Protein AF-A0A936HBE8-F1 (afdb_monomer)

Foldseek 3Di:
DDPVVVVVVLLVLLLVLLLLLVLLLVLCVQVLCVLLVHHPDPVVLVLVQVLAFPPSSDPVSVVSNDPDDDQDWLSSLLLLCLLCVLLVNDPDDLDPPPDPVVVLVLLLAWAAAVVLVPPQPDPPDCSVVSGQWGQAQAFDDPVRPGTDGCVVHRVSDSVVSSNSSNVLVVQLSVQSNVQDPVCSVPSLSSSVSNLVSCCRRFQGRAPSNDSNHTVSLSSLSSSLSSSLQVCQCVVVVHDTVRSCCLSVDPVNVPPPFKDKDKFADPPLVCQLPVDDDDDDPCNVVSSVVSQVVLLVLLVVLVVQLCSLQSHGPSQWSDRDDSMTIGMHTPDPSSVVSVVVSVVVSVVVVLVVLLVQVVVLLVVCLQPVQNLSCLVSLVVLPHDNLLSVLSVVLSVCLVVVNNPSSLVSVVSNVVVLVVAGGRNCNVCSVVSCVSSVLSVDPDPLSSLLVQLVSCLVNLVLLSNLSSLLVSLLVVLLVVPDDDDDPDPVSSVVSVVVLQVPCPDPVCVVLNVLSVLSVQLNVCVVVVDDRPDVVSVVQVVDSVSVSVSSVVSSCSRRPPPD

Solvent-accessible surface area (backbone atoms only — not comparable to full-atom values): 30514 Å² total; per-residue (Å²): 131,61,71,66,57,55,52,52,53,48,55,48,50,26,45,51,33,32,49,47,26,48,54,40,42,44,35,51,46,41,58,51,37,46,51,29,72,39,73,88,41,76,65,57,50,56,62,50,51,77,62,49,40,86,88,62,76,45,76,68,43,54,58,59,36,47,82,87,68,80,66,81,49,42,65,44,40,37,45,50,52,17,41,28,59,44,54,72,29,81,90,58,70,82,78,82,71,88,42,71,70,58,52,51,51,64,55,30,57,52,15,40,51,66,76,72,54,78,75,60,69,88,64,90,81,56,66,75,82,71,57,55,47,20,32,51,77,52,55,67,40,92,90,55,67,66,63,41,52,36,82,80,66,46,79,76,42,54,72,60,35,24,52,40,37,31,52,36,49,53,52,41,55,55,52,48,67,65,51,61,74,81,36,40,82,38,55,66,64,36,47,51,54,48,51,54,48,45,40,32,48,26,48,31,38,39,28,93,74,43,45,65,40,31,33,30,60,38,37,40,45,13,14,16,40,22,30,15,50,46,45,36,43,55,79,68,69,58,51,59,67,57,45,40,50,47,71,70,37,68,86,52,65,80,52,76,45,65,35,83,48,68,50,72,62,77,63,55,66,57,64,50,65,55,84,76,66,92,86,55,101,52,52,75,58,51,41,52,50,43,52,48,48,45,44,49,51,39,49,54,50,51,52,49,50,29,64,64,64,40,47,41,77,56,23,50,77,46,77,55,97,32,32,35,37,31,48,37,33,45,41,73,67,47,56,52,41,51,55,53,46,49,56,53,54,54,49,51,53,52,53,51,51,50,52,50,51,55,51,34,52,53,48,23,72,62,72,69,49,60,37,63,48,27,66,55,40,43,76,31,67,44,54,69,70,53,32,46,24,40,40,49,15,41,49,28,45,75,71,72,34,60,67,63,14,31,55,26,44,54,61,30,45,58,51,61,72,75,55,52,46,71,67,50,43,82,43,45,68,63,49,49,67,72,56,47,51,58,73,46,96,44,72,42,56,26,24,48,45,50,13,52,54,29,43,79,57,68,40,54,52,60,12,32,48,29,42,52,49,22,44,53,47,49,49,40,61,75,75,37,84,90,60,75,96,42,74,67,50,55,51,47,44,53,50,53,61,70,65,61,80,80,54,83,85,52,53,62,53,54,53,48,50,51,50,46,52,51,48,31,51,31,65,70,66,70,52,86,56,94,45,73,71,54,49,68,26,71,74,35,70,68,50,36,50,51,50,52,52,50,46,46,44,70,66,67,50,87,79,127

Radius of gyration: 37.4 Å; Cα contacts (8 Å, |Δi|>4): 664; chains: 1; bounding box: 87×55×104 Å

Structure (mmCIF, N/CA/C/O backbone):
data_AF-A0A936HBE8-F1
#
_entry.id   AF-A0A936HBE8-F1
#
loop_
_atom_site.group_PDB
_atom_site.id
_atom_site.type_symbol
_atom_site.label_atom_id
_atom_site.label_alt_id
_atom_site.label_comp_id
_atom_site.label_asym_id
_atom_site.label_entity_id
_atom_site.label_seq_id
_atom_site.pdbx_PDB_ins_code
_atom_site.Cartn_x
_atom_site.Cartn_y
_atom_site.Cartn_z
_atom_site.occupancy
_atom_site.B_iso_or_equiv
_atom_site.auth_seq_id
_atom_site.auth_comp_id
_atom_site.auth_asym_id
_atom_site.auth_atom_id
_atom_site.pdbx_PDB_model_num
ATOM 1 N N . MET A 1 1 ? -11.607 29.051 -13.979 1.00 43.59 1 MET A N 1
ATOM 2 C CA . MET A 1 1 ? -10.983 28.094 -14.916 1.00 43.59 1 MET A CA 1
ATOM 3 C C . MET A 1 1 ? -11.932 26.926 -15.104 1.00 43.59 1 MET A C 1
ATOM 5 O O . MET A 1 1 ? -12.421 26.393 -14.114 1.00 43.59 1 MET A O 1
ATOM 9 N N . ASP A 1 2 ? -12.282 26.627 -16.352 1.00 36.72 2 ASP A N 1
ATOM 10 C CA . ASP A 1 2 ? -13.247 25.587 -16.712 1.00 36.72 2 ASP A CA 1
ATOM 11 C C . ASP A 1 2 ? -12.695 24.192 -16.358 1.00 36.72 2 ASP A C 1
ATOM 13 O O . ASP A 1 2 ? -11.620 23.805 -16.818 1.00 36.72 2 ASP A O 1
ATOM 17 N N . ARG A 1 3 ? -13.433 23.429 -15.538 1.00 32.81 3 ARG A N 1
ATOM 18 C CA . ARG A 1 3 ? -13.060 22.065 -15.116 1.00 32.81 3 ARG A CA 1
ATOM 19 C C . ARG A 1 3 ? -12.897 21.112 -16.307 1.00 32.81 3 ARG A C 1
ATOM 21 O O . ARG A 1 3 ? -12.230 20.090 -16.159 1.00 32.81 3 ARG A O 1
ATOM 28 N N . SER A 1 4 ? -13.506 21.418 -17.455 1.00 33.91 4 SER A N 1
ATOM 29 C CA . SER A 1 4 ? -13.372 20.627 -18.682 1.00 33.91 4 SER A CA 1
ATOM 30 C C . SER A 1 4 ? -11.995 20.811 -19.344 1.00 33.91 4 SER A C 1
ATOM 32 O O . SER A 1 4 ? -11.354 19.824 -19.708 1.00 33.91 4 SER A O 1
ATOM 34 N N . GLN A 1 5 ? -11.499 22.053 -19.391 1.00 32.47 5 GLN A N 1
ATOM 35 C CA . GLN A 1 5 ? -10.197 22.422 -19.951 1.00 32.47 5 GLN A CA 1
ATOM 36 C C . GLN A 1 5 ? -9.060 21.833 -19.107 1.00 32.47 5 GLN A C 1
ATOM 38 O O . GLN A 1 5 ? -8.207 21.126 -19.629 1.00 32.47 5 GLN A O 1
ATOM 43 N N . THR A 1 6 ? -9.126 21.998 -17.779 1.00 46.25 6 THR A N 1
ATOM 44 C CA . THR A 1 6 ? -8.125 21.443 -16.853 1.00 46.25 6 THR A CA 1
ATOM 45 C C . THR A 1 6 ? -8.042 19.918 -16.946 1.00 46.25 6 THR A C 1
ATOM 47 O O . THR A 1 6 ? -6.951 19.368 -16.973 1.00 46.25 6 THR A O 1
ATOM 50 N N . LYS A 1 7 ? -9.174 19.206 -17.068 1.00 42.25 7 LYS A N 1
ATOM 51 C CA . LYS A 1 7 ? -9.166 17.744 -17.264 1.00 42.25 7 LYS A CA 1
ATOM 52 C C . LYS A 1 7 ? -8.560 17.320 -18.604 1.00 42.25 7 LYS A C 1
ATOM 54 O O . LYS A 1 7 ? -7.966 16.248 -18.679 1.00 42.25 7 LYS A O 1
ATOM 59 N N . ARG A 1 8 ? -8.732 18.122 -19.657 1.00 49.38 8 ARG A N 1
ATOM 60 C CA . ARG A 1 8 ? -8.157 17.856 -20.981 1.00 49.38 8 ARG A CA 1
ATOM 61 C C . ARG A 1 8 ? -6.643 18.070 -20.982 1.00 49.38 8 ARG A C 1
ATOM 63 O O . ARG A 1 8 ? -5.933 17.228 -21.523 1.00 49.38 8 ARG A O 1
ATOM 70 N N . ASP A 1 9 ? -6.172 19.125 -20.323 1.00 56.69 9 ASP A N 1
ATOM 71 C CA . ASP A 1 9 ? -4.745 19.429 -20.183 1.00 56.69 9 ASP A CA 1
ATOM 72 C C . ASP A 1 9 ? -4.032 18.393 -19.292 1.00 56.69 9 ASP A C 1
ATOM 74 O O . ASP A 1 9 ? -2.971 17.897 -19.664 1.00 56.69 9 ASP A O 1
ATOM 78 N N . LEU A 1 10 ? -4.659 17.964 -18.186 1.00 54.44 10 LEU A N 1
ATOM 79 C CA . LEU A 1 10 ? -4.160 16.876 -17.325 1.00 54.44 10 LEU A CA 1
ATOM 80 C C . LEU A 1 10 ? -4.087 15.536 -18.074 1.00 54.44 10 LEU A C 1
ATOM 82 O O . LEU A 1 10 ? -3.066 14.851 -18.046 1.00 54.44 10 LEU A O 1
ATOM 86 N N . ARG A 1 11 ? -5.144 15.181 -18.823 1.00 60.69 11 ARG A N 1
ATOM 87 C CA . ARG A 1 11 ? -5.156 13.959 -19.645 1.00 60.69 11 ARG A CA 1
ATOM 88 C C . ARG A 1 11 ? -4.070 13.989 -20.721 1.00 60.69 11 ARG A C 1
ATOM 90 O O . ARG A 1 11 ? -3.519 12.941 -21.032 1.00 60.69 11 ARG A O 1
ATOM 97 N N . ASN A 1 12 ? -3.750 15.164 -21.259 1.00 79.56 12 ASN A N 1
ATOM 98 C CA . ASN A 1 12 ? -2.658 15.334 -22.213 1.00 79.56 12 ASN A CA 1
ATOM 99 C C . ASN A 1 12 ? -1.287 15.150 -21.539 1.00 79.56 12 ASN A C 1
ATOM 101 O O . ASN A 1 12 ? -0.441 14.424 -22.048 1.00 79.56 12 ASN A O 1
ATOM 105 N N . ARG A 1 13 ? -1.082 15.738 -20.356 1.00 87.38 13 ARG A N 1
ATOM 106 C CA . ARG A 1 13 ? 0.187 15.654 -19.619 1.00 87.38 13 ARG A CA 1
ATOM 107 C C . ARG A 1 13 ? 0.518 14.227 -19.177 1.00 87.38 13 ARG A C 1
ATOM 109 O O . ARG A 1 13 ? 1.639 13.776 -19.402 1.00 87.38 13 ARG A O 1
ATOM 116 N N . LEU A 1 14 ? -0.454 13.503 -18.615 1.00 91.69 14 LEU A N 1
ATOM 117 C CA . LEU A 1 14 ? -0.283 12.093 -18.256 1.00 91.69 14 LEU A CA 1
ATOM 118 C C . LEU A 1 14 ? -0.022 11.221 -19.495 1.00 91.69 14 LEU A C 1
ATOM 120 O O . LEU A 1 14 ? 0.850 10.359 -19.442 1.00 91.69 14 LEU A O 1
ATOM 124 N N . ASP A 1 15 ? -0.721 11.454 -20.614 1.00 88.81 15 ASP A N 1
ATOM 125 C CA . ASP A 1 15 ? -0.492 10.707 -21.863 1.00 88.81 15 ASP A CA 1
ATOM 126 C C . ASP A 1 15 ? 0.952 10.877 -22.351 1.00 88.81 15 ASP A C 1
ATOM 128 O O . ASP A 1 15 ? 1.615 9.890 -22.663 1.00 88.81 15 ASP A O 1
ATOM 132 N N . VAL A 1 16 ? 1.487 12.103 -22.332 1.00 89.19 16 VAL A N 1
ATOM 133 C CA . VAL A 1 16 ? 2.889 12.350 -22.696 1.00 89.19 16 VAL A CA 1
ATOM 134 C C . VAL A 1 16 ? 3.844 11.676 -21.708 1.00 89.19 16 VAL A C 1
ATOM 136 O O . VAL A 1 16 ? 4.763 10.991 -22.154 1.00 89.19 16 VAL A O 1
ATOM 139 N N . SER A 1 17 ? 3.610 11.763 -20.392 1.00 93.44 17 SER A N 1
ATOM 140 C CA . SER A 1 17 ? 4.415 11.022 -19.407 1.00 93.44 17 SER A CA 1
ATOM 141 C C . SER A 1 17 ? 4.408 9.508 -19.689 1.00 93.44 17 SER A C 1
ATOM 143 O O . SER A 1 17 ? 5.456 8.864 -19.659 1.00 93.44 17 SER A O 1
ATOM 145 N N . CYS A 1 18 ? 3.249 8.929 -20.023 1.00 93.12 18 CYS A N 1
ATOM 146 C CA . CYS A 1 18 ? 3.135 7.522 -20.406 1.00 93.12 18 CYS A CA 1
ATOM 147 C C . CYS A 1 18 ? 3.886 7.205 -21.707 1.00 93.12 18 CYS A C 1
ATOM 149 O O . CYS A 1 18 ? 4.489 6.137 -21.801 1.00 93.12 18 CYS A O 1
ATOM 151 N N . ARG A 1 19 ? 3.900 8.113 -22.694 1.00 89.44 19 ARG A N 1
ATOM 152 C CA . ARG A 1 19 ? 4.706 7.953 -23.918 1.00 89.44 19 ARG A CA 1
ATOM 153 C C . ARG A 1 19 ? 6.192 7.914 -23.598 1.00 89.44 19 ARG A C 1
ATOM 155 O O . ARG A 1 19 ? 6.871 7.028 -24.093 1.00 89.44 19 ARG A O 1
ATOM 162 N N . ILE A 1 20 ? 6.685 8.807 -22.739 1.00 91.38 20 ILE A N 1
ATOM 163 C CA . ILE A 1 20 ? 8.096 8.819 -22.320 1.00 91.38 20 ILE A CA 1
ATOM 164 C C . ILE A 1 20 ? 8.472 7.503 -21.625 1.00 91.38 20 ILE A C 1
ATOM 166 O O . ILE A 1 20 ? 9.483 6.891 -21.976 1.00 91.38 20 ILE A O 1
ATOM 170 N N . ALA A 1 21 ? 7.642 7.037 -20.685 1.00 93.75 21 ALA A N 1
ATOM 171 C CA . ALA A 1 21 ? 7.846 5.753 -20.014 1.00 93.75 21 ALA A CA 1
ATOM 172 C C . ALA A 1 21 ? 7.894 4.590 -21.014 1.00 93.75 21 ALA A C 1
ATOM 174 O O . ALA A 1 21 ? 8.806 3.764 -20.974 1.00 93.75 21 ALA A O 1
ATOM 175 N N . LEU A 1 22 ? 6.932 4.551 -21.937 1.00 91.06 22 LEU A N 1
ATOM 176 C CA . LEU A 1 22 ? 6.830 3.503 -22.939 1.00 91.06 22 LEU A CA 1
ATOM 177 C C . LEU A 1 22 ? 8.011 3.528 -23.917 1.00 91.06 22 LEU A C 1
ATOM 179 O O . LEU A 1 22 ? 8.593 2.482 -24.176 1.00 91.06 22 LEU A O 1
ATOM 183 N N . THR A 1 23 ? 8.437 4.698 -24.397 1.00 87.19 23 THR A N 1
ATOM 184 C CA . THR A 1 23 ? 9.633 4.832 -25.246 1.00 87.19 23 THR A CA 1
ATOM 185 C C . THR A 1 23 ? 10.885 4.319 -24.532 1.00 87.19 23 THR A C 1
ATOM 187 O O . THR A 1 23 ? 11.697 3.627 -25.145 1.00 87.19 23 THR A O 1
ATOM 190 N N . SER A 1 24 ? 11.019 4.583 -23.226 1.00 89.38 24 SER A N 1
ATOM 191 C CA . SER A 1 24 ? 12.116 4.042 -22.413 1.00 89.38 24 SER A CA 1
ATOM 192 C C . SER A 1 24 ? 12.095 2.509 -22.357 1.00 89.38 24 SER A C 1
ATOM 194 O O . SER A 1 24 ? 13.105 1.873 -22.656 1.00 89.38 24 SER A O 1
ATOM 196 N N . LEU A 1 25 ? 10.935 1.898 -22.081 1.00 89.81 25 LEU A N 1
ATOM 197 C CA . LEU A 1 25 ? 10.783 0.435 -22.077 1.00 89.81 25 LEU A CA 1
ATOM 198 C C . LEU A 1 25 ? 11.047 -0.181 -23.458 1.00 89.81 25 LEU A C 1
ATOM 200 O O . LEU A 1 25 ? 11.656 -1.243 -23.576 1.00 89.81 25 LEU A O 1
ATOM 204 N N . LEU A 1 26 ? 10.610 0.483 -24.526 1.00 83.88 26 LEU A N 1
ATOM 205 C CA . LEU A 1 26 ? 10.742 -0.050 -25.877 1.00 83.88 26 LEU A CA 1
ATOM 206 C C . LEU A 1 26 ? 12.151 0.072 -26.453 1.00 83.88 26 LEU A C 1
ATOM 208 O O . LEU A 1 26 ? 12.536 -0.751 -27.282 1.00 83.88 26 LEU A O 1
ATOM 212 N N . ARG A 1 27 ? 12.966 1.009 -25.968 1.00 80.31 27 ARG A N 1
ATOM 213 C CA . ARG A 1 27 ? 14.409 0.998 -26.240 1.00 80.31 27 ARG A CA 1
ATOM 214 C C . ARG A 1 27 ? 15.050 -0.330 -25.820 1.00 80.31 27 ARG A C 1
ATOM 216 O O . ARG A 1 27 ? 15.942 -0.837 -26.498 1.00 80.31 27 ARG A O 1
ATOM 223 N N . ASP A 1 28 ? 14.574 -0.920 -24.729 1.00 83.81 28 ASP A N 1
ATOM 224 C CA . ASP A 1 28 ? 15.032 -2.220 -24.244 1.00 83.81 28 ASP A CA 1
ATOM 225 C C . ASP A 1 28 ? 14.366 -3.410 -24.966 1.00 83.81 28 ASP A C 1
ATOM 227 O O . ASP A 1 28 ? 14.954 -4.494 -25.029 1.00 83.81 28 ASP A O 1
ATOM 231 N N . LEU A 1 29 ? 13.215 -3.213 -25.623 1.00 85.62 29 LEU A N 1
ATOM 232 C CA . LEU A 1 29 ? 12.588 -4.228 -26.484 1.00 85.62 29 LEU A CA 1
ATOM 233 C C . LEU A 1 29 ? 13.524 -4.688 -27.609 1.00 85.62 29 LEU A C 1
ATOM 235 O O . LEU A 1 29 ? 13.582 -5.883 -27.896 1.00 85.62 29 LEU A O 1
ATOM 239 N N . GLY A 1 30 ? 14.308 -3.777 -28.193 1.00 81.31 30 GLY A N 1
ATOM 240 C CA . GLY A 1 30 ? 15.267 -4.134 -29.242 1.00 81.31 30 GLY A CA 1
ATOM 241 C C . GLY A 1 30 ? 16.348 -5.106 -28.765 1.00 81.31 30 GLY A C 1
ATOM 242 O O . GLY A 1 30 ? 16.646 -6.084 -29.447 1.00 81.31 30 GLY A O 1
ATOM 243 N N . LYS A 1 31 ? 16.860 -4.916 -27.543 1.00 83.31 31 LYS A N 1
ATOM 244 C CA . LYS A 1 31 ? 17.828 -5.841 -26.928 1.00 83.31 31 LYS A CA 1
ATOM 245 C C . LYS A 1 31 ? 17.196 -7.193 -26.599 1.00 83.31 31 LYS A C 1
ATOM 247 O O . LYS A 1 31 ? 17.879 -8.215 -26.625 1.00 83.31 31 LYS A O 1
ATOM 252 N N . PHE A 1 32 ? 15.911 -7.215 -26.243 1.00 90.12 32 PHE A N 1
ATOM 253 C CA . PHE A 1 32 ? 15.190 -8.466 -26.016 1.00 90.12 32 PHE A CA 1
ATOM 254 C C . PHE A 1 32 ? 15.016 -9.250 -27.326 1.00 90.12 32 PHE A C 1
ATOM 256 O O . PHE A 1 32 ? 15.324 -10.442 -27.357 1.00 90.12 32 PHE A O 1
ATOM 263 N N . ALA A 1 33 ? 14.624 -8.577 -28.412 1.00 88.94 33 ALA A N 1
ATOM 264 C CA . ALA A 1 33 ? 14.532 -9.173 -29.745 1.00 88.94 33 ALA A CA 1
ATOM 265 C C . ALA A 1 33 ? 15.885 -9.736 -30.214 1.00 88.94 33 ALA A C 1
ATOM 267 O O . ALA A 1 33 ? 15.966 -10.892 -30.627 1.00 88.94 33 ALA A O 1
ATOM 268 N N . GLU A 1 34 ? 16.963 -8.963 -30.053 1.00 85.94 34 GLU A N 1
ATOM 269 C CA . GLU A 1 34 ? 18.328 -9.384 -30.389 1.00 85.94 34 GLU A CA 1
ATOM 270 C C . GLU A 1 34 ? 18.729 -10.665 -29.636 1.00 85.94 34 GLU A C 1
ATOM 272 O O . GLU A 1 34 ? 19.209 -11.628 -30.237 1.00 85.94 34 GLU A O 1
ATOM 277 N N . ARG A 1 35 ? 18.453 -10.732 -28.324 1.00 89.50 35 ARG A N 1
ATOM 278 C CA . ARG A 1 35 ? 18.701 -11.932 -27.500 1.00 89.50 35 ARG A CA 1
ATOM 279 C C . ARG A 1 35 ? 17.879 -13.143 -27.946 1.00 89.50 35 ARG A C 1
ATOM 281 O O . ARG A 1 35 ? 18.352 -14.274 -27.829 1.00 89.50 35 ARG A O 1
ATOM 288 N N . ALA A 1 36 ? 16.684 -12.910 -28.484 1.00 91.44 36 ALA A N 1
ATOM 289 C CA . ALA A 1 36 ? 15.827 -13.924 -29.093 1.00 91.44 36 ALA A CA 1
ATOM 290 C C . ALA A 1 36 ? 16.258 -14.326 -30.519 1.00 91.44 36 ALA A C 1
ATOM 292 O O . ALA A 1 36 ? 15.605 -15.165 -31.136 1.00 91.44 36 ALA A O 1
ATOM 293 N N . GLY A 1 37 ? 17.359 -13.772 -31.043 1.00 89.25 37 GLY A N 1
ATOM 294 C CA . GLY A 1 37 ? 17.853 -14.062 -32.391 1.00 89.25 37 GLY A CA 1
ATOM 295 C C . GLY A 1 37 ? 17.054 -13.371 -33.497 1.00 89.25 37 GLY A C 1
ATOM 296 O O . GLY A 1 37 ? 17.086 -13.821 -34.641 1.00 89.25 37 GLY A O 1
ATOM 297 N N . LEU A 1 38 ? 16.328 -12.303 -33.162 1.00 87.62 38 LEU A N 1
ATOM 298 C CA . LEU A 1 38 ? 15.516 -11.520 -34.087 1.00 87.62 38 LEU A CA 1
ATOM 299 C C . LEU A 1 38 ? 16.192 -10.182 -34.388 1.00 87.62 38 LEU A C 1
ATOM 301 O O . LEU A 1 38 ? 16.728 -9.525 -33.497 1.00 87.62 38 LEU A O 1
ATOM 305 N N . ALA A 1 39 ? 16.130 -9.756 -35.648 1.00 81.88 39 ALA A N 1
ATOM 306 C CA . ALA A 1 39 ? 16.498 -8.401 -36.031 1.00 81.88 39 ALA A CA 1
ATOM 307 C C . ALA A 1 39 ? 15.274 -7.489 -35.881 1.00 81.88 39 ALA A C 1
ATOM 309 O O . ALA A 1 39 ? 14.198 -7.818 -36.379 1.00 81.88 39 ALA A O 1
ATOM 310 N N . MET A 1 40 ? 15.438 -6.334 -35.231 1.00 76.31 40 MET A N 1
ATOM 311 C CA . MET A 1 40 ? 14.422 -5.273 -35.223 1.00 76.31 40 MET A CA 1
ATOM 312 C C . MET A 1 40 ? 14.382 -4.568 -36.584 1.00 76.31 40 MET A C 1
ATOM 314 O O . MET A 1 40 ? 14.819 -3.428 -36.730 1.00 76.31 40 MET A O 1
ATOM 318 N N . ASP A 1 41 ? 13.908 -5.280 -37.601 1.00 74.50 41 ASP A N 1
ATOM 319 C CA . ASP A 1 41 ? 13.760 -4.780 -38.960 1.00 74.50 41 ASP A CA 1
ATOM 320 C C . ASP A 1 41 ? 12.373 -4.152 -39.194 1.00 74.50 41 ASP A C 1
ATOM 322 O O . ASP A 1 41 ? 11.483 -4.177 -38.338 1.00 74.50 41 ASP A O 1
ATOM 326 N N . ALA A 1 42 ? 12.178 -3.563 -40.378 1.00 73.31 42 ALA A N 1
ATOM 327 C CA . ALA A 1 42 ? 10.907 -2.940 -40.747 1.00 73.31 42 ALA A CA 1
ATOM 328 C C . ALA A 1 42 ? 9.725 -3.928 -40.691 1.00 73.31 42 ALA A C 1
ATOM 330 O O . ALA A 1 42 ? 8.596 -3.516 -40.417 1.00 73.31 42 ALA A O 1
ATOM 331 N N . THR A 1 43 ? 9.984 -5.218 -40.917 1.00 79.75 43 THR A N 1
ATOM 332 C CA . THR A 1 43 ? 8.979 -6.282 -40.897 1.00 79.75 43 THR A CA 1
ATOM 333 C C . THR A 1 43 ? 8.477 -6.508 -39.477 1.00 79.75 43 THR A C 1
ATOM 335 O O . THR A 1 43 ? 7.289 -6.316 -39.217 1.00 79.75 43 THR A O 1
ATOM 338 N N . LEU A 1 44 ? 9.373 -6.807 -38.534 1.00 80.00 44 LEU A N 1
ATOM 339 C CA . LEU A 1 44 ? 9.026 -7.056 -37.135 1.00 80.00 44 LEU A CA 1
ATOM 340 C C . LEU A 1 44 ? 8.402 -5.819 -36.478 1.00 80.00 44 LEU A C 1
ATOM 342 O O . LEU A 1 44 ? 7.427 -5.922 -35.733 1.00 80.00 44 LEU A O 1
ATOM 346 N N . LEU A 1 45 ? 8.910 -4.629 -36.807 1.00 77.06 45 LEU A N 1
ATOM 347 C CA . LEU A 1 45 ? 8.316 -3.365 -36.374 1.00 77.06 45 LEU A CA 1
ATOM 348 C C . LEU A 1 45 ? 6.881 -3.200 -36.886 1.00 77.06 45 LEU A C 1
ATOM 350 O O . LEU A 1 45 ? 6.014 -2.760 -36.134 1.00 77.06 45 LEU A O 1
ATOM 354 N N . SER A 1 46 ? 6.611 -3.559 -38.145 1.00 77.94 46 SER A N 1
ATOM 355 C CA . SER A 1 46 ? 5.263 -3.482 -38.718 1.00 77.94 46 SER A CA 1
ATOM 356 C C . SER A 1 46 ? 4.291 -4.474 -38.078 1.00 77.94 46 SER A C 1
ATOM 358 O O . SER A 1 46 ? 3.128 -4.131 -37.859 1.00 77.94 46 SER A O 1
ATOM 360 N N . GLU A 1 47 ? 4.770 -5.668 -37.718 1.00 81.62 47 GLU A N 1
ATOM 361 C CA . GLU A 1 47 ? 3.979 -6.671 -37.007 1.00 81.62 47 GLU A CA 1
ATOM 362 C C . GLU A 1 47 ? 3.593 -6.172 -35.617 1.00 81.62 47 GLU A C 1
ATOM 364 O O . GLU A 1 47 ? 2.413 -6.183 -35.264 1.00 81.62 47 GLU A O 1
ATOM 369 N N . LEU A 1 48 ? 4.571 -5.661 -34.863 1.00 81.69 48 LEU A N 1
ATOM 370 C CA . LEU A 1 48 ? 4.346 -5.114 -33.529 1.00 81.69 48 LEU A CA 1
ATOM 371 C C . LEU A 1 48 ? 3.451 -3.875 -33.573 1.00 81.69 48 LEU A C 1
ATOM 373 O O . LEU A 1 48 ? 2.577 -3.736 -32.726 1.00 81.69 48 LEU A O 1
ATOM 377 N N . LYS A 1 49 ? 3.599 -2.995 -34.571 1.00 82.19 49 LYS A N 1
ATOM 378 C CA . LYS A 1 49 ? 2.850 -1.730 -34.676 1.00 82.19 49 LYS A CA 1
ATOM 379 C C . LYS A 1 49 ? 1.338 -1.888 -34.530 1.00 82.19 49 LYS A C 1
ATOM 381 O O . LYS A 1 49 ? 0.696 -1.020 -33.944 1.00 82.19 49 LYS A O 1
ATOM 386 N N . ASN A 1 50 ? 0.778 -2.988 -35.026 1.00 81.94 50 ASN A N 1
ATOM 387 C CA . ASN A 1 50 ? -0.657 -3.255 -34.948 1.00 81.94 50 ASN A CA 1
ATOM 388 C C . ASN A 1 50 ? -1.139 -3.618 -33.541 1.00 81.94 50 ASN A C 1
ATOM 390 O O . ASN A 1 50 ? -2.343 -3.562 -33.288 1.00 81.94 50 ASN A O 1
ATOM 394 N N . ASP A 1 51 ? -0.231 -3.982 -32.638 1.00 86.69 51 ASP A N 1
ATOM 395 C CA . ASP A 1 51 ? -0.542 -4.406 -31.276 1.00 86.69 51 ASP A CA 1
ATOM 396 C C . ASP A 1 51 ? -0.358 -3.294 -30.226 1.00 86.69 51 ASP A C 1
ATOM 398 O O . ASP A 1 51 ? -0.874 -3.403 -29.109 1.00 86.69 51 ASP A O 1
ATOM 402 N N . PHE A 1 52 ? 0.286 -2.187 -30.606 1.00 87.19 52 PHE A N 1
ATOM 403 C CA . PHE A 1 52 ? 0.489 -1.000 -29.772 1.00 87.19 52 PHE A CA 1
ATOM 404 C C . PHE A 1 52 ? -0.613 0.060 -29.958 1.00 87.19 52 PHE A C 1
ATOM 406 O O . PHE A 1 52 ? -1.356 0.038 -30.945 1.00 87.19 52 PHE A O 1
ATOM 413 N N . PRO A 1 53 ? -0.729 1.029 -29.028 1.00 85.75 53 PRO A N 1
ATOM 414 C CA . PRO A 1 53 ? -1.575 2.200 -29.211 1.00 85.75 53 PRO A CA 1
ATOM 415 C C . PRO A 1 53 ? -1.172 3.029 -30.444 1.00 85.75 53 PRO A C 1
ATOM 417 O O . PRO A 1 53 ? 0.013 3.097 -30.794 1.00 85.75 53 PRO A O 1
ATOM 420 N N . PRO A 1 54 ? -2.134 3.692 -31.114 1.00 75.31 54 PRO A N 1
ATOM 421 C CA . PRO A 1 54 ? -1.845 4.501 -32.292 1.00 75.31 54 PRO A CA 1
ATOM 422 C C . PRO A 1 54 ? -0.874 5.644 -31.960 1.00 75.31 54 PRO A C 1
ATOM 424 O O . PRO A 1 54 ? -0.927 6.244 -30.886 1.00 75.31 54 PRO A O 1
ATOM 427 N N . ASN A 1 55 ? 0.006 5.968 -32.912 1.00 67.94 55 ASN A N 1
ATOM 428 C CA . ASN A 1 55 ? 1.017 7.030 -32.801 1.00 67.94 55 ASN A CA 1
ATOM 429 C C . ASN A 1 55 ? 2.050 6.831 -31.673 1.00 67.94 55 ASN A C 1
ATOM 431 O O . ASN A 1 55 ? 2.662 7.801 -31.242 1.00 67.94 55 ASN A O 1
ATOM 435 N N . VAL A 1 56 ? 2.220 5.610 -31.154 1.00 71.12 56 VAL A N 1
ATOM 436 C CA . VAL A 1 56 ? 3.329 5.270 -30.240 1.00 71.12 56 VAL A CA 1
ATOM 437 C C . VAL A 1 56 ? 4.572 4.840 -31.019 1.00 71.12 56 VAL A C 1
ATOM 439 O O . VAL A 1 56 ? 5.685 5.199 -30.658 1.00 71.12 56 VAL A O 1
ATOM 442 N N . ILE A 1 57 ? 4.375 4.087 -32.104 1.00 67.81 57 ILE A N 1
ATOM 443 C CA . ILE A 1 57 ? 5.437 3.613 -32.998 1.00 67.81 57 ILE A CA 1
ATOM 444 C C . ILE A 1 57 ? 5.476 4.540 -34.223 1.00 67.81 57 ILE A C 1
ATOM 446 O O . ILE A 1 57 ? 4.757 4.327 -35.210 1.00 67.81 57 ILE A O 1
ATOM 450 N N . ASP A 1 58 ? 6.279 5.600 -34.127 1.00 63.25 58 ASP A N 1
ATOM 451 C CA . ASP A 1 58 ? 6.556 6.587 -35.178 1.00 63.25 58 ASP A CA 1
ATOM 452 C C . ASP A 1 58 ? 8.046 6.602 -35.598 1.00 63.25 58 ASP A C 1
ATOM 454 O O . ASP A 1 58 ? 8.808 5.686 -35.292 1.00 63.25 58 ASP A O 1
ATOM 458 N N . SER A 1 59 ? 8.481 7.607 -36.360 1.00 54.25 59 SER A N 1
ATOM 459 C CA . SER A 1 59 ? 9.884 7.727 -36.783 1.00 54.25 59 SER A CA 1
ATOM 460 C C . SER A 1 59 ? 10.851 8.002 -35.623 1.00 54.25 59 SER A C 1
ATOM 462 O O . SER A 1 59 ? 11.984 7.527 -35.671 1.00 54.25 59 SER A O 1
ATOM 464 N N . GLY A 1 60 ? 10.416 8.727 -34.584 1.00 57.12 60 GLY A N 1
ATOM 465 C CA . GLY A 1 60 ? 11.219 8.985 -33.383 1.00 57.12 60 GLY A CA 1
ATOM 466 C C . GLY A 1 60 ? 11.369 7.731 -32.521 1.00 57.12 60 GLY A C 1
ATOM 467 O O . GLY A 1 60 ? 12.443 7.457 -31.994 1.00 57.12 60 GLY A O 1
ATOM 468 N N . PHE A 1 61 ? 10.325 6.904 -32.469 1.00 60.00 61 PHE A N 1
ATOM 469 C CA . PHE A 1 61 ? 10.365 5.572 -31.876 1.00 60.00 61 PHE A CA 1
ATOM 470 C C . PHE A 1 61 ? 11.420 4.666 -32.528 1.00 60.00 61 PHE A C 1
ATOM 472 O O . PHE A 1 61 ? 12.238 4.066 -31.832 1.00 60.00 61 PHE A O 1
ATOM 479 N N . ILE A 1 62 ? 11.427 4.580 -33.863 1.00 59.56 62 ILE A N 1
ATOM 480 C CA . ILE A 1 62 ? 12.375 3.725 -34.594 1.00 59.56 62 ILE A CA 1
ATOM 481 C C . ILE A 1 62 ? 13.816 4.168 -34.307 1.00 59.56 62 ILE A C 1
ATOM 483 O O . ILE A 1 62 ? 14.663 3.321 -34.020 1.00 59.56 62 ILE A O 1
ATOM 487 N N . ALA A 1 63 ? 14.074 5.480 -34.298 1.00 58.53 63 ALA A N 1
ATOM 488 C CA . ALA A 1 63 ? 15.373 6.037 -33.922 1.00 58.53 63 ALA A CA 1
ATOM 489 C C . ALA A 1 63 ? 15.769 5.665 -32.478 1.00 58.53 63 ALA A C 1
ATOM 491 O O . ALA A 1 63 ? 16.880 5.194 -32.251 1.00 58.53 63 ALA A O 1
ATOM 492 N N . ALA A 1 64 ? 14.843 5.761 -31.517 1.00 56.53 64 ALA A N 1
ATOM 493 C CA . ALA A 1 64 ? 15.098 5.419 -30.115 1.00 56.53 64 ALA A CA 1
ATOM 494 C C . ALA A 1 64 ? 15.361 3.916 -29.875 1.00 56.53 64 ALA A C 1
ATOM 496 O O . ALA A 1 64 ? 16.059 3.557 -28.923 1.00 56.53 64 ALA A O 1
ATOM 497 N N . THR A 1 65 ? 14.822 3.032 -30.724 1.00 59.12 65 THR A N 1
ATOM 498 C CA . THR A 1 65 ? 15.091 1.579 -30.682 1.00 59.12 65 THR A CA 1
ATOM 499 C C . THR A 1 65 ? 16.388 1.165 -31.379 1.00 59.12 65 THR A C 1
ATOM 501 O O . THR A 1 65 ? 16.836 0.029 -31.203 1.00 59.12 65 THR A O 1
ATOM 504 N N . ALA A 1 66 ? 17.008 2.062 -32.153 1.00 58.56 66 ALA A N 1
ATOM 505 C CA . ALA A 1 66 ? 18.258 1.775 -32.838 1.00 58.56 66 ALA A CA 1
ATOM 506 C C . ALA A 1 66 ? 19.408 1.630 -31.818 1.00 58.56 66 ALA A C 1
ATOM 508 O O . ALA A 1 66 ? 19.590 2.489 -30.946 1.00 58.56 66 ALA A O 1
ATOM 509 N N . PRO A 1 67 ? 20.223 0.563 -31.896 1.00 50.00 67 PRO A N 1
ATOM 510 C CA . PRO A 1 67 ? 21.367 0.414 -31.012 1.00 50.00 67 PRO A CA 1
ATOM 511 C C . PRO A 1 67 ? 22.375 1.559 -31.196 1.00 50.00 67 PRO A C 1
ATOM 513 O O . PRO A 1 67 ? 22.800 1.860 -32.308 1.00 50.00 67 PRO A O 1
ATOM 516 N N . HIS A 1 68 ? 22.836 2.123 -30.078 1.00 56.34 68 HIS A N 1
ATOM 517 C CA . HIS A 1 68 ? 24.127 2.818 -29.982 1.00 56.34 68 HIS A CA 1
ATOM 518 C C . HIS A 1 68 ? 24.355 4.047 -30.884 1.00 56.34 68 HIS A C 1
ATOM 520 O O . HIS A 1 68 ? 25.486 4.287 -31.311 1.00 56.34 68 HIS A O 1
ATOM 526 N N . GLN A 1 69 ? 23.345 4.889 -31.102 1.00 56.41 69 GLN A N 1
ATOM 527 C CA . GLN A 1 69 ? 23.591 6.242 -31.614 1.00 56.41 69 GLN A CA 1
ATOM 528 C C . GLN A 1 69 ? 23.995 7.196 -30.478 1.00 56.41 69 GLN A C 1
ATOM 530 O O . GLN A 1 69 ? 23.615 7.004 -29.317 1.00 56.41 69 GLN A O 1
ATOM 535 N N . GLN A 1 70 ? 24.835 8.190 -30.787 1.00 67.75 70 GLN A N 1
ATOM 536 C CA . GLN A 1 70 ? 25.060 9.294 -29.852 1.00 67.75 70 GLN A CA 1
ATOM 537 C C . GLN A 1 70 ? 23.727 10.031 -29.653 1.00 67.75 70 GLN A C 1
ATOM 539 O O . GLN A 1 70 ? 22.988 10.167 -30.620 1.00 67.75 70 GLN A O 1
ATOM 544 N N . PRO A 1 71 ? 23.390 10.466 -28.429 1.00 77.06 71 PRO A N 1
ATOM 545 C CA . PRO A 1 71 ? 22.142 11.184 -28.198 1.00 77.06 71 PRO A CA 1
ATOM 546 C C . PRO A 1 71 ? 22.150 12.524 -28.952 1.00 77.06 71 PRO A C 1
ATOM 548 O O . PRO A 1 71 ? 23.009 13.373 -28.704 1.00 77.06 71 PRO A O 1
ATOM 551 N N . GLU A 1 72 ? 21.202 12.704 -29.874 1.00 80.62 72 GLU A N 1
ATOM 552 C CA . GLU A 1 72 ? 21.102 13.903 -30.718 1.00 80.62 72 GLU A CA 1
ATOM 553 C C . GLU A 1 72 ? 20.006 14.852 -30.223 1.00 80.62 72 GLU A C 1
ATOM 555 O O . GLU A 1 72 ? 20.236 16.061 -30.118 1.00 80.62 72 GLU A O 1
ATOM 560 N N . THR A 1 73 ? 18.843 14.306 -29.854 1.00 84.88 73 THR A N 1
ATOM 561 C CA . THR A 1 73 ? 17.688 15.080 -29.375 1.00 84.88 73 THR A CA 1
ATOM 562 C C . THR A 1 73 ? 17.664 15.200 -27.850 1.00 84.88 73 THR A C 1
ATOM 564 O O . THR A 1 73 ? 18.265 14.393 -27.133 1.00 84.88 73 THR A O 1
ATOM 567 N N . ALA A 1 74 ? 16.924 16.179 -27.317 1.00 86.50 74 ALA A N 1
ATOM 568 C CA . ALA A 1 74 ? 16.705 16.281 -25.866 1.00 86.50 74 ALA A CA 1
ATOM 569 C C . ALA A 1 74 ? 16.097 14.996 -25.266 1.00 86.50 74 ALA A C 1
ATOM 571 O O . ALA A 1 74 ? 16.480 14.578 -24.172 1.00 86.50 74 ALA A O 1
ATOM 572 N N . LEU A 1 75 ? 15.186 14.340 -25.993 1.00 85.62 75 LEU A N 1
ATOM 573 C CA . LEU A 1 75 ? 14.579 13.083 -25.557 1.00 85.62 75 LEU A CA 1
ATOM 574 C C . LEU A 1 75 ? 15.610 11.948 -25.483 1.00 85.62 75 LEU A C 1
ATOM 576 O O . LEU A 1 75 ? 15.631 11.209 -24.498 1.00 85.62 75 LEU A O 1
ATOM 580 N N . ASP A 1 76 ? 16.506 11.834 -26.467 1.00 85.25 76 ASP A N 1
ATOM 581 C CA . ASP A 1 76 ? 17.560 10.810 -26.456 1.00 85.25 76 ASP A CA 1
ATOM 582 C C . ASP A 1 76 ? 18.503 10.978 -25.267 1.00 85.25 76 ASP A C 1
ATOM 584 O O . ASP A 1 76 ? 18.920 9.987 -24.652 1.00 85.25 76 ASP A O 1
ATOM 588 N N . TRP A 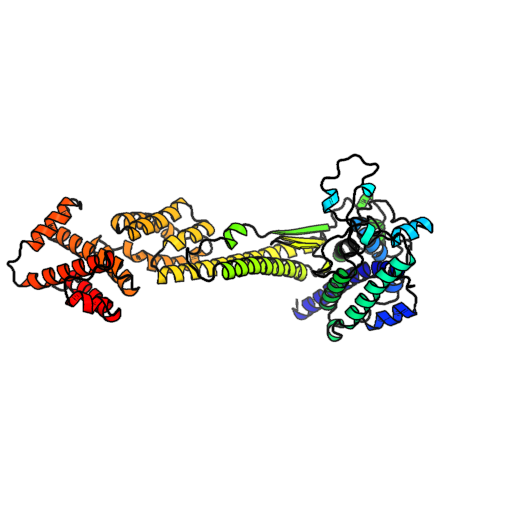1 77 ? 18.819 12.229 -24.917 1.00 88.69 77 TRP A N 1
ATOM 589 C CA . TRP A 1 77 ? 19.591 12.551 -23.721 1.00 88.69 77 TRP A CA 1
ATOM 590 C C . TRP A 1 77 ? 18.858 12.116 -22.454 1.00 88.69 77 TRP A C 1
ATOM 592 O O . TRP A 1 77 ? 19.439 11.379 -21.658 1.00 88.69 77 TRP A O 1
ATOM 602 N N . VAL A 1 78 ? 17.577 12.469 -22.298 1.00 91.38 78 VAL A N 1
ATOM 603 C CA . VAL A 1 78 ? 16.762 12.043 -21.146 1.00 91.38 78 VAL A CA 1
ATOM 604 C C . VAL A 1 78 ? 16.778 10.521 -20.993 1.00 91.38 78 VAL A C 1
ATOM 606 O O . VAL A 1 78 ? 17.102 10.007 -19.922 1.00 91.38 78 VAL A O 1
ATOM 609 N N . LEU A 1 79 ? 16.468 9.789 -22.067 1.00 89.06 79 LEU A N 1
ATOM 610 C CA . LEU A 1 79 ? 16.406 8.326 -22.051 1.00 89.06 79 LEU A CA 1
ATOM 611 C C . LEU A 1 79 ? 17.774 7.699 -21.755 1.00 89.06 79 LEU A C 1
ATOM 613 O O . LEU A 1 79 ? 17.865 6.662 -21.099 1.00 89.06 79 LEU A O 1
ATOM 617 N N . THR A 1 80 ? 18.854 8.300 -22.257 1.00 87.62 80 THR A N 1
ATOM 618 C CA . THR A 1 80 ? 20.219 7.791 -22.069 1.00 87.62 80 THR A CA 1
ATOM 619 C C . THR A 1 80 ? 20.713 8.000 -20.647 1.00 87.62 80 THR A C 1
ATOM 621 O O . THR A 1 80 ? 21.199 7.039 -20.049 1.00 87.62 80 THR A O 1
ATOM 624 N N . ILE A 1 81 ? 20.532 9.197 -20.086 1.00 89.25 81 ILE A N 1
ATOM 625 C CA . ILE A 1 81 ? 20.901 9.492 -18.697 1.00 89.25 81 ILE A CA 1
ATOM 626 C C . ILE A 1 81 ? 20.069 8.647 -17.728 1.00 89.25 81 ILE A C 1
ATOM 628 O O . ILE A 1 81 ? 20.623 8.038 -16.815 1.00 89.25 81 ILE A O 1
ATOM 632 N N . ALA A 1 82 ? 18.760 8.519 -17.960 1.00 91.50 82 ALA A N 1
ATOM 633 C CA . ALA A 1 82 ? 17.893 7.698 -17.120 1.00 91.50 82 ALA A CA 1
ATOM 634 C C . ALA A 1 82 ? 18.309 6.217 -17.102 1.00 91.50 82 ALA A C 1
ATOM 636 O O . ALA A 1 82 ? 18.376 5.606 -16.036 1.00 91.50 82 ALA A O 1
ATOM 637 N N . ASN A 1 83 ? 18.643 5.642 -18.262 1.00 88.81 83 ASN A N 1
ATOM 638 C CA . ASN A 1 83 ? 19.114 4.259 -18.338 1.00 88.81 83 ASN A CA 1
ATOM 639 C C . ASN A 1 83 ? 20.514 4.072 -17.717 1.00 88.81 83 ASN A C 1
ATOM 641 O O . ASN A 1 83 ? 20.771 3.035 -17.111 1.00 88.81 83 ASN A O 1
ATOM 645 N N . GLN A 1 84 ? 21.415 5.054 -17.832 1.00 86.56 84 GLN A N 1
ATOM 646 C CA . GLN A 1 84 ? 22.722 5.031 -17.154 1.00 86.56 84 GLN A CA 1
ATOM 647 C C . GLN A 1 84 ? 22.567 5.058 -15.629 1.00 86.56 84 GLN A C 1
ATOM 649 O O . GLN A 1 84 ? 23.130 4.207 -14.936 1.00 86.56 84 GLN A O 1
ATOM 654 N N . ALA A 1 85 ? 21.730 5.966 -15.121 1.00 88.94 85 ALA A N 1
ATOM 655 C CA . ALA A 1 85 ? 21.413 6.068 -13.702 1.00 88.94 85 ALA A CA 1
ATOM 656 C C . ALA A 1 85 ? 20.773 4.777 -13.162 1.00 88.94 85 ALA A C 1
ATOM 658 O O . ALA A 1 85 ? 21.215 4.263 -12.136 1.00 88.94 85 ALA A O 1
ATOM 659 N N . ALA A 1 86 ? 19.802 4.198 -13.880 1.00 90.25 86 ALA A N 1
ATOM 660 C CA . ALA A 1 86 ? 19.179 2.922 -13.512 1.00 90.25 86 ALA A CA 1
ATOM 661 C C . ALA A 1 86 ? 20.172 1.748 -13.494 1.00 90.25 86 ALA A C 1
ATOM 663 O O . ALA A 1 86 ? 20.058 0.846 -12.670 1.00 90.25 86 ALA A O 1
ATOM 664 N N . ALA A 1 87 ? 21.159 1.764 -14.390 1.00 85.12 87 ALA A N 1
ATOM 665 C CA . ALA A 1 87 ? 22.203 0.751 -14.476 1.00 85.12 87 ALA A CA 1
ATOM 666 C C . ALA A 1 87 ? 23.304 0.895 -13.403 1.00 85.12 87 ALA A C 1
ATOM 668 O O . ALA A 1 87 ? 24.213 0.066 -13.353 1.00 85.12 87 ALA A O 1
ATOM 669 N N . GLY A 1 88 ? 23.289 1.961 -12.590 1.00 81.00 88 GLY A N 1
ATOM 670 C CA . GLY A 1 88 ? 24.385 2.282 -11.665 1.00 81.00 88 GLY A CA 1
ATOM 671 C C . GLY A 1 88 ? 25.702 2.620 -12.378 1.00 81.00 88 GLY A C 1
ATOM 672 O O . GLY A 1 88 ? 26.778 2.621 -11.775 1.00 81.00 88 GLY A O 1
ATOM 673 N N . LEU A 1 89 ? 25.631 2.893 -13.680 1.00 66.62 89 LEU A N 1
ATOM 674 C CA . LEU A 1 89 ? 26.754 3.282 -14.510 1.00 66.62 89 LEU A CA 1
ATOM 675 C C . LEU A 1 89 ? 26.783 4.806 -14.496 1.00 66.62 89 LEU A C 1
ATOM 677 O O . LEU A 1 89 ? 25.978 5.422 -15.176 1.00 66.62 89 LEU A O 1
ATOM 681 N N . GLY A 1 90 ? 27.666 5.418 -13.703 1.00 62.38 90 GLY A N 1
ATOM 682 C CA . GLY A 1 90 ? 27.857 6.873 -13.745 1.00 62.38 90 GLY A CA 1
ATOM 683 C C . GLY A 1 90 ? 28.351 7.313 -15.129 1.00 62.38 90 GLY A C 1
ATOM 684 O O . GLY A 1 90 ? 27.594 7.482 -16.074 1.00 62.38 90 GLY A O 1
ATOM 685 N N . ASP A 1 91 ? 29.667 7.415 -15.288 1.00 52.81 91 ASP A N 1
ATOM 686 C CA . ASP A 1 91 ? 30.279 7.903 -16.534 1.00 52.81 91 ASP A CA 1
ATOM 687 C C . ASP A 1 91 ? 30.551 6.823 -17.587 1.00 52.81 91 ASP A C 1
ATOM 689 O O . ASP A 1 91 ? 31.015 7.106 -18.696 1.00 52.81 91 ASP A O 1
ATOM 693 N N . LYS A 1 92 ? 30.358 5.556 -17.222 1.00 54.09 92 LYS A N 1
ATOM 694 C CA . LYS A 1 92 ? 30.718 4.426 -18.074 1.00 54.09 92 LYS A CA 1
ATOM 695 C C . LYS A 1 92 ? 29.588 4.183 -19.064 1.00 54.09 92 LYS A C 1
ATOM 697 O O . LYS A 1 92 ? 28.488 3.805 -18.673 1.00 54.09 92 LYS A O 1
ATOM 702 N N . LYS A 1 93 ? 29.866 4.346 -20.361 1.00 53.31 93 LYS A N 1
ATOM 703 C CA . LYS A 1 93 ? 28.971 3.815 -21.397 1.00 53.31 93 LYS A CA 1
ATOM 704 C C . LYS A 1 93 ? 28.779 2.319 -21.137 1.00 53.31 93 LYS A C 1
ATOM 706 O O . LYS A 1 93 ? 29.750 1.627 -20.830 1.00 53.31 93 LYS A O 1
ATOM 711 N N . ILE A 1 94 ? 27.548 1.827 -21.294 1.00 50.94 94 ILE A N 1
ATOM 712 C CA . ILE A 1 94 ? 27.327 0.392 -21.506 1.00 50.94 94 ILE A CA 1
ATOM 713 C C . ILE A 1 94 ? 28.202 0.043 -22.708 1.00 50.94 94 ILE A C 1
ATOM 715 O O . ILE A 1 94 ? 28.004 0.626 -23.778 1.00 50.94 94 ILE A O 1
ATOM 719 N N . ALA A 1 95 ? 29.225 -0.786 -22.498 1.00 44.34 95 ALA A N 1
ATOM 720 C CA . ALA A 1 95 ? 30.178 -1.121 -23.543 1.00 44.34 95 ALA A CA 1
ATOM 721 C C . ALA A 1 95 ? 29.402 -1.6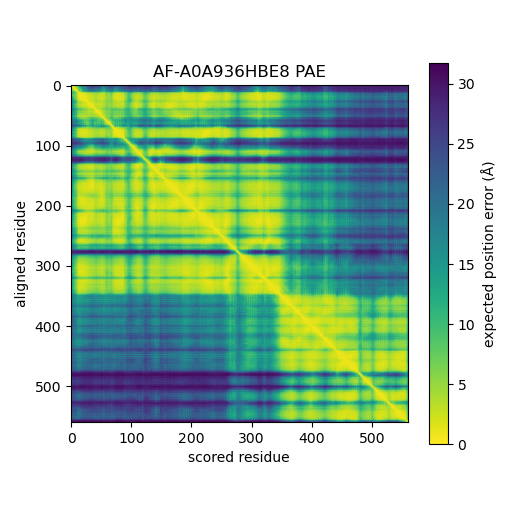16 -24.773 1.00 44.34 95 ALA A C 1
ATOM 723 O O . ALA A 1 95 ? 28.566 -2.516 -24.675 1.00 44.34 95 ALA A O 1
ATOM 724 N N . ALA A 1 96 ? 29.616 -0.956 -25.912 1.00 43.41 96 ALA A N 1
ATOM 725 C CA . ALA A 1 96 ? 29.217 -1.498 -27.198 1.00 43.41 96 ALA A CA 1
ATOM 726 C C . ALA A 1 96 ? 30.266 -2.556 -27.526 1.00 43.41 96 ALA A C 1
ATOM 728 O O . ALA A 1 96 ? 31.343 -2.237 -28.032 1.00 43.41 96 ALA A O 1
ATOM 729 N N . ASP A 1 97 ? 29.997 -3.791 -27.122 1.00 43.25 97 ASP A N 1
ATOM 730 C CA . ASP A 1 97 ? 30.909 -4.895 -27.368 1.00 43.25 97 ASP A CA 1
ATOM 731 C C . ASP A 1 97 ? 30.873 -5.215 -28.865 1.00 43.25 97 ASP A C 1
ATOM 733 O O . ASP A 1 97 ? 29.979 -5.892 -29.357 1.00 43.25 97 ASP A O 1
ATOM 737 N N . GLN A 1 98 ? 31.863 -4.713 -29.603 1.00 39.62 98 GLN A N 1
ATOM 738 C CA . GLN A 1 98 ? 32.162 -5.151 -30.971 1.00 39.62 98 GLN A CA 1
ATOM 739 C C . GLN A 1 98 ? 32.871 -6.524 -30.990 1.00 39.62 98 GLN A C 1
ATOM 741 O O . GLN A 1 98 ? 33.380 -6.941 -32.027 1.00 39.62 98 GLN A O 1
ATOM 746 N N . ASP A 1 99 ? 32.931 -7.219 -29.847 1.00 47.88 99 ASP A N 1
ATOM 747 C CA . ASP A 1 99 ? 33.629 -8.490 -29.666 1.00 47.88 99 ASP A CA 1
ATOM 748 C C . ASP A 1 99 ? 32.639 -9.661 -29.527 1.00 47.88 99 ASP A C 1
ATOM 750 O O . ASP A 1 99 ? 31.911 -9.794 -28.538 1.00 47.88 99 ASP A O 1
ATOM 754 N N . THR A 1 100 ? 32.657 -10.555 -30.518 1.00 52.09 100 THR A N 1
ATOM 755 C CA . THR A 1 100 ? 31.857 -11.790 -30.596 1.00 52.09 100 THR A CA 1
ATOM 756 C C . THR A 1 100 ? 31.949 -12.667 -29.340 1.00 52.09 100 THR A C 1
ATOM 758 O O . THR A 1 100 ? 30.984 -13.353 -28.996 1.00 52.09 100 THR A O 1
ATOM 761 N N . ALA A 1 101 ? 33.088 -12.662 -28.635 1.00 55.88 101 ALA A N 1
ATOM 762 C CA . ALA A 1 101 ? 33.271 -13.460 -27.420 1.00 55.88 101 ALA A CA 1
ATOM 763 C C . ALA A 1 101 ? 32.486 -12.894 -26.219 1.00 55.88 101 ALA A C 1
ATOM 765 O O . ALA A 1 101 ? 31.937 -13.654 -25.414 1.00 55.88 101 ALA A O 1
ATOM 766 N N . ALA A 1 102 ? 32.391 -11.566 -26.114 1.00 61.84 102 ALA A N 1
ATOM 767 C CA . ALA A 1 102 ? 31.614 -10.887 -25.080 1.00 61.84 102 ALA A CA 1
ATOM 768 C C . ALA A 1 102 ? 30.103 -11.018 -25.338 1.00 61.84 102 ALA A C 1
ATOM 770 O O . ALA A 1 102 ? 29.337 -11.309 -24.415 1.00 61.84 102 ALA A O 1
ATOM 771 N N . GLU A 1 103 ? 29.685 -10.926 -26.604 1.00 62.69 103 GLU A N 1
ATOM 772 C CA . GLU A 1 103 ? 28.303 -11.175 -27.033 1.00 62.69 103 GLU A CA 1
ATOM 773 C C . GLU A 1 103 ? 27.862 -12.610 -26.702 1.00 62.69 103 GLU A C 1
ATOM 775 O O . GLU A 1 103 ? 26.808 -12.830 -26.096 1.00 62.69 103 GLU A O 1
ATOM 780 N N . GLN A 1 104 ? 28.705 -13.600 -27.017 1.00 63.09 104 GLN A N 1
ATOM 781 C CA . GLN A 1 104 ? 28.422 -15.002 -26.719 1.00 63.09 104 GLN A CA 1
ATOM 782 C C . GLN A 1 104 ? 28.275 -15.251 -25.215 1.00 63.09 104 GLN A C 1
ATOM 784 O O . GLN A 1 104 ? 27.340 -15.936 -24.799 1.00 63.09 104 GLN A O 1
ATOM 789 N N . LYS A 1 105 ? 29.148 -14.655 -24.395 1.00 71.44 105 LYS A N 1
ATOM 790 C CA . LYS A 1 105 ? 29.058 -14.730 -22.932 1.00 71.44 105 LYS A CA 1
ATOM 791 C C . LYS A 1 105 ? 27.765 -14.095 -22.410 1.00 71.44 105 LYS A C 1
ATOM 793 O O . LYS A 1 105 ? 27.134 -14.632 -21.508 1.00 71.44 105 LYS A O 1
ATOM 798 N N . ARG A 1 106 ? 27.322 -12.978 -22.989 1.00 74.56 106 ARG A N 1
ATOM 799 C CA . ARG A 1 106 ? 26.112 -12.268 -22.547 1.00 74.56 106 ARG A CA 1
ATOM 800 C C . ARG A 1 106 ? 24.812 -13.027 -22.835 1.00 74.56 106 ARG A C 1
ATOM 802 O O . ARG A 1 106 ? 23.848 -12.860 -22.092 1.00 74.56 106 ARG A O 1
ATOM 809 N N . LEU A 1 107 ? 24.770 -13.847 -23.887 1.00 81.94 107 LEU A N 1
ATOM 810 C CA . LEU A 1 107 ? 23.599 -14.673 -24.216 1.00 81.94 107 LEU A CA 1
ATOM 811 C C . LEU A 1 107 ? 23.475 -15.909 -23.313 1.00 81.94 107 LEU A C 1
ATOM 813 O O . LEU A 1 107 ? 22.365 -16.367 -23.035 1.00 81.94 107 LEU A O 1
ATOM 817 N N . THR A 1 108 ? 24.593 -16.461 -22.850 1.00 85.69 108 THR A N 1
ATOM 818 C CA . THR A 1 108 ? 24.601 -17.693 -22.046 1.00 85.69 108 THR A CA 1
ATOM 819 C C . THR A 1 108 ? 24.481 -17.445 -20.544 1.00 85.69 108 THR A C 1
ATOM 821 O O . THR A 1 108 ? 24.049 -18.345 -19.832 1.00 85.69 108 THR A O 1
ATOM 824 N N . VAL A 1 109 ? 24.786 -16.233 -20.071 1.00 87.50 109 VAL A N 1
ATOM 825 C CA . VAL A 1 109 ? 24.609 -15.827 -18.667 1.00 87.50 109 VAL A CA 1
ATOM 826 C C . VAL A 1 109 ? 23.128 -15.799 -18.271 1.00 87.50 109 VAL A C 1
ATOM 828 O O . VAL A 1 109 ? 22.249 -15.453 -19.070 1.00 87.50 109 VAL A O 1
ATOM 831 N N . ARG A 1 110 ? 22.847 -16.170 -17.020 1.00 91.88 110 ARG A N 1
ATOM 832 C CA . ARG A 1 110 ? 21.534 -16.098 -16.370 1.00 91.88 110 ARG A CA 1
ATOM 833 C C . ARG A 1 110 ? 21.551 -15.086 -15.227 1.00 91.88 110 ARG A C 1
ATOM 835 O O . ARG A 1 110 ? 22.605 -14.659 -14.762 1.00 91.88 110 ARG A O 1
ATOM 842 N N . LEU A 1 111 ? 20.358 -14.686 -14.792 1.00 92.75 111 LEU A N 1
ATOM 843 C CA . LEU A 1 111 ? 20.196 -13.762 -13.673 1.00 92.75 111 LEU A CA 1
ATOM 844 C C . LEU A 1 111 ? 20.670 -14.427 -12.370 1.00 92.75 111 LEU A C 1
ATOM 846 O O . LEU A 1 111 ? 20.198 -15.509 -12.006 1.00 92.75 111 LEU A O 1
ATOM 850 N N . LEU A 1 112 ? 21.598 -13.774 -11.674 1.00 91.75 112 LEU A N 1
ATOM 851 C CA . LEU A 1 112 ? 22.116 -14.206 -10.379 1.00 91.75 112 LEU A CA 1
ATOM 852 C C . LEU A 1 112 ? 21.065 -13.998 -9.288 1.00 91.75 112 LEU A C 1
ATOM 854 O O . LEU A 1 112 ? 20.308 -13.029 -9.300 1.00 91.75 112 LEU A O 1
ATOM 858 N N . THR A 1 113 ? 21.057 -14.879 -8.289 1.00 90.62 113 THR A N 1
ATOM 859 C CA . THR A 1 113 ? 20.296 -14.622 -7.065 1.00 90.62 113 THR A CA 1
ATOM 860 C C . THR A 1 113 ? 21.043 -13.643 -6.163 1.00 90.62 113 THR A C 1
ATOM 862 O O . THR A 1 113 ? 22.240 -13.788 -5.908 1.00 90.62 113 THR A O 1
ATOM 865 N N . LEU A 1 114 ? 20.332 -12.640 -5.645 1.00 88.69 114 LEU A N 1
ATOM 866 C CA . LEU A 1 114 ? 20.888 -11.713 -4.657 1.00 88.69 114 LEU A CA 1
ATOM 867 C C . LEU A 1 114 ? 21.168 -12.415 -3.318 1.00 88.69 114 LEU A C 1
ATOM 869 O O . LEU A 1 114 ? 22.074 -12.015 -2.594 1.00 88.69 114 LEU A O 1
ATOM 873 N N . PHE A 1 115 ? 20.441 -13.490 -2.991 1.00 87.38 115 PHE A N 1
ATOM 874 C CA . PHE A 1 115 ? 20.536 -14.151 -1.685 1.00 87.38 115 PHE A CA 1
ATOM 875 C C . PHE A 1 115 ? 21.885 -14.833 -1.435 1.00 87.38 115 PHE A C 1
ATOM 877 O O . PHE A 1 115 ? 22.374 -14.804 -0.307 1.00 87.38 115 PHE A O 1
ATOM 884 N N . GLU A 1 116 ? 22.519 -15.394 -2.469 1.00 86.06 116 GLU A N 1
ATOM 885 C CA . GLU A 1 116 ? 23.864 -15.979 -2.341 1.00 86.06 116 GLU A CA 1
ATOM 886 C C . GLU A 1 116 ? 24.948 -14.918 -2.105 1.00 86.06 116 GLU A C 1
ATOM 888 O O . GLU A 1 116 ? 26.019 -15.219 -1.581 1.00 86.06 116 GLU A O 1
ATOM 893 N N . GLN A 1 117 ? 24.662 -13.660 -2.444 1.00 80.69 117 GLN A N 1
ATOM 894 C CA . GLN A 1 117 ? 25.627 -12.567 -2.387 1.00 80.69 117 GLN A CA 1
ATOM 895 C C . GLN A 1 117 ? 25.647 -11.858 -1.024 1.00 80.69 117 GLN A C 1
ATOM 897 O O . GLN A 1 117 ? 26.659 -11.256 -0.672 1.00 80.69 117 GLN A O 1
ATOM 902 N N . ILE A 1 118 ? 24.585 -11.981 -0.211 1.00 78.94 118 ILE A N 1
ATOM 903 C CA . ILE A 1 118 ? 24.428 -11.278 1.083 1.00 78.94 118 ILE A CA 1
ATOM 904 C C . ILE A 1 118 ? 25.561 -11.605 2.078 1.00 78.94 118 ILE A C 1
ATOM 906 O O . ILE A 1 118 ? 25.920 -10.763 2.897 1.00 78.94 118 ILE A O 1
ATOM 910 N N . ASN A 1 119 ? 26.160 -12.799 1.988 1.00 67.88 119 ASN A N 1
ATOM 911 C CA . ASN A 1 119 ? 27.242 -13.258 2.872 1.00 67.88 119 ASN A CA 1
ATOM 912 C C . ASN A 1 119 ? 28.565 -13.556 2.144 1.00 67.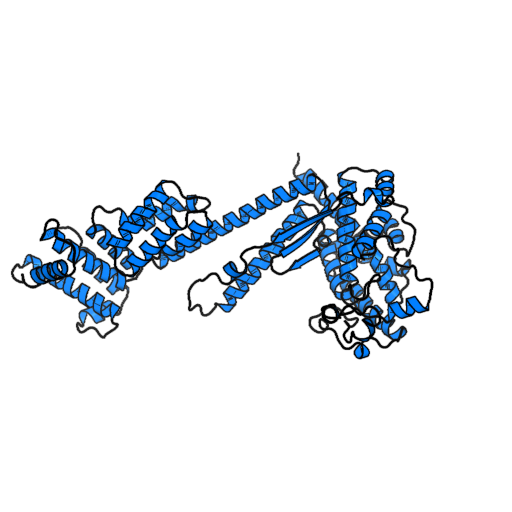88 119 ASN A C 1
ATOM 914 O O . ASN A 1 119 ? 29.498 -14.075 2.767 1.00 67.88 119 ASN A O 1
ATOM 918 N N . ALA A 1 120 ? 28.672 -13.242 0.849 1.00 62.25 120 ALA A N 1
ATOM 919 C CA . ALA A 1 120 ? 29.905 -13.429 0.095 1.00 62.25 120 ALA A CA 1
ATOM 920 C C . ALA A 1 120 ? 30.957 -12.425 0.602 1.00 62.25 120 ALA A C 1
ATOM 922 O O . ALA A 1 120 ? 30.982 -11.256 0.219 1.00 62.25 120 ALA A O 1
ATOM 923 N N . ARG A 1 121 ? 31.792 -12.870 1.551 1.00 53.41 121 ARG A N 1
ATOM 924 C CA . ARG A 1 121 ? 32.865 -12.068 2.150 1.00 53.41 121 ARG A CA 1
ATOM 925 C C . ARG A 1 121 ? 33.763 -11.469 1.064 1.00 53.41 121 ARG A C 1
ATOM 927 O O . ARG A 1 121 ? 34.025 -12.081 0.036 1.00 53.41 121 ARG A O 1
ATOM 934 N N . SER A 1 122 ? 34.247 -10.272 1.364 1.00 50.34 122 SER A N 1
ATOM 935 C CA . SER A 1 122 ? 34.992 -9.291 0.568 1.00 50.34 122 SER A CA 1
ATOM 936 C C . SER A 1 122 ? 36.299 -9.732 -0.124 1.00 50.34 122 SER A C 1
ATOM 938 O O . SER A 1 122 ? 37.136 -8.872 -0.400 1.00 50.34 122 SER A O 1
ATOM 940 N N . ASP A 1 123 ? 36.504 -11.007 -0.453 1.00 51.47 123 ASP A N 1
ATOM 941 C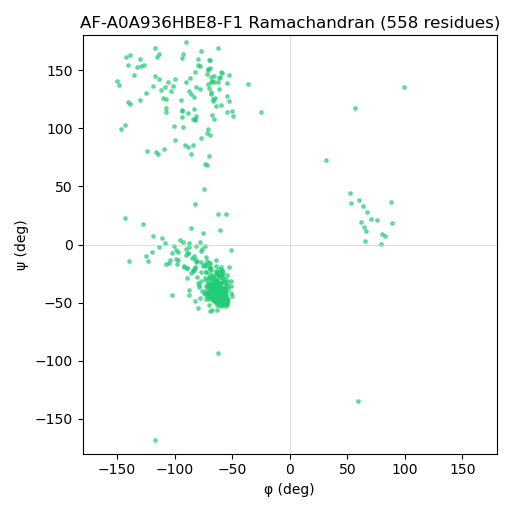 CA . ASP A 1 123 ? 37.653 -11.454 -1.248 1.00 51.47 123 ASP A CA 1
ATOM 942 C C . ASP A 1 123 ? 37.314 -11.388 -2.745 1.00 51.47 123 ASP A C 1
ATOM 944 O O . ASP A 1 123 ? 36.880 -12.331 -3.406 1.00 51.47 123 ASP A O 1
ATOM 948 N N . LYS A 1 124 ? 37.500 -10.172 -3.266 1.00 53.91 124 LYS A N 1
ATOM 949 C CA . LYS A 1 124 ? 37.082 -9.627 -4.570 1.00 53.91 124 LYS A CA 1
ATOM 950 C C . LYS A 1 124 ? 37.665 -10.287 -5.840 1.00 53.91 124 LYS A C 1
ATOM 952 O O . LYS A 1 124 ? 37.761 -9.605 -6.857 1.00 53.91 124 LYS A O 1
ATOM 957 N N . LYS A 1 125 ? 38.076 -11.561 -5.845 1.00 47.16 125 LYS A N 1
ATOM 958 C CA . LYS A 1 125 ? 38.674 -12.169 -7.059 1.00 47.16 125 LYS A CA 1
ATOM 959 C C . LYS A 1 125 ? 38.040 -13.456 -7.604 1.00 47.16 125 LYS A C 1
ATOM 961 O O . LYS A 1 125 ? 38.338 -13.763 -8.748 1.00 47.16 125 LYS A O 1
ATOM 966 N N . SER A 1 126 ? 37.119 -14.119 -6.893 1.00 48.22 126 SER A N 1
ATOM 967 C CA . SER A 1 126 ? 36.415 -15.320 -7.416 1.00 48.22 126 SER A CA 1
ATOM 968 C C . SER A 1 126 ? 34.939 -15.422 -7.013 1.00 48.22 126 SER A C 1
ATOM 970 O O . SER A 1 126 ? 34.382 -16.512 -6.997 1.00 48.22 126 SER A O 1
ATOM 972 N N . ALA A 1 127 ? 34.268 -14.314 -6.673 1.00 53.19 127 ALA A N 1
ATOM 973 C CA . ALA A 1 127 ? 32.887 -14.371 -6.176 1.00 53.19 127 ALA A CA 1
ATOM 974 C C . ALA A 1 127 ? 31.916 -15.089 -7.139 1.00 53.19 127 ALA A C 1
ATOM 976 O O . ALA A 1 127 ? 31.031 -15.787 -6.666 1.00 53.19 127 ALA A O 1
ATOM 977 N N . SER A 1 128 ? 32.115 -14.998 -8.461 1.00 55.31 128 SER A N 1
ATOM 978 C CA . SER A 1 128 ? 31.277 -15.692 -9.454 1.00 55.31 128 SER A CA 1
ATOM 979 C C . SER A 1 128 ? 31.378 -17.218 -9.410 1.00 55.31 128 SER A C 1
ATOM 981 O O . SER A 1 128 ? 30.393 -17.881 -9.720 1.00 55.31 128 SER A O 1
ATOM 983 N N . ASP A 1 129 ? 32.528 -17.772 -9.010 1.00 57.97 129 ASP A N 1
ATOM 984 C CA . ASP A 1 129 ? 32.771 -19.225 -9.002 1.00 57.97 129 ASP A CA 1
ATOM 985 C C . ASP A 1 129 ? 32.092 -19.921 -7.812 1.00 57.97 129 ASP A C 1
ATOM 987 O O . ASP A 1 129 ? 31.946 -21.141 -7.799 1.00 57.97 129 ASP A O 1
ATOM 991 N N . PHE A 1 130 ? 31.660 -19.148 -6.809 1.00 67.88 130 PHE A N 1
ATOM 992 C CA . PHE A 1 130 ? 30.964 -19.652 -5.624 1.00 67.88 130 PHE A CA 1
ATOM 993 C C . PHE A 1 130 ? 29.438 -19.548 -5.714 1.00 67.88 130 PHE A C 1
ATOM 995 O O . PHE A 1 130 ? 28.757 -20.155 -4.890 1.00 67.88 130 PHE A O 1
ATOM 1002 N N . LEU A 1 131 ? 28.895 -18.797 -6.679 1.00 84.69 131 LEU A N 1
ATOM 1003 C CA . LEU A 1 131 ? 27.448 -18.638 -6.838 1.00 84.69 131 LEU A CA 1
ATOM 1004 C C . LEU A 1 131 ? 26.885 -19.845 -7.583 1.00 84.69 131 LEU A C 1
ATOM 1006 O O . LEU A 1 131 ? 27.103 -19.980 -8.790 1.00 84.69 131 LEU A O 1
ATOM 1010 N N . GLN A 1 132 ? 26.121 -20.681 -6.891 1.00 90.19 132 GLN A N 1
ATOM 1011 C CA . GLN A 1 132 ? 25.591 -21.940 -7.410 1.00 90.19 132 GLN A CA 1
ATOM 1012 C C . GLN A 1 132 ? 24.205 -21.795 -8.028 1.00 90.19 132 GLN A C 1
ATOM 1014 O O . GLN A 1 132 ? 23.809 -22.661 -8.801 1.00 90.19 132 GLN A O 1
ATOM 1019 N N . TYR A 1 133 ? 23.468 -20.730 -7.712 1.00 92.00 133 TYR A N 1
ATOM 1020 C CA . TYR A 1 133 ? 22.065 -20.590 -8.078 1.00 92.00 133 TYR A CA 1
ATOM 1021 C C . TYR A 1 133 ? 21.821 -19.455 -9.077 1.00 92.00 133 TYR A C 1
ATOM 1023 O O . TYR A 1 133 ? 22.431 -18.383 -9.033 1.00 92.00 133 TYR A O 1
ATOM 1031 N N . ARG A 1 134 ? 20.890 -19.690 -10.002 1.00 93.12 134 ARG A N 1
ATOM 1032 C CA . ARG A 1 134 ? 20.482 -18.762 -11.065 1.00 93.12 134 ARG A CA 1
ATOM 1033 C C . ARG A 1 134 ? 18.977 -18.825 -11.275 1.00 93.12 134 ARG A C 1
ATOM 1035 O O . ARG A 1 134 ? 18.355 -19.859 -11.038 1.00 93.12 134 ARG A O 1
ATOM 1042 N N . TYR A 1 135 ? 18.388 -17.751 -11.782 1.00 94.12 135 TYR A N 1
ATOM 1043 C CA . TYR A 1 135 ? 17.019 -17.812 -12.286 1.00 94.12 135 TYR A CA 1
ATOM 1044 C C . TYR A 1 135 ? 17.009 -18.346 -13.727 1.00 94.12 135 TYR A C 1
ATOM 1046 O O . TYR A 1 135 ? 17.721 -17.810 -14.582 1.00 94.12 135 TYR A O 1
ATOM 1054 N N . PRO A 1 136 ? 16.217 -19.392 -14.027 1.00 94.75 136 PRO A N 1
ATOM 1055 C CA . PRO A 1 136 ? 16.109 -19.909 -15.385 1.00 94.75 136 PRO A CA 1
ATOM 1056 C C . PRO A 1 136 ? 15.348 -18.920 -16.279 1.00 94.75 136 PRO A C 1
ATOM 1058 O O . PRO A 1 136 ? 14.451 -18.221 -15.810 1.00 94.75 136 PRO A O 1
ATOM 1061 N N . LEU A 1 137 ? 15.640 -18.908 -17.586 1.00 94.94 137 LEU A N 1
ATOM 1062 C CA . LEU A 1 137 ? 14.907 -18.108 -18.581 1.00 94.94 137 LEU A CA 1
ATOM 1063 C C . LEU A 1 137 ? 13.494 -18.668 -18.803 1.00 94.94 137 LEU A C 1
ATOM 1065 O O . LEU A 1 137 ? 13.215 -19.360 -19.781 1.00 94.94 137 LEU A O 1
ATOM 1069 N N . LYS A 1 138 ? 12.597 -18.401 -17.855 1.00 95.50 138 LYS A N 1
ATOM 1070 C CA . LYS A 1 138 ? 11.194 -18.816 -17.870 1.00 95.50 138 LYS A CA 1
ATOM 1071 C C . LYS A 1 138 ? 10.295 -17.629 -17.517 1.00 95.50 138 LYS A C 1
ATOM 1073 O O . LYS A 1 138 ? 10.736 -16.744 -16.786 1.00 95.50 138 LYS A O 1
ATOM 1078 N N . PRO A 1 139 ? 9.036 -17.612 -17.991 1.00 95.94 139 PRO A N 1
ATOM 1079 C CA . PRO A 1 139 ? 8.076 -16.600 -17.571 1.00 95.94 139 PRO A CA 1
ATOM 1080 C C . PRO A 1 139 ? 7.884 -16.635 -16.054 1.00 95.94 139 PRO A C 1
ATOM 1082 O O . PRO A 1 139 ? 7.932 -17.714 -15.458 1.00 95.94 139 PRO A O 1
ATOM 1085 N N . MET A 1 140 ? 7.629 -15.487 -15.432 1.00 93.38 140 MET A N 1
ATOM 1086 C CA . MET A 1 140 ? 7.386 -15.379 -13.997 1.00 93.38 140 MET A CA 1
ATOM 1087 C C . MET A 1 140 ? 6.062 -16.055 -13.630 1.00 93.38 140 MET A C 1
ATOM 1089 O O . MET A 1 140 ? 4.976 -15.592 -13.977 1.00 93.38 140 MET A O 1
ATOM 1093 N N . THR A 1 141 ? 6.158 -17.168 -12.910 1.00 92.56 141 THR A N 1
ATOM 1094 C CA . THR A 1 141 ? 5.028 -17.933 -12.380 1.00 92.56 141 THR A CA 1
ATOM 1095 C C . THR A 1 141 ? 5.399 -18.461 -10.994 1.00 92.56 141 THR A C 1
ATOM 1097 O O . THR A 1 141 ? 6.587 -18.589 -10.694 1.00 92.56 141 THR A O 1
ATOM 1100 N N . PRO A 1 142 ? 4.429 -18.867 -10.157 1.00 91.75 142 PRO A N 1
ATOM 1101 C CA . PRO A 1 142 ? 4.743 -19.504 -8.877 1.00 91.75 142 PRO A CA 1
ATOM 1102 C C . PRO A 1 142 ? 5.659 -20.736 -8.995 1.00 91.75 142 PRO A C 1
ATOM 1104 O O . PRO A 1 142 ? 6.393 -21.041 -8.062 1.00 91.75 142 PRO A O 1
ATOM 1107 N N . ALA A 1 143 ? 5.649 -21.430 -10.140 1.00 88.69 143 ALA A N 1
ATOM 1108 C CA . ALA A 1 143 ? 6.482 -22.608 -10.388 1.00 88.69 143 ALA A CA 1
ATOM 1109 C C . ALA A 1 143 ? 7.921 -22.276 -10.832 1.00 88.69 143 ALA A C 1
ATOM 1111 O O . ALA A 1 143 ? 8.798 -23.129 -10.735 1.00 88.69 143 ALA A O 1
ATOM 1112 N N . SER A 1 144 ? 8.167 -21.064 -11.334 1.00 89.88 144 SER A N 1
ATOM 1113 C CA . SER A 1 144 ? 9.468 -20.598 -11.846 1.00 89.88 144 SER A CA 1
ATOM 1114 C C . SER A 1 144 ? 10.113 -19.523 -10.966 1.00 89.88 144 SER A C 1
ATOM 1116 O O . SER A 1 144 ? 11.150 -18.984 -11.335 1.00 89.88 144 SER A O 1
ATOM 1118 N N . LEU A 1 145 ? 9.513 -19.221 -9.809 1.00 88.94 145 LEU A N 1
ATOM 1119 C CA . LEU A 1 145 ? 9.956 -18.157 -8.909 1.00 88.94 145 LEU A CA 1
ATOM 1120 C C . LEU A 1 145 ? 11.278 -18.473 -8.198 1.00 88.94 145 LEU A C 1
ATOM 1122 O O . LEU A 1 145 ? 11.999 -17.555 -7.833 1.00 88.94 145 LEU A O 1
ATOM 1126 N N . PHE A 1 146 ? 11.586 -19.748 -7.953 1.00 92.62 146 PHE A N 1
ATOM 1127 C CA . PHE A 1 146 ? 12.776 -20.136 -7.196 1.00 92.62 146 PHE A CA 1
ATOM 1128 C C . PHE A 1 146 ? 13.986 -20.329 -8.116 1.00 92.62 146 PHE A C 1
ATOM 1130 O O . PHE A 1 146 ? 13.839 -20.911 -9.196 1.00 92.62 146 PHE A O 1
ATOM 1137 N N . PRO A 1 147 ? 15.184 -19.881 -7.699 1.00 93.81 147 PRO A N 1
ATOM 1138 C CA . PRO A 1 147 ? 16.391 -20.114 -8.470 1.00 93.81 147 PRO A CA 1
ATOM 1139 C C . PRO A 1 147 ? 16.770 -21.605 -8.449 1.00 93.81 147 PRO A C 1
ATOM 1141 O O . PRO A 1 147 ? 16.467 -22.331 -7.500 1.00 93.81 147 PRO A O 1
ATOM 1144 N N . VAL A 1 148 ? 17.438 -22.054 -9.508 1.00 94.69 148 VAL A N 1
ATOM 1145 C CA . VAL A 1 148 ? 17.904 -23.435 -9.717 1.00 94.69 148 VAL A CA 1
ATOM 1146 C C . VAL A 1 148 ? 19.427 -23.468 -9.786 1.00 94.69 148 VAL A C 1
ATOM 1148 O O . VAL A 1 148 ? 20.055 -22.412 -9.865 1.00 94.69 148 VAL A O 1
ATOM 1151 N N . LEU A 1 149 ? 20.027 -24.658 -9.757 1.00 94.06 149 LEU A N 1
ATOM 1152 C CA . LEU A 1 149 ? 21.474 -24.791 -9.908 1.00 94.06 149 LEU A CA 1
ATOM 1153 C C . LEU A 1 149 ? 21.928 -24.258 -11.275 1.00 94.06 149 LEU A C 1
ATOM 1155 O O . LEU A 1 149 ? 21.238 -24.428 -12.283 1.00 94.06 149 LEU A O 1
ATOM 1159 N N . ALA A 1 150 ? 23.095 -23.616 -11.314 1.00 90.81 150 ALA A N 1
ATOM 1160 C CA . ALA A 1 150 ? 23.668 -23.062 -12.537 1.00 90.81 150 ALA A CA 1
ATOM 1161 C C . ALA A 1 150 ? 23.793 -24.144 -13.621 1.00 90.81 150 ALA A C 1
ATOM 1163 O O . ALA A 1 150 ? 23.336 -23.933 -14.739 1.00 90.81 150 ALA A O 1
ATOM 1164 N N . ASP A 1 151 ? 24.260 -25.343 -13.267 1.00 89.38 151 ASP A N 1
ATOM 1165 C CA . ASP A 1 151 ? 24.394 -26.482 -14.189 1.00 89.38 151 ASP A CA 1
ATOM 1166 C C . ASP A 1 151 ? 23.065 -26.906 -14.853 1.00 89.38 151 ASP A C 1
ATOM 1168 O O . ASP A 1 151 ? 23.060 -27.426 -15.973 1.00 89.38 151 ASP A O 1
ATOM 1172 N N . ASP A 1 152 ? 21.924 -26.639 -14.205 1.00 89.94 152 ASP A N 1
ATOM 1173 C CA . ASP A 1 152 ? 20.591 -26.984 -14.715 1.00 89.94 152 ASP A CA 1
ATOM 1174 C C . ASP A 1 152 ? 20.055 -25.973 -15.746 1.00 89.94 152 ASP A C 1
ATOM 1176 O O . ASP A 1 152 ? 19.071 -26.266 -16.433 1.00 89.94 152 ASP A O 1
ATOM 1180 N N . CYS A 1 153 ? 20.652 -24.778 -15.854 1.00 88.94 153 CYS A N 1
ATOM 1181 C CA . CYS A 1 153 ? 20.125 -23.692 -16.694 1.00 88.94 153 CYS A CA 1
ATOM 1182 C C . CYS A 1 153 ? 21.167 -22.869 -17.482 1.00 88.94 153 CYS A C 1
ATOM 1184 O O . CYS A 1 153 ? 20.789 -22.154 -18.414 1.00 88.94 153 CYS A O 1
ATOM 1186 N N . GLU A 1 154 ? 22.458 -22.980 -17.161 1.00 87.19 154 GLU A N 1
ATOM 1187 C CA . GLU A 1 154 ? 23.603 -22.368 -17.848 1.00 87.19 154 GLU A CA 1
ATOM 1188 C C . GLU A 1 154 ? 24.412 -23.448 -18.576 1.00 87.19 154 GLU A C 1
ATOM 1190 O O . GLU A 1 154 ? 25.433 -23.933 -18.105 1.00 87.19 154 GLU A O 1
ATOM 1195 N N . HIS A 1 155 ? 23.975 -23.834 -19.774 1.00 82.88 155 HIS A N 1
ATOM 1196 C CA . HIS A 1 155 ? 24.627 -24.922 -20.523 1.00 82.88 155 HIS A CA 1
ATOM 1197 C C . HIS A 1 155 ? 25.795 -24.472 -21.413 1.00 82.88 155 HIS A C 1
ATOM 1199 O O . HIS A 1 155 ? 26.330 -25.276 -22.171 1.00 82.88 155 HIS A O 1
ATOM 1205 N N . GLY A 1 156 ? 26.140 -23.180 -21.413 1.00 81.94 156 GLY A N 1
ATOM 1206 C CA . GLY A 1 156 ? 27.175 -22.615 -22.291 1.00 81.94 156 GLY A CA 1
ATOM 1207 C C . GLY A 1 156 ? 26.853 -22.650 -23.797 1.00 81.94 156 GLY A C 1
ATOM 1208 O O . GLY A 1 156 ? 27.670 -22.216 -24.606 1.00 81.94 156 GLY A O 1
ATOM 1209 N N . ASP A 1 157 ? 25.667 -23.126 -24.188 1.00 86.81 157 ASP A N 1
ATOM 1210 C CA . ASP A 1 157 ? 25.222 -23.225 -25.580 1.00 86.81 157 ASP A CA 1
ATOM 1211 C C . ASP A 1 157 ? 24.419 -21.979 -25.997 1.00 86.81 157 ASP A C 1
ATOM 1213 O O . ASP A 1 157 ? 23.321 -21.704 -25.489 1.00 86.81 157 ASP A O 1
ATOM 1217 N N . ARG A 1 158 ? 24.969 -21.232 -26.967 1.00 87.31 158 ARG A N 1
ATOM 1218 C CA . ARG A 1 158 ? 24.329 -20.056 -27.577 1.00 87.31 158 ARG A CA 1
ATOM 1219 C C . ARG A 1 158 ? 23.000 -20.421 -28.232 1.00 87.31 158 ARG A C 1
ATOM 1221 O O . ARG A 1 158 ? 22.013 -19.733 -27.997 1.00 87.31 158 ARG A O 1
ATOM 1228 N N . ASN A 1 159 ? 22.951 -21.487 -29.029 1.00 89.00 159 ASN A N 1
ATOM 1229 C CA . ASN A 1 159 ? 21.754 -21.855 -29.788 1.00 89.00 159 ASN A CA 1
ATOM 1230 C C . ASN A 1 159 ? 20.610 -22.246 -28.855 1.00 89.00 159 ASN A C 1
ATOM 1232 O O . ASN A 1 159 ? 19.455 -21.897 -29.103 1.00 89.00 159 ASN A O 1
ATOM 1236 N N . ARG A 1 160 ? 20.929 -22.943 -27.761 1.00 91.19 160 ARG A N 1
ATOM 1237 C CA . ARG A 1 160 ? 19.949 -23.254 -26.720 1.00 91.19 160 ARG A CA 1
ATOM 1238 C C . ARG A 1 160 ? 19.447 -21.992 -26.020 1.00 91.19 160 ARG A C 1
ATOM 1240 O O . ARG A 1 160 ? 18.239 -21.824 -25.903 1.00 91.19 160 ARG A O 1
ATOM 1247 N N . SER A 1 161 ? 20.347 -21.092 -25.626 1.00 91.62 161 SER A N 1
ATOM 1248 C CA . SER A 1 161 ? 19.972 -19.843 -24.947 1.00 91.62 161 SER A CA 1
ATOM 1249 C C . SER A 1 161 ? 19.100 -18.943 -25.827 1.00 91.62 161 SER A C 1
ATOM 1251 O O . SER A 1 161 ? 18.091 -18.425 -25.364 1.00 91.62 161 SER A O 1
ATOM 1253 N N . VAL A 1 162 ? 19.432 -18.813 -27.116 1.00 93.56 162 VAL A N 1
ATOM 1254 C CA . VAL A 1 162 ? 18.624 -18.057 -28.088 1.00 93.56 162 VAL A CA 1
ATOM 1255 C C . VAL A 1 162 ? 17.220 -18.654 -28.221 1.00 93.56 162 VAL A C 1
ATOM 1257 O O . VAL A 1 162 ? 16.248 -17.908 -28.231 1.00 93.56 162 VAL A O 1
ATOM 1260 N N . LYS A 1 163 ? 17.076 -19.987 -28.242 1.00 94.69 163 LYS A N 1
ATOM 1261 C CA . LYS A 1 163 ? 15.753 -20.645 -28.247 1.00 94.69 163 LYS A CA 1
ATOM 1262 C C . LYS A 1 163 ? 14.949 -20.376 -26.971 1.00 94.69 163 LYS A C 1
ATOM 1264 O O . LYS A 1 163 ? 13.733 -20.206 -27.042 1.00 94.69 163 LYS A O 1
ATOM 1269 N N . GLU A 1 164 ? 15.603 -20.337 -25.812 1.00 95.25 164 GLU A N 1
ATOM 1270 C CA . GLU A 1 164 ? 14.963 -19.996 -24.533 1.00 95.25 164 GLU A CA 1
ATOM 1271 C C . GLU A 1 164 ? 14.476 -18.536 -24.535 1.00 95.25 164 GLU A C 1
ATOM 1273 O O . GLU A 1 164 ? 13.311 -18.281 -24.226 1.00 95.25 164 GLU A O 1
ATOM 1278 N N . TYR A 1 165 ? 15.305 -17.589 -24.992 1.00 95.81 165 TYR A N 1
ATOM 1279 C CA . TYR A 1 165 ? 14.883 -16.198 -25.201 1.00 95.81 165 TYR A CA 1
ATOM 1280 C C . TYR A 1 165 ? 13.749 -16.072 -26.220 1.00 95.81 165 TYR A C 1
ATOM 1282 O O . TYR A 1 165 ? 12.793 -15.340 -25.978 1.00 95.81 165 TYR A O 1
ATOM 1290 N N . PHE A 1 166 ? 13.813 -16.808 -27.330 1.00 96.25 166 PHE A N 1
ATOM 1291 C CA . PHE A 1 166 ? 12.757 -16.819 -28.339 1.00 96.25 166 PHE A CA 1
ATOM 1292 C C . PHE A 1 166 ? 11.434 -17.351 -27.776 1.00 96.25 166 PHE A C 1
ATOM 1294 O O . PHE A 1 166 ? 10.379 -16.795 -28.058 1.00 96.25 166 PHE A O 1
ATOM 1301 N N . THR A 1 167 ? 11.477 -18.353 -26.895 1.00 97.12 167 THR A N 1
ATOM 1302 C CA . THR A 1 167 ? 10.279 -18.853 -26.201 1.00 97.12 167 THR A CA 1
ATOM 1303 C C . THR A 1 167 ? 9.646 -17.767 -25.321 1.00 97.12 167 THR A C 1
ATOM 1305 O O . THR A 1 167 ? 8.421 -17.610 -25.312 1.00 97.12 167 THR A O 1
ATOM 1308 N N . LEU A 1 168 ? 10.465 -16.987 -24.600 1.00 97.12 168 LEU A N 1
ATOM 1309 C CA . LEU A 1 168 ? 9.989 -15.819 -23.850 1.00 97.12 168 LEU A CA 1
ATOM 1310 C C . LEU A 1 168 ? 9.390 -14.763 -24.788 1.00 97.12 168 LEU A C 1
ATOM 1312 O O . LEU A 1 168 ? 8.322 -14.233 -24.495 1.00 97.12 168 LEU A O 1
ATOM 1316 N N . TRP A 1 169 ? 10.041 -14.489 -25.922 1.00 96.12 169 TRP A N 1
ATOM 1317 C CA . TRP A 1 169 ? 9.572 -13.532 -26.926 1.00 96.12 169 TRP A CA 1
ATOM 1318 C C . TRP A 1 169 ? 8.225 -13.936 -27.535 1.00 96.12 169 TRP A C 1
ATOM 1320 O O . TRP A 1 169 ? 7.314 -13.117 -27.621 1.00 96.12 169 TRP A O 1
ATOM 1330 N N . GLU A 1 170 ? 8.049 -15.205 -27.911 1.00 96.31 170 GLU A N 1
ATOM 1331 C CA . GLU A 1 170 ? 6.775 -15.712 -28.428 1.00 96.31 170 GLU A CA 1
ATOM 1332 C C . GLU A 1 170 ? 5.651 -15.584 -27.397 1.00 96.31 170 GLU A C 1
ATOM 1334 O O . GLU A 1 170 ? 4.527 -15.203 -27.737 1.00 96.31 170 GLU A O 1
ATOM 1339 N N . GLY A 1 171 ? 5.939 -15.904 -26.132 1.00 96.88 171 GLY A N 1
ATOM 1340 C CA . GLY A 1 171 ? 4.989 -15.732 -25.037 1.00 96.88 171 GLY A CA 1
ATOM 1341 C C . GLY A 1 171 ? 4.617 -14.264 -24.826 1.00 96.88 171 GLY A C 1
ATOM 1342 O O . GLY A 1 171 ? 3.430 -13.940 -24.730 1.00 96.88 171 GLY A O 1
ATOM 1343 N N . PHE A 1 172 ? 5.613 -13.376 -24.839 1.00 96.62 172 PHE A N 1
ATOM 1344 C CA . PHE A 1 172 ? 5.424 -11.929 -24.786 1.00 96.62 172 PHE A CA 1
ATOM 1345 C C . PHE A 1 172 ? 4.548 -11.435 -25.946 1.00 96.62 172 PHE A C 1
ATOM 1347 O O . PHE A 1 172 ? 3.534 -10.785 -25.708 1.00 96.62 172 PHE A O 1
ATOM 1354 N N . GLY A 1 173 ? 4.852 -11.819 -27.189 1.00 94.75 173 GLY A N 1
ATOM 1355 C CA . GLY A 1 173 ? 4.075 -11.433 -28.371 1.00 94.75 173 GLY A CA 1
ATOM 1356 C C . GLY A 1 173 ? 2.624 -11.932 -28.335 1.00 94.75 173 GLY A C 1
ATOM 1357 O O . GLY A 1 173 ? 1.703 -11.201 -28.700 1.00 94.75 173 GLY A O 1
ATOM 1358 N N . LYS A 1 174 ? 2.379 -13.152 -27.836 1.00 95.44 174 LYS A N 1
ATOM 1359 C CA . LYS A 1 174 ? 1.012 -13.666 -27.603 1.00 95.44 174 LYS A CA 1
ATOM 1360 C C . LYS A 1 174 ? 0.279 -12.867 -26.522 1.00 95.44 174 LYS A C 1
ATOM 1362 O O . LYS A 1 174 ? -0.905 -12.565 -26.679 1.00 95.44 174 LYS A O 1
ATOM 1367 N N . GLY A 1 175 ? 0.971 -12.516 -25.439 1.00 95.62 175 GLY A N 1
ATOM 1368 C CA . GLY A 1 175 ? 0.419 -11.686 -24.371 1.00 95.62 175 GLY A CA 1
ATOM 1369 C C . GLY A 1 175 ? 0.077 -10.274 -24.846 1.00 95.62 175 GLY A C 1
ATOM 1370 O O . GLY A 1 175 ? -1.000 -9.778 -24.532 1.00 95.62 175 GLY A O 1
ATOM 1371 N N . LEU A 1 176 ? 0.926 -9.675 -25.686 1.00 93.88 176 LEU A N 1
ATOM 1372 C CA . LEU A 1 176 ? 0.719 -8.341 -26.251 1.00 93.88 176 LEU A CA 1
ATOM 1373 C C . LEU A 1 176 ? -0.565 -8.286 -27.094 1.00 93.88 176 LEU A C 1
ATOM 1375 O O . LEU A 1 176 ? -1.392 -7.394 -26.915 1.00 93.88 176 LEU A O 1
ATOM 1379 N N . LYS A 1 177 ? -0.791 -9.308 -27.929 1.00 93.25 177 LYS A N 1
ATOM 1380 C CA . LYS A 1 177 ? -2.031 -9.490 -28.710 1.00 93.25 177 LYS A CA 1
ATOM 1381 C C . LYS A 1 177 ? -3.276 -9.704 -27.848 1.00 93.25 177 LYS A C 1
ATOM 1383 O O . LYS A 1 177 ? -4.388 -9.463 -28.307 1.00 93.25 177 LYS A O 1
ATOM 1388 N N . SER A 1 178 ? -3.094 -10.176 -26.615 1.00 94.50 178 SER A N 1
ATOM 1389 C CA . SER A 1 178 ? -4.183 -10.437 -25.669 1.00 94.50 178 SER A CA 1
ATOM 1390 C C . SER A 1 178 ? -4.599 -9.190 -24.883 1.00 94.50 178 SER A C 1
ATOM 1392 O O . SER A 1 178 ? -5.646 -9.212 -24.234 1.00 94.50 178 SER A O 1
ATOM 1394 N N . ILE A 1 179 ? -3.819 -8.100 -24.935 1.00 94.12 179 ILE A N 1
ATOM 1395 C CA . ILE A 1 179 ? -4.220 -6.822 -24.337 1.00 94.12 179 ILE A CA 1
ATOM 1396 C C . ILE A 1 179 ? -5.460 -6.306 -25.089 1.00 94.12 179 ILE A C 1
ATOM 1398 O O . ILE A 1 179 ? -5.411 -6.185 -26.318 1.00 94.12 179 ILE A O 1
ATOM 1402 N N . PRO A 1 180 ? -6.571 -5.982 -24.397 1.00 92.69 180 PRO A N 1
ATOM 1403 C CA . PRO A 1 180 ? -7.803 -5.558 -25.053 1.00 92.69 180 PRO A CA 1
ATOM 1404 C C . PRO A 1 180 ? -7.586 -4.377 -26.003 1.00 92.69 180 PRO A C 1
ATOM 1406 O O . PRO A 1 180 ? -7.063 -3.333 -25.609 1.00 92.69 180 PRO A O 1
ATOM 1409 N N . ALA A 1 181 ? -8.040 -4.511 -27.253 1.00 89.00 181 ALA A N 1
ATOM 1410 C CA . ALA A 1 181 ? -7.885 -3.462 -28.263 1.00 89.00 181 ALA A CA 1
ATOM 1411 C C . ALA A 1 181 ? -8.548 -2.137 -27.843 1.00 89.00 181 ALA A C 1
ATOM 1413 O O . ALA A 1 181 ? -8.014 -1.071 -28.135 1.00 89.00 181 ALA A O 1
ATOM 1414 N N . SER A 1 182 ? -9.653 -2.196 -27.090 1.00 89.56 182 SER A N 1
ATOM 1415 C CA . SER A 1 182 ? -10.332 -1.020 -26.528 1.00 89.56 182 SER A CA 1
ATOM 1416 C C . SER A 1 182 ? -9.460 -0.213 -25.562 1.00 89.56 182 SER A C 1
ATOM 1418 O O . SER A 1 182 ? -9.684 0.981 -25.393 1.00 89.56 182 SER A O 1
ATOM 1420 N N . HIS A 1 183 ? -8.452 -0.825 -24.932 1.00 90.31 183 HIS A N 1
ATOM 1421 C CA . HIS A 1 183 ? -7.573 -0.124 -23.994 1.00 90.31 183 HIS A CA 1
ATOM 1422 C C . HIS A 1 183 ? -6.487 0.681 -24.715 1.00 90.31 183 HIS A C 1
ATOM 1424 O O . HIS A 1 183 ? -5.901 1.573 -24.115 1.00 90.31 183 HIS A O 1
ATOM 1430 N N . ARG A 1 184 ? -6.263 0.453 -26.018 1.00 86.06 184 ARG A N 1
ATOM 1431 C CA . ARG A 1 184 ? -5.297 1.217 -26.829 1.00 86.06 184 ARG A CA 1
ATOM 1432 C C . ARG A 1 184 ? -5.659 2.701 -26.961 1.00 86.06 184 ARG A C 1
ATOM 1434 O O . ARG A 1 184 ? -4.794 3.509 -27.268 1.00 86.06 184 ARG A O 1
ATOM 1441 N N . GLU A 1 185 ? -6.911 3.076 -26.706 1.00 84.94 185 GLU A N 1
ATOM 1442 C CA . GLU A 1 185 ? -7.354 4.479 -26.662 1.00 84.94 185 GLU A CA 1
ATOM 1443 C C . GLU A 1 185 ? -7.075 5.161 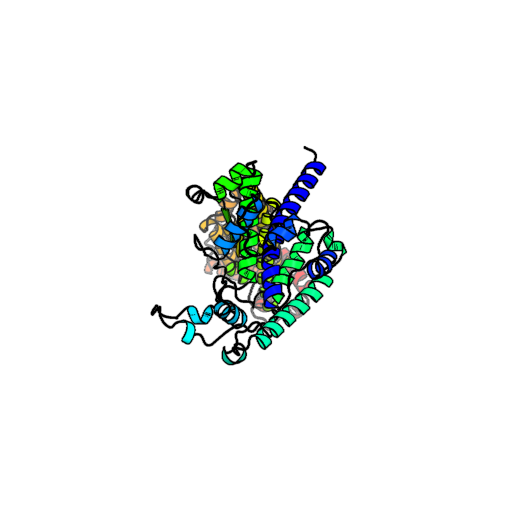-25.306 1.00 84.94 185 GLU A C 1
ATOM 1445 O O . GLU A 1 185 ? -7.228 6.376 -25.164 1.00 84.94 185 GLU A O 1
ATOM 1450 N N . ALA A 1 186 ? -6.669 4.388 -24.295 1.00 88.50 186 ALA A N 1
ATOM 1451 C CA . ALA A 1 186 ? -6.339 4.846 -22.952 1.00 88.50 186 ALA A CA 1
ATOM 1452 C C . ALA A 1 186 ? -4.909 4.416 -22.600 1.00 88.50 186 ALA A C 1
ATOM 1454 O O . ALA A 1 186 ? -4.700 3.428 -21.896 1.00 88.50 186 ALA A O 1
ATOM 1455 N N . LEU A 1 187 ? -3.923 5.179 -23.083 1.00 88.38 187 LEU A N 1
ATOM 1456 C CA . LEU A 1 187 ? -2.504 4.844 -22.944 1.00 88.38 187 LEU A CA 1
ATOM 1457 C C . LEU A 1 187 ? -2.066 4.502 -21.506 1.00 88.38 187 LEU A C 1
ATOM 1459 O O . LEU A 1 187 ? -1.352 3.513 -21.372 1.00 88.38 187 LEU A O 1
ATOM 1463 N N . PRO A 1 188 ? -2.499 5.208 -20.437 1.00 90.81 188 PRO A N 1
ATOM 1464 C CA . PRO A 1 188 ? -2.116 4.835 -19.073 1.00 90.81 188 PRO A CA 1
ATOM 1465 C C . PRO A 1 188 ? -2.556 3.413 -18.693 1.00 90.81 188 PRO A C 1
ATOM 1467 O O . PRO A 1 188 ? -1.757 2.638 -18.181 1.00 90.81 188 PRO A O 1
ATOM 1470 N N . LEU A 1 189 ? -3.796 3.042 -19.027 1.00 91.62 189 LEU A N 1
ATOM 1471 C CA . LEU A 1 189 ? -4.344 1.709 -18.755 1.00 91.62 189 LEU A CA 1
ATOM 1472 C C . LEU A 1 189 ? -3.680 0.633 -19.622 1.00 91.62 189 LEU A C 1
ATOM 1474 O O . LEU A 1 189 ? -3.446 -0.487 -19.177 1.00 91.62 189 LEU A O 1
ATOM 1478 N N . TRP A 1 190 ? -3.381 0.951 -20.882 1.00 93.50 190 TRP A N 1
ATOM 1479 C CA . TRP A 1 190 ? -2.648 0.033 -21.748 1.00 93.50 190 TRP A CA 1
ATOM 1480 C C . TRP A 1 190 ? -1.216 -0.194 -21.247 1.00 93.50 190 TRP A C 1
ATOM 1482 O O . TRP A 1 190 ? -0.735 -1.326 -21.270 1.00 93.50 190 TRP A O 1
ATOM 1492 N N . LEU A 1 191 ? -0.556 0.860 -20.755 1.00 93.31 191 LEU A N 1
ATOM 1493 C CA . LEU A 1 191 ? 0.791 0.790 -20.195 1.00 93.31 191 LEU A CA 1
ATOM 1494 C C . LEU A 1 191 ? 0.844 -0.099 -18.946 1.00 93.31 191 LEU A C 1
ATOM 1496 O O . LEU A 1 191 ? 1.806 -0.845 -18.814 1.00 93.31 191 LEU A O 1
ATOM 1500 N N . ASP A 1 192 ? -0.188 -0.098 -18.095 1.00 93.38 192 ASP A N 1
ATOM 1501 C CA . ASP A 1 192 ? -0.303 -1.045 -16.969 1.00 93.38 192 ASP A CA 1
ATOM 1502 C C . ASP A 1 192 ? -0.266 -2.506 -17.436 1.00 93.38 192 ASP A C 1
ATOM 1504 O O . ASP A 1 192 ? 0.484 -3.334 -16.910 1.00 93.38 192 ASP A O 1
ATOM 1508 N N . HIS A 1 193 ? -1.046 -2.834 -18.471 1.00 95.12 193 HIS A N 1
ATOM 1509 C CA . HIS A 1 193 ? -1.036 -4.177 -19.052 1.00 95.12 193 HIS A CA 1
ATOM 1510 C C . HIS A 1 193 ? 0.324 -4.527 -19.655 1.00 95.12 193 HIS A C 1
ATOM 1512 O O . HIS A 1 193 ? 0.809 -5.647 -19.476 1.00 95.12 193 HIS A O 1
ATOM 1518 N N . PHE A 1 194 ? 0.928 -3.579 -20.372 1.00 95.12 194 PHE A N 1
ATOM 1519 C CA . PHE A 1 194 ? 2.233 -3.761 -20.987 1.00 95.12 194 PHE A CA 1
ATOM 1520 C C . PHE A 1 194 ? 3.328 -3.970 -19.941 1.00 95.12 194 PHE A C 1
ATOM 1522 O O . PHE A 1 194 ? 4.134 -4.877 -20.101 1.00 95.12 194 PHE A O 1
ATOM 1529 N N . GLU A 1 195 ? 3.350 -3.181 -18.867 1.00 95.00 195 GLU A N 1
ATOM 1530 C CA . GLU A 1 195 ? 4.340 -3.295 -17.794 1.00 95.00 195 GLU A CA 1
ATOM 1531 C C . GLU A 1 195 ? 4.221 -4.634 -17.061 1.00 95.00 195 GLU A C 1
ATOM 1533 O O . GLU A 1 195 ? 5.232 -5.314 -16.884 1.00 95.00 195 GLU A O 1
ATOM 1538 N N . THR A 1 196 ? 2.996 -5.088 -16.771 1.00 95.06 196 THR A N 1
ATOM 1539 C CA . THR A 1 196 ? 2.765 -6.412 -16.171 1.00 95.06 196 THR A CA 1
ATOM 1540 C C . THR A 1 196 ? 3.262 -7.526 -17.094 1.00 95.06 196 THR A C 1
ATOM 1542 O O . THR A 1 196 ? 3.932 -8.465 -16.662 1.00 95.06 196 THR A O 1
ATOM 1545 N N . LEU A 1 197 ? 2.961 -7.424 -18.391 1.00 96.44 197 LEU A N 1
ATOM 1546 C CA . LEU A 1 197 ? 3.429 -8.375 -19.394 1.00 96.44 197 LEU A CA 1
ATOM 1547 C C . LEU A 1 197 ? 4.961 -8.357 -19.514 1.00 96.44 197 LEU A C 1
ATOM 1549 O O . LEU A 1 197 ? 5.591 -9.414 -19.594 1.00 96.44 197 LEU A O 1
ATOM 1553 N N . TRP A 1 198 ? 5.558 -7.166 -19.499 1.00 96.00 198 TRP A N 1
ATOM 1554 C CA . TRP A 1 198 ? 7.000 -6.958 -19.515 1.00 96.00 198 TRP A CA 1
ATOM 1555 C C . TRP A 1 198 ? 7.647 -7.625 -18.298 1.00 96.00 198 TRP A C 1
ATOM 1557 O O . TRP A 1 198 ? 8.568 -8.422 -18.477 1.00 96.00 198 TRP A O 1
ATOM 1567 N N . ALA A 1 199 ? 7.109 -7.420 -17.091 1.00 95.19 199 ALA A N 1
ATOM 1568 C CA . ALA A 1 199 ? 7.535 -8.100 -15.866 1.00 95.19 199 ALA A CA 1
ATOM 1569 C C . ALA A 1 199 ? 7.500 -9.623 -16.021 1.00 95.19 199 ALA A C 1
ATOM 1571 O O . ALA A 1 199 ? 8.493 -10.306 -15.771 1.00 95.19 199 ALA A O 1
ATOM 1572 N N . CYS A 1 200 ? 6.380 -10.166 -16.505 1.00 96.06 200 CYS A N 1
ATOM 1573 C CA . CYS A 1 200 ? 6.205 -11.605 -16.666 1.00 96.06 200 CYS A CA 1
ATOM 1574 C C . CYS A 1 200 ? 7.263 -12.258 -17.564 1.00 96.06 200 CYS A C 1
ATOM 1576 O O . CYS A 1 200 ? 7.667 -13.382 -17.277 1.00 96.06 200 CYS A O 1
ATOM 1578 N N . TYR A 1 201 ? 7.707 -11.596 -18.634 1.00 97.06 201 TYR A N 1
ATOM 1579 C CA . TYR A 1 201 ? 8.615 -12.203 -19.616 1.00 97.06 201 TYR A CA 1
ATOM 1580 C C . TYR A 1 201 ? 10.067 -11.739 -19.513 1.00 97.06 201 TYR A C 1
ATOM 1582 O O . TYR A 1 201 ? 10.941 -12.384 -20.091 1.00 97.06 201 TYR A O 1
ATOM 1590 N N . THR A 1 202 ? 10.345 -10.669 -18.764 1.00 95.75 202 THR A N 1
ATOM 1591 C CA . THR A 1 202 ? 11.694 -10.093 -18.671 1.00 95.75 202 THR A CA 1
ATOM 1592 C C . THR A 1 202 ? 12.296 -10.085 -17.268 1.00 95.75 202 THR A C 1
ATOM 1594 O O . THR A 1 202 ? 13.491 -9.827 -17.135 1.00 95.75 202 THR A O 1
ATOM 1597 N N . ALA A 1 203 ? 11.539 -10.454 -16.226 1.00 94.56 203 ALA A N 1
ATOM 1598 C CA . ALA A 1 203 ? 12.041 -10.463 -14.848 1.00 94.56 203 ALA A CA 1
ATOM 1599 C C . ALA A 1 203 ? 13.197 -11.445 -14.592 1.00 94.56 203 ALA A C 1
ATOM 1601 O O . ALA A 1 203 ? 14.044 -11.182 -13.747 1.00 94.56 203 ALA A O 1
ATOM 1602 N N . CYS A 1 204 ? 13.258 -12.566 -15.317 1.00 94.31 204 CYS A N 1
ATOM 1603 C CA . CYS A 1 204 ? 14.341 -13.551 -15.183 1.00 94.31 204 CYS A CA 1
ATOM 1604 C C . CYS A 1 204 ? 15.469 -13.357 -16.210 1.00 94.31 204 CYS A C 1
ATOM 1606 O O . CYS A 1 204 ? 16.394 -14.165 -16.277 1.00 94.31 204 CYS A O 1
ATOM 1608 N N . ILE A 1 205 ? 15.398 -12.303 -17.027 1.00 93.88 205 ILE A N 1
ATOM 1609 C CA . ILE A 1 205 ? 16.448 -11.961 -17.982 1.00 93.88 205 ILE A CA 1
ATOM 1610 C C . ILE A 1 205 ? 17.495 -11.112 -17.243 1.00 93.88 205 ILE A C 1
ATOM 1612 O O . ILE A 1 205 ? 17.118 -10.127 -16.613 1.00 93.88 205 ILE A O 1
ATOM 1616 N N . PRO A 1 206 ? 18.802 -11.423 -17.319 1.00 92.12 206 PRO A N 1
ATOM 1617 C CA . PRO A 1 206 ? 19.822 -10.569 -16.718 1.00 92.12 206 PRO A CA 1
ATOM 1618 C C . PRO A 1 206 ? 19.918 -9.226 -17.450 1.00 92.12 206 PRO A C 1
ATOM 1620 O O . PRO A 1 206 ? 19.864 -9.157 -18.690 1.00 92.12 206 PRO A O 1
ATOM 1623 N N . SER A 1 207 ? 20.105 -8.148 -16.692 1.00 87.94 207 SER A N 1
ATOM 1624 C CA . SER A 1 207 ? 20.355 -6.825 -17.251 1.00 87.94 207 SER A CA 1
ATOM 1625 C C . SER A 1 207 ? 21.652 -6.790 -18.068 1.00 87.94 207 SER A C 1
ATOM 1627 O O . SER A 1 207 ? 22.451 -7.729 -18.091 1.00 87.94 207 SER A O 1
ATOM 1629 N N . THR A 1 208 ? 21.857 -5.704 -18.805 1.00 75.62 208 THR A N 1
ATOM 1630 C CA . THR A 1 208 ? 23.079 -5.520 -19.600 1.00 75.62 208 THR A CA 1
ATOM 1631 C C . THR A 1 208 ? 24.232 -4.959 -18.782 1.00 75.62 208 THR A C 1
ATOM 1633 O O . THR A 1 208 ? 25.376 -5.083 -19.202 1.00 75.62 208 THR A O 1
ATOM 1636 N N . ALA A 1 209 ? 23.928 -4.292 -17.667 1.00 74.38 209 ALA A N 1
ATOM 1637 C CA . ALA A 1 209 ? 24.914 -3.625 -16.832 1.00 74.38 209 ALA A CA 1
ATOM 1638 C C . ALA A 1 209 ? 25.505 -4.572 -15.786 1.00 74.38 209 ALA A C 1
ATOM 1640 O O . ALA A 1 209 ? 26.721 -4.592 -15.598 1.00 74.38 209 ALA A O 1
ATOM 1641 N N . ALA A 1 210 ? 24.654 -5.376 -15.147 1.00 79.62 210 ALA A N 1
ATOM 1642 C CA . ALA A 1 210 ? 25.071 -6.331 -14.135 1.00 79.62 210 ALA A CA 1
ATOM 1643 C C . ALA A 1 210 ? 24.162 -7.579 -14.123 1.00 79.62 210 ALA A C 1
ATOM 1645 O O . ALA A 1 210 ? 22.939 -7.455 -14.242 1.00 79.62 210 ALA A O 1
ATOM 1646 N N . PRO A 1 211 ? 24.731 -8.793 -14.007 1.00 83.00 211 PRO A N 1
ATOM 1647 C CA . PRO A 1 211 ? 23.969 -10.038 -14.094 1.00 83.00 211 PRO A CA 1
ATOM 1648 C C . PRO A 1 211 ? 23.152 -10.353 -12.831 1.00 83.00 211 PRO A C 1
ATOM 1650 O O . PRO A 1 211 ? 22.436 -11.344 -12.826 1.00 83.00 211 PRO A O 1
ATOM 1653 N N . ASP A 1 212 ? 23.254 -9.550 -11.774 1.00 86.19 212 ASP A N 1
ATOM 1654 C CA . ASP A 1 212 ? 22.476 -9.609 -10.527 1.00 86.19 212 ASP A CA 1
ATOM 1655 C C . ASP A 1 212 ? 21.279 -8.643 -10.502 1.00 86.19 212 ASP A C 1
ATOM 1657 O O . ASP A 1 212 ? 20.454 -8.702 -9.591 1.00 86.19 212 ASP A O 1
ATOM 1661 N N . VAL A 1 213 ? 21.152 -7.794 -11.524 1.00 89.88 213 VAL A N 1
ATOM 1662 C CA . VAL A 1 213 ? 19.990 -6.933 -11.751 1.00 89.88 213 VAL A CA 1
ATOM 1663 C C . VAL A 1 213 ? 19.144 -7.538 -12.867 1.00 89.88 213 VAL A C 1
ATOM 1665 O O . VAL A 1 213 ? 19.653 -7.904 -13.929 1.00 89.88 213 VAL A O 1
ATOM 1668 N N . SER A 1 214 ? 17.839 -7.641 -12.636 1.00 93.31 214 SER A N 1
ATOM 1669 C CA . SER A 1 214 ? 16.868 -8.069 -13.641 1.00 93.31 214 SER A CA 1
ATOM 1670 C C . SER A 1 214 ? 16.719 -7.026 -14.750 1.00 93.31 214 SER A C 1
ATOM 1672 O O . SER A 1 214 ? 16.762 -5.817 -14.515 1.00 93.31 214 SER A O 1
ATOM 1674 N N . PHE A 1 215 ? 16.513 -7.495 -15.979 1.00 93.44 215 PHE A N 1
ATOM 1675 C CA . PHE A 1 215 ? 16.233 -6.641 -17.127 1.00 93.44 215 PHE A CA 1
ATOM 1676 C C . PHE A 1 215 ? 14.957 -5.827 -16.910 1.00 93.44 215 PHE A C 1
ATOM 1678 O O . PHE A 1 215 ? 14.967 -4.624 -17.140 1.00 93.44 215 PHE A O 1
ATOM 1685 N N . TYR A 1 216 ? 13.906 -6.455 -16.375 1.00 94.88 216 TYR A N 1
ATOM 1686 C CA . TYR A 1 216 ? 12.675 -5.766 -15.993 1.00 94.88 216 TYR A CA 1
ATOM 1687 C C . TYR A 1 216 ? 12.931 -4.626 -14.997 1.00 94.88 216 TYR A C 1
ATOM 1689 O O . TYR A 1 216 ? 12.503 -3.501 -15.244 1.00 94.88 216 TYR A O 1
ATOM 1697 N N . ASP A 1 217 ? 13.649 -4.898 -13.901 1.00 93.75 217 ASP A N 1
ATOM 1698 C CA . ASP A 1 217 ? 13.851 -3.914 -12.830 1.00 93.75 217 ASP A CA 1
ATOM 1699 C C . ASP A 1 217 ? 14.680 -2.718 -13.314 1.00 93.75 217 ASP A C 1
ATOM 1701 O O . ASP A 1 217 ? 14.346 -1.566 -13.015 1.00 93.75 217 ASP A O 1
ATOM 1705 N N . GLN A 1 218 ? 15.719 -2.968 -14.124 1.00 93.44 218 GLN A N 1
ATOM 1706 C CA . GLN A 1 218 ? 16.496 -1.897 -14.752 1.00 93.44 218 GLN A CA 1
ATOM 1707 C C . GLN A 1 218 ? 15.619 -1.069 -15.703 1.00 93.44 218 GLN A C 1
ATOM 1709 O O . GLN A 1 218 ? 15.606 0.157 -15.593 1.00 93.44 218 GLN A O 1
ATOM 1714 N N . SER A 1 219 ? 14.866 -1.710 -16.606 1.00 93.69 219 SER A N 1
ATOM 1715 C CA . SER A 1 219 ? 14.014 -1.015 -17.581 1.00 93.69 219 SER A CA 1
ATOM 1716 C C . SER A 1 219 ? 12.901 -0.207 -16.909 1.00 93.69 219 SER A C 1
ATOM 1718 O O . SER A 1 219 ? 12.660 0.939 -17.284 1.00 93.69 219 SER A O 1
ATOM 1720 N N . LYS A 1 220 ? 12.245 -0.757 -15.877 1.00 95.62 220 LYS A N 1
ATOM 1721 C CA . LYS A 1 220 ? 11.216 -0.053 -15.097 1.00 95.62 220 LYS A CA 1
ATOM 1722 C C . LYS A 1 220 ? 11.795 1.167 -14.386 1.00 95.62 220 LYS A C 1
ATOM 1724 O O . LYS A 1 220 ? 11.229 2.257 -14.469 1.00 95.62 220 LYS A O 1
ATOM 1729 N N . THR A 1 221 ? 12.952 1.007 -13.744 1.00 95.81 221 THR A N 1
ATOM 1730 C CA . THR A 1 221 ? 13.652 2.110 -13.071 1.00 95.81 221 THR A CA 1
ATOM 1731 C C . THR A 1 221 ? 14.076 3.187 -14.072 1.00 95.81 221 THR A C 1
ATOM 1733 O O . THR A 1 221 ? 13.860 4.374 -13.829 1.00 95.81 221 THR A O 1
ATOM 1736 N N . ALA A 1 222 ? 14.604 2.795 -15.234 1.00 94.81 222 ALA A N 1
ATOM 1737 C CA . ALA A 1 222 ? 14.957 3.717 -16.310 1.00 94.81 222 ALA A CA 1
ATOM 1738 C C . ALA A 1 222 ? 13.730 4.469 -16.848 1.00 94.81 222 ALA A C 1
ATOM 1740 O O . ALA A 1 222 ? 13.813 5.666 -17.110 1.00 94.81 222 ALA A O 1
ATOM 1741 N N . ALA A 1 223 ? 12.577 3.810 -16.986 1.00 95.88 223 ALA A N 1
ATOM 1742 C CA . ALA A 1 223 ? 11.329 4.454 -17.389 1.00 95.88 223 ALA A CA 1
ATOM 1743 C C . ALA A 1 223 ? 10.856 5.488 -16.354 1.00 95.88 223 ALA A C 1
ATOM 1745 O O . ALA A 1 223 ? 10.536 6.618 -16.723 1.00 95.88 223 ALA A O 1
ATOM 1746 N N . ALA A 1 224 ? 10.878 5.146 -15.063 1.00 97.69 224 ALA A N 1
ATOM 1747 C CA . ALA A 1 224 ? 10.528 6.062 -13.978 1.00 97.69 224 ALA A CA 1
ATOM 1748 C C . ALA A 1 224 ? 11.432 7.308 -13.943 1.00 97.69 224 ALA A C 1
ATOM 1750 O O . ALA A 1 224 ? 10.944 8.438 -13.862 1.00 97.69 224 ALA A O 1
ATOM 1751 N N . LEU A 1 225 ? 12.750 7.101 -14.049 1.00 97.31 225 LEU A N 1
ATOM 1752 C CA . LEU A 1 225 ? 13.741 8.177 -14.080 1.00 97.31 225 LEU A CA 1
ATOM 1753 C C . LEU A 1 225 ? 13.601 9.039 -15.338 1.00 97.31 225 LEU A C 1
ATOM 1755 O O . LEU A 1 225 ? 13.672 10.259 -15.238 1.00 97.31 225 LEU A O 1
ATOM 1759 N N . ALA A 1 226 ? 13.346 8.439 -16.504 1.00 95.81 226 ALA A N 1
ATOM 1760 C CA . ALA A 1 226 ? 13.145 9.178 -17.748 1.00 95.81 226 ALA A CA 1
ATOM 1761 C C . ALA A 1 226 ? 11.938 10.115 -17.656 1.00 95.81 226 ALA A C 1
ATOM 1763 O O . ALA A 1 226 ? 12.030 11.275 -18.049 1.00 95.81 226 ALA A O 1
ATOM 1764 N N . VAL A 1 227 ? 10.826 9.641 -17.089 1.00 97.31 227 VAL A N 1
ATOM 1765 C CA . VAL A 1 227 ? 9.630 10.467 -16.881 1.00 97.31 227 VAL A CA 1
ATOM 1766 C C . VAL A 1 227 ? 9.918 11.622 -15.934 1.00 97.31 227 VAL A C 1
ATOM 1768 O O . VAL A 1 227 ? 9.589 12.759 -16.256 1.00 97.31 227 VAL A O 1
ATOM 1771 N N . ALA A 1 228 ? 10.536 11.356 -14.781 1.00 97.69 228 ALA A N 1
ATOM 1772 C CA . ALA A 1 228 ? 10.838 12.401 -13.807 1.00 97.69 228 ALA A CA 1
ATOM 1773 C C . ALA A 1 228 ? 11.827 13.438 -14.363 1.00 97.69 228 ALA A C 1
ATOM 1775 O O . ALA A 1 228 ? 11.624 14.636 -14.181 1.00 97.69 228 ALA A O 1
ATOM 1776 N N . LEU A 1 229 ? 12.850 12.995 -15.096 1.00 96.19 229 LEU A N 1
ATOM 1777 C CA . LEU A 1 229 ? 13.831 13.876 -15.722 1.00 96.19 229 LEU A CA 1
ATOM 1778 C C . LEU A 1 229 ? 13.205 14.715 -16.843 1.00 96.19 229 LEU A C 1
ATOM 1780 O O . LEU A 1 229 ? 13.395 15.927 -16.880 1.00 96.19 229 LEU A O 1
ATOM 1784 N N . TRP A 1 230 ? 12.402 14.097 -17.715 1.00 95.50 230 TRP A N 1
ATOM 1785 C CA . TRP A 1 230 ? 11.652 14.819 -18.743 1.00 95.50 230 TRP A CA 1
ATOM 1786 C C . TRP A 1 230 ? 10.720 15.862 -18.119 1.00 95.50 230 TRP A C 1
ATOM 1788 O O . TRP A 1 230 ? 10.736 17.023 -18.524 1.00 95.50 230 TRP A O 1
ATOM 1798 N N . ARG A 1 231 ? 9.948 15.472 -17.095 1.00 95.69 231 ARG A N 1
ATOM 1799 C CA . ARG A 1 231 ? 9.023 16.368 -16.392 1.00 95.69 231 ARG A CA 1
ATOM 1800 C C . ARG A 1 231 ? 9.731 17.523 -15.704 1.00 95.69 231 ARG A C 1
ATOM 1802 O O . ARG A 1 231 ? 9.223 18.634 -15.764 1.00 95.69 231 ARG A O 1
ATOM 1809 N N . TYR A 1 232 ? 10.899 17.292 -15.106 1.00 95.94 232 TYR A N 1
ATOM 1810 C CA . TYR A 1 232 ? 11.693 18.352 -14.489 1.00 95.94 232 TYR A CA 1
ATOM 1811 C C . TYR A 1 232 ? 11.978 19.494 -15.474 1.00 95.94 232 TYR A C 1
ATOM 1813 O O . TYR A 1 232 ? 11.717 20.654 -15.164 1.00 95.94 232 TYR A O 1
ATOM 1821 N N . HIS A 1 233 ? 12.456 19.161 -16.674 1.00 93.75 233 HIS A N 1
ATOM 1822 C CA . HIS A 1 233 ? 12.770 20.149 -17.705 1.00 93.75 233 HIS A CA 1
ATOM 1823 C C . HIS A 1 233 ? 11.513 20.733 -18.370 1.00 93.75 233 HIS A C 1
ATOM 1825 O O . HIS A 1 233 ? 11.418 21.945 -18.570 1.00 93.75 233 HIS A O 1
ATOM 1831 N N . HIS A 1 234 ? 10.521 19.887 -18.668 1.00 91.56 234 HIS A N 1
ATOM 1832 C CA . HIS A 1 234 ? 9.267 20.298 -19.302 1.00 91.56 234 HIS A CA 1
ATOM 1833 C C . HIS A 1 234 ? 8.474 21.288 -18.439 1.00 91.56 234 HIS A C 1
ATOM 1835 O O . HIS A 1 234 ? 8.026 22.318 -18.936 1.00 91.56 234 HIS A O 1
ATOM 1841 N N . ASP A 1 235 ? 8.350 21.019 -17.138 1.00 91.56 235 ASP A N 1
ATOM 1842 C CA . ASP A 1 235 ? 7.588 21.853 -16.201 1.00 91.56 235 ASP A CA 1
ATOM 1843 C C . ASP A 1 235 ? 8.265 23.219 -15.956 1.00 91.56 235 ASP A C 1
ATOM 1845 O O . ASP A 1 235 ? 7.616 24.173 -15.529 1.00 91.56 235 ASP A O 1
ATOM 1849 N N . ARG A 1 236 ? 9.568 23.330 -16.251 1.00 90.56 236 ARG A N 1
ATOM 1850 C CA . ARG A 1 236 ? 10.346 24.581 -16.211 1.00 90.56 236 ARG A CA 1
ATOM 1851 C C . ARG A 1 236 ? 10.298 25.362 -17.526 1.00 90.56 236 ARG A C 1
ATOM 1853 O O . ARG A 1 236 ? 10.779 26.491 -17.568 1.00 90.56 236 ARG A O 1
ATOM 1860 N N . GLY A 1 237 ? 9.716 24.784 -18.578 1.00 90.75 237 GLY A N 1
ATOM 1861 C CA . GLY A 1 237 ? 9.644 25.397 -19.902 1.00 90.75 237 GLY A CA 1
ATOM 1862 C C . GLY A 1 237 ? 11.005 25.540 -20.586 1.00 90.75 237 GLY A C 1
ATOM 1863 O O . GLY A 1 237 ? 11.183 26.471 -21.366 1.00 90.75 237 GLY A O 1
ATOM 1864 N N . GLU A 1 238 ? 11.964 24.663 -20.274 1.00 92.25 238 GLU A N 1
ATOM 1865 C CA . GLU A 1 238 ? 13.292 24.687 -20.896 1.00 92.25 238 GLU A CA 1
ATOM 1866 C C . GLU A 1 238 ? 13.217 24.242 -22.365 1.00 92.25 238 GLU A C 1
ATOM 1868 O O . GLU A 1 238 ? 12.507 23.292 -22.707 1.00 92.25 238 GLU A O 1
ATOM 1873 N N . ASP A 1 239 ? 13.943 24.937 -23.243 1.00 91.81 239 ASP A N 1
ATOM 1874 C CA . ASP A 1 239 ? 14.046 24.570 -24.656 1.00 91.81 239 ASP A CA 1
ATOM 1875 C C . ASP A 1 239 ? 14.998 23.382 -24.885 1.00 91.81 239 ASP A C 1
ATOM 1877 O O . ASP A 1 239 ? 15.774 22.979 -24.017 1.00 91.81 239 ASP A O 1
ATOM 1881 N N . GLU A 1 240 ? 14.948 22.804 -26.085 1.00 87.69 240 GLU A N 1
ATOM 1882 C CA . GLU A 1 240 ? 15.738 21.622 -26.440 1.00 87.69 240 GLU A CA 1
ATOM 1883 C C . GLU A 1 240 ? 17.257 21.841 -26.340 1.00 87.69 240 GLU A C 1
ATOM 1885 O O . GLU A 1 240 ? 17.985 20.916 -25.980 1.00 87.69 240 GLU A O 1
ATOM 1890 N N . GLU A 1 241 ? 17.771 23.033 -26.643 1.00 89.94 241 GLU A N 1
ATOM 1891 C CA . GLU A 1 241 ? 19.206 23.310 -26.547 1.00 89.94 241 GLU A CA 1
ATOM 1892 C C . GLU A 1 241 ? 19.663 23.364 -25.087 1.00 89.94 241 GLU A C 1
ATOM 1894 O O . GLU A 1 241 ? 20.661 22.733 -24.732 1.00 89.94 241 GLU A O 1
ATOM 1899 N N . THR A 1 242 ? 18.870 24.010 -24.236 1.00 90.50 242 THR A N 1
ATOM 1900 C CA . THR A 1 242 ? 19.073 24.085 -22.787 1.00 90.50 242 THR A CA 1
ATOM 1901 C C . THR A 1 242 ? 19.050 22.698 -22.150 1.00 90.50 242 THR A C 1
ATOM 1903 O O . THR A 1 242 ? 19.967 22.347 -21.408 1.00 90.50 242 THR A O 1
ATOM 1906 N N . ILE A 1 243 ? 18.061 21.862 -22.491 1.00 89.75 243 ILE A N 1
ATOM 1907 C CA . ILE A 1 243 ? 17.967 20.489 -21.971 1.00 89.75 243 ILE A CA 1
ATOM 1908 C C . ILE A 1 243 ? 19.196 19.678 -22.374 1.00 89.75 243 ILE A C 1
ATOM 1910 O O . ILE A 1 243 ? 19.800 19.012 -21.533 1.00 89.75 243 ILE A O 1
ATOM 1914 N N . ARG A 1 244 ? 19.602 19.740 -23.648 1.00 89.56 244 ARG A N 1
ATOM 1915 C CA . ARG A 1 244 ? 20.796 19.027 -24.121 1.00 89.56 244 ARG A CA 1
ATOM 1916 C C . ARG A 1 244 ? 22.051 19.506 -23.402 1.00 89.56 244 ARG A C 1
ATOM 1918 O O . ARG A 1 244 ? 22.850 18.670 -22.994 1.00 89.56 244 ARG A O 1
ATOM 1925 N N . HIS A 1 245 ? 22.210 20.816 -23.208 1.00 88.00 245 HIS A N 1
ATOM 1926 C CA . HIS A 1 245 ? 23.339 21.374 -22.468 1.00 88.00 245 HIS A CA 1
ATOM 1927 C C . HIS A 1 245 ? 23.358 20.880 -21.016 1.00 88.00 245 HIS A C 1
ATOM 1929 O O . HIS A 1 245 ? 24.379 20.370 -20.566 1.00 88.00 245 HIS A O 1
ATOM 1935 N N . HIS A 1 246 ? 22.232 20.962 -20.300 1.00 88.44 246 HIS A N 1
ATOM 1936 C CA . HIS A 1 246 ? 22.120 20.461 -18.928 1.00 88.44 246 HIS A CA 1
ATOM 1937 C C . HIS A 1 246 ? 22.428 18.956 -18.848 1.00 88.44 246 HIS A C 1
ATOM 1939 O O . HIS A 1 246 ? 23.214 18.518 -18.019 1.00 88.44 246 HIS A O 1
ATOM 1945 N N . LEU A 1 247 ? 21.882 18.129 -19.736 1.00 86.81 247 LEU A N 1
ATOM 1946 C CA . LEU A 1 247 ? 22.103 16.682 -19.657 1.00 86.81 247 LEU A CA 1
ATOM 1947 C C . LEU A 1 247 ? 23.512 16.252 -20.097 1.00 86.81 247 LEU A C 1
ATOM 1949 O O . LEU A 1 247 ? 24.025 15.252 -19.588 1.00 86.81 247 LEU A O 1
ATOM 1953 N N . ALA A 1 248 ? 24.149 17.004 -20.998 1.00 85.31 248 ALA A N 1
ATOM 1954 C CA . ALA A 1 248 ? 25.519 16.757 -21.438 1.00 85.31 248 ALA A CA 1
ATOM 1955 C C . ALA A 1 248 ? 26.575 17.272 -20.441 1.00 85.31 248 ALA A C 1
ATOM 1957 O O . ALA A 1 248 ? 27.639 16.658 -20.316 1.00 85.31 248 ALA A O 1
ATOM 1958 N N . ASP A 1 249 ? 26.298 18.375 -19.737 1.00 83.69 249 ASP A N 1
ATOM 1959 C CA . ASP A 1 249 ? 27.210 18.972 -18.762 1.00 83.69 249 ASP A CA 1
ATOM 1960 C C . ASP A 1 249 ? 27.022 18.384 -17.358 1.00 83.69 249 ASP A C 1
ATOM 1962 O O . ASP A 1 249 ? 26.031 18.618 -16.658 1.00 83.69 249 ASP A O 1
ATOM 1966 N N . ARG A 1 250 ? 28.050 17.663 -16.910 1.00 75.50 250 ARG A N 1
ATOM 1967 C CA . ARG A 1 250 ? 28.092 17.012 -15.598 1.00 75.50 250 ARG A CA 1
ATOM 1968 C C . ARG A 1 250 ? 28.047 17.983 -14.432 1.00 75.50 250 ARG A C 1
ATOM 1970 O O . ARG A 1 250 ? 27.607 17.583 -13.361 1.00 75.50 250 ARG A O 1
ATOM 1977 N N . ALA A 1 251 ? 28.476 19.232 -14.614 1.00 77.94 251 ALA A N 1
ATOM 1978 C CA . ALA A 1 251 ? 28.397 20.227 -13.547 1.00 77.94 251 ALA A CA 1
ATOM 1979 C C . ALA A 1 251 ? 26.949 20.453 -13.076 1.00 77.94 251 ALA A C 1
ATOM 1981 O O . ALA A 1 251 ? 26.723 20.847 -11.936 1.00 77.94 251 ALA A O 1
ATOM 1982 N N . THR A 1 252 ? 25.964 20.156 -13.928 1.00 78.44 252 THR A N 1
ATOM 1983 C CA . THR A 1 252 ? 24.541 20.312 -13.606 1.00 78.44 252 THR A CA 1
ATOM 1984 C C . THR A 1 252 ? 23.914 19.056 -12.986 1.00 78.44 252 THR A C 1
ATOM 1986 O O . THR A 1 252 ? 22.739 19.073 -12.611 1.00 78.44 252 THR A O 1
ATOM 1989 N N . TRP A 1 253 ? 24.651 17.945 -12.868 1.00 82.69 253 TRP A N 1
ATOM 1990 C CA . TRP A 1 253 ? 24.112 16.692 -12.320 1.00 82.69 253 TRP A CA 1
ATOM 1991 C C . TRP A 1 253 ? 23.893 16.754 -10.804 1.00 82.69 253 TRP A C 1
ATOM 1993 O O . TRP A 1 253 ? 23.038 16.037 -10.291 1.00 82.69 253 TRP A O 1
ATOM 2003 N N . ASP A 1 254 ? 24.606 17.643 -10.107 1.00 84.75 254 ASP A N 1
ATOM 2004 C CA . ASP A 1 254 ? 24.440 17.876 -8.666 1.00 84.75 254 ASP A CA 1
ATOM 2005 C C . ASP A 1 254 ? 23.140 18.625 -8.324 1.00 84.75 254 ASP A C 1
ATOM 2007 O O . ASP A 1 254 ? 22.743 18.711 -7.159 1.00 84.75 254 ASP A O 1
ATOM 2011 N N . GLU A 1 255 ? 22.439 19.167 -9.323 1.00 88.94 255 GLU A N 1
ATOM 2012 C CA . GLU A 1 255 ? 21.134 19.773 -9.094 1.00 88.94 255 GLU A CA 1
ATOM 2013 C C . GLU A 1 255 ? 20.092 18.696 -8.756 1.00 88.94 255 GLU A C 1
ATOM 2015 O O . GLU A 1 255 ? 19.969 17.690 -9.465 1.00 88.94 255 GLU A O 1
ATOM 2020 N N . PRO A 1 256 ? 19.259 18.910 -7.726 1.00 92.12 256 PRO A N 1
ATOM 2021 C CA . PRO A 1 256 ? 18.247 17.940 -7.347 1.00 92.12 256 PRO A CA 1
ATOM 2022 C C . PRO A 1 256 ? 17.124 17.936 -8.392 1.00 92.12 256 PRO A C 1
ATOM 2024 O O . PRO A 1 256 ? 16.223 18.769 -8.339 1.00 92.12 256 PRO A O 1
ATOM 2027 N N . LYS A 1 257 ? 17.183 17.006 -9.352 1.00 94.25 257 LYS A N 1
ATOM 2028 C CA . LYS A 1 257 ? 16.175 16.837 -10.420 1.00 94.25 257 LYS A CA 1
ATOM 2029 C C . LYS A 1 257 ? 15.059 15.847 -10.058 1.00 94.25 257 LYS A C 1
ATOM 2031 O O . LYS A 1 257 ? 13.979 15.887 -10.646 1.00 94.25 257 LYS A O 1
ATOM 2036 N N . PHE A 1 258 ? 15.289 14.996 -9.056 1.00 96.19 258 PHE A N 1
ATOM 2037 C CA . PHE A 1 258 ? 14.386 13.916 -8.649 1.00 96.19 258 PHE A CA 1
ATOM 2038 C C . PHE A 1 258 ? 13.850 14.101 -7.226 1.00 96.19 258 PHE A C 1
ATOM 2040 O O . PHE A 1 258 ? 14.569 14.540 -6.330 1.00 96.19 258 PHE A O 1
ATOM 2047 N N . LEU A 1 259 ? 12.603 13.686 -7.013 1.00 97.00 259 LEU A N 1
ATOM 2048 C CA . LEU A 1 259 ? 11.988 13.476 -5.706 1.00 97.00 259 LEU A CA 1
ATOM 2049 C C . LEU A 1 259 ? 11.732 11.986 -5.493 1.00 97.00 259 LEU A C 1
ATOM 2051 O O . LEU A 1 259 ? 11.157 11.315 -6.351 1.00 97.00 259 LEU A O 1
ATOM 2055 N N . LEU A 1 260 ? 12.111 11.494 -4.316 1.00 97.19 260 LEU A N 1
ATOM 2056 C CA . LEU A 1 260 ? 11.751 10.165 -3.835 1.00 97.19 260 LEU A CA 1
ATOM 2057 C C . LEU A 1 260 ? 10.592 10.305 -2.850 1.00 97.19 260 LEU A C 1
ATOM 2059 O O . LEU A 1 260 ? 10.779 10.715 -1.705 1.00 97.19 260 LEU A O 1
ATOM 2063 N N . VAL A 1 261 ? 9.386 9.994 -3.314 1.00 96.75 261 VAL A N 1
ATOM 2064 C CA . VAL A 1 261 ? 8.160 10.091 -2.520 1.00 96.75 261 VAL A CA 1
ATOM 2065 C C . VAL A 1 261 ? 7.885 8.735 -1.888 1.00 96.75 261 VAL A C 1
ATOM 2067 O O . VAL A 1 261 ? 7.537 7.778 -2.578 1.00 96.75 261 VAL A O 1
ATOM 2070 N N . GLN A 1 262 ? 8.049 8.652 -0.569 1.00 95.12 262 GLN A N 1
ATOM 2071 C CA . GLN A 1 262 ? 7.792 7.439 0.198 1.00 95.12 262 GLN A CA 1
ATOM 2072 C C . GLN A 1 262 ? 6.513 7.595 1.021 1.00 95.12 262 GLN A C 1
ATOM 2074 O O . GLN A 1 262 ? 6.406 8.515 1.829 1.00 95.12 262 GLN A O 1
ATOM 2079 N N . GLY A 1 263 ? 5.572 6.669 0.856 1.00 91.12 263 GLY A N 1
ATOM 2080 C CA . GLY A 1 263 ? 4.462 6.489 1.789 1.00 91.12 263 GLY A CA 1
ATOM 2081 C C . GLY A 1 263 ? 4.734 5.300 2.698 1.00 91.12 263 GLY A C 1
ATOM 2082 O O . GLY A 1 263 ? 5.202 4.266 2.223 1.00 91.12 263 GLY A O 1
ATOM 2083 N N . ASP A 1 264 ? 4.461 5.446 3.992 1.00 88.19 264 ASP A N 1
ATOM 2084 C CA . ASP A 1 264 ? 4.682 4.401 4.994 1.00 88.19 264 ASP A CA 1
ATOM 2085 C C . ASP A 1 264 ? 3.505 4.366 5.977 1.00 88.19 264 ASP A C 1
ATOM 2087 O O . ASP A 1 264 ? 3.171 5.373 6.608 1.00 88.19 264 ASP A O 1
ATOM 2091 N N . CYS A 1 265 ? 2.834 3.219 6.072 1.00 79.44 265 CYS A N 1
ATOM 2092 C CA . CYS A 1 265 ? 1.792 3.002 7.064 1.00 79.44 265 CYS A CA 1
ATOM 2093 C C . CYS A 1 265 ? 2.426 2.572 8.395 1.00 79.44 265 CYS A C 1
ATOM 2095 O O . CYS A 1 265 ? 2.876 1.440 8.550 1.00 79.44 265 CYS A O 1
ATOM 2097 N N . PHE A 1 266 ? 2.410 3.459 9.389 1.00 74.44 266 PHE A N 1
ATOM 2098 C CA . PHE A 1 266 ? 2.881 3.146 10.740 1.00 74.44 266 PHE A CA 1
ATOM 2099 C C . PHE A 1 266 ? 1.834 2.366 11.551 1.00 74.44 266 PHE A C 1
ATOM 2101 O O . PHE A 1 266 ? 0.634 2.447 11.292 1.00 74.44 266 PHE A O 1
ATOM 2108 N N . GLY A 1 267 ? 2.295 1.594 12.539 1.00 67.56 267 GLY A N 1
ATOM 2109 C CA . GLY A 1 267 ? 1.427 0.866 13.473 1.00 67.56 267 GLY A CA 1
ATOM 2110 C C . GLY A 1 267 ? 0.657 -0.315 12.873 1.00 67.56 267 GLY A C 1
ATOM 2111 O O . GLY A 1 267 ? -0.359 -0.752 13.413 1.00 67.56 267 GLY A O 1
ATOM 2112 N N . ILE A 1 268 ? 1.132 -0.877 11.753 1.00 72.69 268 ILE A N 1
ATOM 2113 C CA . ILE A 1 268 ? 0.498 -2.032 11.090 1.00 72.69 268 ILE A CA 1
ATOM 2114 C C . ILE A 1 268 ? 0.359 -3.220 12.049 1.00 72.69 268 ILE A C 1
ATOM 2116 O O . ILE A 1 268 ? -0.665 -3.902 12.034 1.00 72.69 268 ILE A O 1
ATOM 2120 N N . GLN A 1 269 ? 1.370 -3.479 12.884 1.00 68.06 269 GLN A N 1
ATOM 2121 C CA . GLN A 1 269 ? 1.320 -4.580 13.847 1.00 68.06 269 GLN A CA 1
ATOM 2122 C C . GLN A 1 269 ? 0.225 -4.355 14.890 1.00 68.06 269 GLN A C 1
ATOM 2124 O O . GLN A 1 269 ? -0.605 -5.246 15.082 1.00 68.06 269 GLN A O 1
ATOM 2129 N N . GLU A 1 270 ? 0.167 -3.167 15.499 1.00 67.44 270 GLU A N 1
ATOM 2130 C CA . GLU A 1 270 ? -0.909 -2.827 16.431 1.00 67.44 270 GLU A CA 1
ATOM 2131 C C . GLU A 1 270 ? -2.271 -2.931 15.748 1.00 67.44 270 GLU A C 1
ATOM 2133 O O . GLU A 1 270 ? -3.171 -3.542 16.304 1.00 67.44 270 GLU A O 1
ATOM 2138 N N . PHE A 1 271 ? -2.426 -2.442 14.516 1.00 70.06 271 PHE A N 1
ATOM 2139 C CA . PHE A 1 271 ? -3.689 -2.517 13.779 1.00 70.06 271 PHE A CA 1
ATOM 2140 C C . PHE A 1 271 ? -4.126 -3.957 13.464 1.00 70.06 271 PHE A C 1
ATOM 2142 O O . PHE A 1 271 ? -5.286 -4.329 13.670 1.00 70.06 271 PHE A O 1
ATOM 2149 N N . ILE A 1 272 ? -3.211 -4.794 12.962 1.00 63.84 272 ILE A N 1
ATOM 2150 C CA . ILE A 1 272 ? -3.518 -6.184 12.603 1.00 63.84 272 ILE A CA 1
ATOM 2151 C C . ILE A 1 272 ? -3.900 -6.968 13.859 1.00 63.84 272 ILE A C 1
ATOM 2153 O O . ILE A 1 272 ? -4.922 -7.666 13.853 1.00 63.84 272 ILE A O 1
ATOM 2157 N N . PHE A 1 273 ? -3.137 -6.809 14.941 1.00 64.62 273 PHE A N 1
ATOM 2158 C CA . PHE A 1 273 ? -3.321 -7.548 16.188 1.00 64.62 273 PHE A CA 1
ATOM 2159 C C . PHE A 1 273 ? -4.205 -6.836 17.220 1.00 64.62 273 PHE A C 1
ATOM 2161 O O . PHE A 1 273 ? -4.436 -7.411 18.281 1.00 64.62 273 PHE A O 1
ATOM 2168 N N . ALA A 1 274 ? -4.764 -5.659 16.896 1.00 58.34 274 ALA A N 1
ATOM 2169 C CA . ALA A 1 274 ? -5.625 -4.875 17.780 1.00 58.34 274 ALA A CA 1
ATOM 2170 C C . ALA A 1 274 ? -6.724 -5.764 18.363 1.00 58.34 274 ALA A C 1
ATOM 2172 O O . ALA A 1 274 ? -7.572 -6.312 17.637 1.00 58.34 274 ALA A O 1
ATOM 2173 N N . THR A 1 275 ? -6.654 -5.934 19.677 1.00 51.22 275 THR A N 1
ATOM 2174 C CA . THR A 1 275 ? -7.387 -6.911 20.468 1.00 51.22 275 THR A CA 1
ATOM 2175 C C . THR A 1 275 ? -8.877 -6.599 20.431 1.00 51.22 275 THR A C 1
ATOM 2177 O O . THR A 1 275 ? -9.358 -5.646 21.031 1.00 51.22 275 THR A O 1
ATOM 2180 N N . GLY A 1 276 ? -9.627 -7.433 19.720 1.00 45.47 276 GLY A N 1
ATOM 2181 C CA . GLY A 1 276 ? -11.070 -7.551 19.870 1.00 45.47 276 GLY A CA 1
ATOM 2182 C C . GLY A 1 276 ? -11.381 -8.949 20.370 1.00 45.47 276 GLY A C 1
ATOM 2183 O O . GLY A 1 276 ? -11.711 -9.794 19.549 1.00 45.47 276 GLY A O 1
ATOM 2184 N N . GLY A 1 277 ? -11.213 -9.163 21.680 1.00 41.97 277 GLY A N 1
ATOM 2185 C CA . GLY A 1 277 ? -11.755 -10.283 22.457 1.00 41.97 277 GLY A CA 1
ATOM 2186 C C . GLY A 1 277 ? -11.399 -11.696 21.985 1.00 41.97 277 GLY A C 1
ATOM 2187 O O . GLY A 1 277 ? -11.810 -12.161 20.923 1.00 41.97 277 GLY A O 1
ATOM 2188 N N . GLU A 1 278 ? -10.698 -12.423 22.848 1.00 48.16 278 GLU A N 1
ATOM 2189 C CA . GLU A 1 278 ? -10.636 -13.884 22.855 1.00 48.16 278 GLU A CA 1
ATOM 2190 C C . GLU A 1 278 ? -11.996 -14.508 22.465 1.00 48.16 278 GLU A C 1
ATOM 2192 O O . GLU A 1 278 ? -13.044 -14.053 22.917 1.00 48.16 278 GLU A O 1
ATOM 2197 N N . THR A 1 279 ? -11.976 -15.561 21.632 1.00 49.12 279 THR A N 1
ATOM 2198 C CA . THR A 1 279 ? -13.121 -16.406 21.191 1.00 49.12 279 THR A CA 1
ATOM 2199 C C . THR A 1 279 ? -13.950 -16.013 19.950 1.00 49.12 279 THR A C 1
ATOM 2201 O O . THR A 1 279 ? -15.132 -16.339 19.855 1.00 49.12 279 THR A O 1
ATOM 2204 N N . GLN A 1 280 ? -13.357 -15.464 18.884 1.00 54.44 280 GLN A N 1
ATOM 2205 C CA . GLN A 1 280 ? -14.032 -15.459 17.570 1.00 54.44 280 GLN A CA 1
ATOM 2206 C C . GLN A 1 280 ? -13.625 -16.675 16.724 1.00 54.44 280 GLN A C 1
ATOM 2208 O O . GLN A 1 280 ? -12.497 -16.750 16.237 1.00 54.44 280 GLN A O 1
ATOM 2213 N N . LYS A 1 281 ? -14.579 -17.580 16.431 1.00 58.38 281 LYS A N 1
ATOM 2214 C CA . LYS A 1 281 ? -14.455 -18.729 15.489 1.00 58.38 281 LYS A CA 1
ATOM 2215 C C . LYS A 1 281 ? -13.912 -18.355 14.087 1.00 58.38 281 LYS A C 1
ATOM 2217 O O . LYS A 1 281 ? -13.729 -19.224 13.242 1.00 58.38 281 LYS A O 1
ATOM 2222 N N . ARG A 1 282 ? -13.693 -17.063 13.805 1.00 61.94 282 ARG A N 1
ATOM 2223 C CA . ARG A 1 282 ? -13.251 -16.494 12.523 1.00 61.94 282 ARG A CA 1
ATOM 2224 C C . ARG A 1 282 ? -12.023 -15.573 12.634 1.00 61.94 282 ARG A C 1
ATOM 2226 O O . ARG A 1 282 ? -11.762 -14.829 11.690 1.00 61.94 282 ARG A O 1
ATOM 2233 N N . ALA A 1 283 ? -11.250 -15.628 13.723 1.00 66.56 283 ALA A N 1
ATOM 2234 C CA . ALA A 1 283 ? -10.074 -14.770 13.941 1.00 66.56 283 ALA A CA 1
ATOM 2235 C C . ALA A 1 283 ? -9.089 -14.756 12.749 1.00 66.56 283 ALA A C 1
ATOM 2237 O O . ALA A 1 283 ? -8.709 -13.692 12.269 1.00 66.56 283 ALA A O 1
ATOM 2238 N N . ALA A 1 284 ? -8.777 -15.919 12.168 1.00 76.88 284 ALA A N 1
ATOM 2239 C CA . ALA A 1 284 ? -7.898 -16.017 10.996 1.00 76.88 284 ALA A CA 1
ATOM 2240 C C . ALA A 1 284 ? -8.456 -15.336 9.726 1.00 76.88 284 ALA A C 1
ATOM 2242 O O . ALA A 1 284 ? -7.697 -14.932 8.845 1.00 76.88 284 ALA A O 1
ATOM 2243 N N . LYS A 1 285 ? -9.785 -15.214 9.586 1.00 71.69 285 LYS A N 1
ATOM 2244 C CA . LYS A 1 285 ? -10.407 -14.471 8.475 1.00 71.69 285 LYS A CA 1
ATOM 2245 C C . LYS A 1 285 ? -10.297 -12.963 8.707 1.00 71.69 285 LYS A C 1
ATOM 2247 O O . LYS A 1 285 ? -10.007 -12.236 7.765 1.00 71.69 285 LYS A O 1
ATOM 2252 N N . LEU A 1 286 ? -10.486 -12.515 9.950 1.00 66.12 286 LEU A N 1
ATOM 2253 C CA . LEU A 1 286 ? -10.350 -11.108 10.336 1.00 66.12 286 LEU A CA 1
ATOM 2254 C C . LEU A 1 286 ? -8.906 -10.614 10.191 1.00 66.12 286 LEU A C 1
ATOM 2256 O O . LEU A 1 286 ? -8.697 -9.563 9.598 1.00 66.12 286 LEU A O 1
ATOM 2260 N N . LEU A 1 287 ? -7.919 -11.398 10.635 1.00 72.25 287 LEU A N 1
ATOM 2261 C CA . LEU A 1 287 ? -6.495 -11.073 10.474 1.00 72.25 287 LEU A CA 1
ATOM 2262 C C . LEU A 1 287 ? -6.108 -10.908 8.996 1.00 72.25 287 LEU A C 1
ATOM 2264 O O . LEU A 1 287 ? -5.500 -9.907 8.625 1.00 72.25 287 LEU A O 1
ATOM 2268 N N . ARG A 1 288 ? -6.534 -11.842 8.130 1.00 77.69 288 ARG A N 1
ATOM 2269 C CA . ARG A 1 288 ? -6.331 -11.724 6.675 1.00 77.69 288 ARG A CA 1
ATOM 2270 C C . ARG A 1 288 ? -7.035 -10.502 6.089 1.00 77.69 288 ARG A C 1
ATOM 2272 O O . ARG A 1 288 ? -6.449 -9.811 5.267 1.00 77.69 288 ARG A O 1
ATOM 2279 N N . GLY A 1 289 ? -8.256 -10.210 6.542 1.00 76.44 289 GLY A N 1
ATOM 2280 C CA . GLY A 1 289 ? -8.995 -9.013 6.139 1.00 76.44 289 GLY A CA 1
ATOM 2281 C C . GLY A 1 289 ? -8.274 -7.716 6.513 1.00 76.44 289 GLY A C 1
ATOM 2282 O O . GLY A 1 289 ? -8.177 -6.823 5.682 1.00 76.44 289 GLY A O 1
ATOM 2283 N N . ARG A 1 290 ? -7.709 -7.631 7.724 1.00 76.56 290 ARG A N 1
ATOM 2284 C CA . ARG A 1 290 ? -6.928 -6.469 8.184 1.00 76.56 290 ARG A CA 1
ATOM 2285 C C . ARG A 1 290 ? -5.623 -6.300 7.407 1.00 76.56 290 ARG A C 1
ATOM 2287 O O . ARG A 1 290 ? -5.307 -5.190 7.000 1.00 76.56 290 ARG A O 1
ATOM 2294 N N . SER A 1 291 ? -4.897 -7.388 7.148 1.00 76.81 291 SER A N 1
ATOM 2295 C CA . SER A 1 291 ? -3.677 -7.350 6.328 1.00 76.81 291 SER A CA 1
ATOM 2296 C C . SER A 1 291 ? -3.966 -6.922 4.880 1.00 76.81 291 SER A C 1
ATOM 2298 O O . SER A 1 291 ? -3.270 -6.062 4.336 1.00 76.81 291 SER A O 1
ATOM 2300 N N . PHE A 1 292 ? -5.039 -7.450 4.280 1.00 83.44 292 PHE A N 1
ATOM 2301 C CA . PHE A 1 292 ? -5.502 -7.014 2.961 1.00 83.44 292 PHE A CA 1
ATOM 2302 C C . PHE A 1 292 ? -5.916 -5.538 2.962 1.00 83.44 292 PHE A C 1
ATOM 2304 O O . PHE A 1 292 ? -5.565 -4.808 2.044 1.00 83.44 292 PHE A O 1
ATOM 2311 N N . TYR A 1 293 ? -6.606 -5.085 4.012 1.00 82.56 293 TYR A N 1
ATOM 2312 C CA . TYR A 1 293 ? -7.039 -3.697 4.151 1.00 82.56 293 TYR A CA 1
ATOM 2313 C C . TYR A 1 293 ? -5.866 -2.708 4.165 1.00 82.56 293 TYR A C 1
ATOM 2315 O O . TYR A 1 293 ? -5.905 -1.721 3.437 1.00 82.56 293 TYR A O 1
ATOM 2323 N N . VAL A 1 294 ? -4.807 -2.994 4.932 1.00 82.25 294 VAL A N 1
ATOM 2324 C CA . VAL A 1 294 ? -3.581 -2.173 4.934 1.00 82.25 294 VAL A CA 1
ATOM 2325 C C . VAL A 1 294 ? -2.966 -2.121 3.537 1.00 82.25 294 VAL A C 1
ATOM 2327 O O . VAL A 1 294 ? -2.653 -1.043 3.048 1.00 82.25 294 VAL A O 1
ATOM 2330 N N . SER A 1 295 ? -2.859 -3.273 2.871 1.00 84.81 295 SER A N 1
ATOM 2331 C CA . SER A 1 295 ? -2.291 -3.350 1.518 1.00 84.81 295 SER A CA 1
ATOM 2332 C C . SER A 1 295 ? -3.100 -2.517 0.516 1.00 84.81 295 SER A C 1
ATOM 2334 O O . SER A 1 295 ? -2.528 -1.762 -0.263 1.00 84.81 295 SER A O 1
ATOM 2336 N N . LEU A 1 296 ? -4.434 -2.600 0.580 1.00 87.81 296 LEU A N 1
ATOM 2337 C CA . LEU A 1 296 ? -5.337 -1.825 -0.270 1.00 87.81 296 LEU A CA 1
ATOM 2338 C C . LEU A 1 296 ? -5.237 -0.320 0.008 1.00 87.81 296 LEU A C 1
ATOM 2340 O O . LEU A 1 296 ? -5.247 0.472 -0.928 1.00 87.81 296 LEU A O 1
ATOM 2344 N N . LEU A 1 297 ? -5.124 0.084 1.276 1.00 86.00 297 LEU A N 1
ATOM 2345 C CA . LEU A 1 297 ? -4.973 1.491 1.645 1.00 86.00 297 LEU A CA 1
ATOM 2346 C C . LEU A 1 297 ? -3.672 2.077 1.084 1.00 86.00 297 LEU A C 1
ATOM 2348 O O . LEU A 1 297 ? -3.698 3.166 0.512 1.00 86.00 297 LEU A O 1
ATOM 2352 N N . SER A 1 298 ? -2.557 1.354 1.213 1.00 88.69 298 SER A N 1
ATOM 2353 C CA . SER A 1 298 ? -1.264 1.775 0.664 1.00 88.69 298 SER A CA 1
ATOM 2354 C C . SER A 1 298 ? -1.279 1.835 -0.863 1.00 88.69 298 SER A C 1
ATOM 2356 O O . SER A 1 298 ? -0.770 2.800 -1.426 1.00 88.69 298 SER A O 1
ATOM 2358 N N . GLU A 1 299 ? -1.922 0.870 -1.529 1.00 91.19 299 GLU A N 1
ATOM 2359 C CA . GLU A 1 299 ? -2.152 0.893 -2.980 1.00 91.19 299 GLU A CA 1
ATOM 2360 C C . GLU A 1 299 ? -2.958 2.131 -3.399 1.00 91.19 299 GLU A C 1
ATOM 2362 O O . GLU A 1 299 ? -2.525 2.902 -4.252 1.00 91.19 299 GLU A O 1
ATOM 2367 N N . CYS A 1 300 ? -4.095 2.396 -2.745 1.00 92.06 300 CYS A N 1
ATOM 2368 C CA . CYS A 1 300 ? -4.911 3.576 -3.029 1.00 92.06 300 CYS A CA 1
ATOM 2369 C C . CYS A 1 300 ? -4.157 4.889 -2.781 1.00 92.06 300 CYS A C 1
ATOM 2371 O O . CYS A 1 300 ? -4.333 5.843 -3.538 1.00 92.06 300 CYS A O 1
ATOM 2373 N N . ALA A 1 301 ? -3.327 4.956 -1.737 1.00 92.44 301 ALA A N 1
ATOM 2374 C CA . ALA A 1 301 ? -2.508 6.128 -1.453 1.00 92.44 301 ALA A CA 1
ATOM 2375 C C . ALA A 1 301 ? -1.450 6.354 -2.544 1.00 92.44 301 ALA A C 1
ATOM 2377 O O . ALA A 1 301 ? -1.317 7.476 -3.032 1.00 92.44 301 ALA A O 1
ATOM 2378 N N . ALA A 1 302 ? -0.758 5.300 -2.981 1.00 94.69 302 ALA A N 1
ATOM 2379 C CA . ALA A 1 302 ? 0.219 5.389 -4.060 1.00 94.69 302 ALA A CA 1
ATOM 2380 C C . ALA A 1 302 ? -0.432 5.806 -5.389 1.00 94.69 302 ALA A C 1
ATOM 2382 O O . ALA A 1 302 ? 0.031 6.749 -6.030 1.00 94.69 302 ALA A O 1
ATOM 2383 N N . LEU A 1 303 ? -1.557 5.179 -5.756 1.00 94.19 303 LEU A N 1
ATOM 2384 C CA . LEU A 1 303 ? -2.348 5.561 -6.929 1.00 94.19 303 LEU A CA 1
ATOM 2385 C C . LEU A 1 303 ? -2.798 7.023 -6.851 1.00 94.19 303 LEU A C 1
ATOM 2387 O O . LEU A 1 303 ? -2.775 7.725 -7.860 1.00 94.19 303 LEU A O 1
ATOM 2391 N N . LYS A 1 304 ? -3.154 7.515 -5.655 1.00 94.81 304 LYS A N 1
ATOM 2392 C CA . LYS A 1 304 ? -3.549 8.914 -5.478 1.00 94.81 304 LYS A CA 1
ATOM 2393 C C . LYS A 1 304 ? -2.393 9.886 -5.700 1.00 94.81 304 LYS A C 1
ATOM 2395 O O . LYS A 1 304 ? -2.611 10.955 -6.268 1.00 94.81 304 LYS A O 1
ATOM 2400 N N . VAL A 1 305 ? -1.184 9.525 -5.267 1.00 96.06 305 VAL A N 1
ATOM 2401 C CA . VAL A 1 305 ? 0.033 10.305 -5.537 1.00 96.06 305 VAL A CA 1
ATOM 2402 C C . VAL A 1 305 ? 0.314 10.347 -7.041 1.00 96.06 305 VAL A C 1
ATOM 2404 O O . VAL A 1 305 ? 0.518 11.433 -7.578 1.00 96.06 305 VAL A O 1
ATOM 2407 N N . LEU A 1 306 ? 0.272 9.199 -7.729 1.00 96.06 306 LEU A N 1
ATOM 2408 C CA . LEU A 1 306 ? 0.493 9.124 -9.179 1.00 96.06 306 LEU A CA 1
ATOM 2409 C C . LEU A 1 306 ? -0.536 9.951 -9.962 1.00 96.06 306 LEU A C 1
ATOM 2411 O O . LEU A 1 306 ? -0.153 10.744 -10.820 1.00 96.06 306 LEU A O 1
ATOM 2415 N N . GLU A 1 307 ? -1.823 9.821 -9.618 1.00 93.94 307 GLU A N 1
ATOM 2416 C CA . GLU A 1 307 ? -2.921 10.583 -10.229 1.00 93.94 307 GLU A CA 1
ATOM 2417 C C . GLU A 1 307 ? -2.707 12.094 -10.074 1.00 93.94 307 GLU A C 1
ATOM 2419 O O . GLU A 1 307 ? -2.862 12.843 -11.031 1.00 93.94 307 GLU A O 1
ATOM 2424 N N . MET A 1 308 ? -2.336 12.558 -8.878 1.00 93.94 308 MET A N 1
ATOM 2425 C CA . MET A 1 308 ? -2.189 13.992 -8.595 1.00 93.94 308 MET A CA 1
ATOM 2426 C C . MET A 1 308 ? -0.924 14.618 -9.189 1.00 93.94 308 MET A C 1
ATOM 2428 O O . MET A 1 308 ? -0.859 15.842 -9.306 1.00 93.94 308 MET A O 1
ATOM 2432 N N . LEU A 1 309 ? 0.073 13.804 -9.543 1.00 95.12 309 LEU A N 1
ATOM 2433 C CA . LEU A 1 309 ? 1.314 14.247 -10.184 1.00 95.12 309 LEU A CA 1
ATOM 2434 C C . LEU A 1 309 ? 1.326 14.022 -11.707 1.00 95.12 309 LEU A C 1
ATOM 2436 O O . LEU A 1 309 ? 2.300 14.394 -12.370 1.00 95.12 309 LEU A O 1
ATOM 2440 N N . ASP A 1 310 ? 0.260 13.438 -12.267 1.00 94.56 310 ASP A N 1
ATOM 2441 C CA . ASP A 1 310 ? 0.184 12.989 -13.663 1.00 94.56 310 ASP A CA 1
ATOM 2442 C C . ASP A 1 310 ? 1.370 12.081 -14.040 1.00 94.56 310 ASP A C 1
ATOM 2444 O O . ASP A 1 310 ? 2.010 12.243 -15.092 1.00 94.56 310 ASP A O 1
ATOM 2448 N N . LEU A 1 311 ? 1.694 11.147 -13.140 1.00 96.06 311 LEU A N 1
ATOM 2449 C CA . LEU A 1 311 ? 2.769 10.178 -13.318 1.00 96.06 311 LEU A CA 1
ATOM 2450 C C . LEU A 1 311 ? 2.217 8.820 -13.766 1.00 96.06 311 LEU A C 1
ATOM 2452 O O . LEU A 1 311 ? 1.167 8.386 -13.287 1.00 96.06 311 LEU A O 1
ATOM 2456 N N . PRO A 1 312 ? 2.929 8.121 -14.664 1.00 94.94 312 PRO A N 1
ATOM 2457 C CA . PRO A 1 312 ? 2.559 6.789 -15.086 1.00 94.94 312 PRO A CA 1
ATOM 2458 C C . PRO A 1 312 ? 2.784 5.776 -13.953 1.00 94.94 312 PRO A C 1
ATOM 2460 O O . PRO A 1 312 ? 3.634 5.986 -13.085 1.00 94.94 312 PRO A O 1
ATOM 2463 N N . PRO A 1 313 ? 2.108 4.622 -14.011 1.00 91.56 313 PRO A N 1
ATOM 2464 C CA . PRO A 1 313 ? 2.294 3.518 -13.065 1.00 91.56 313 PRO A CA 1
ATOM 2465 C C . PRO A 1 313 ? 3.751 3.055 -12.925 1.00 91.56 313 PRO A C 1
ATOM 2467 O O . PRO A 1 313 ? 4.204 2.724 -11.831 1.00 91.56 313 PRO A O 1
ATOM 2470 N N . THR A 1 314 ? 4.537 3.143 -14.005 1.00 94.38 314 THR A N 1
ATOM 2471 C CA . THR A 1 314 ? 5.977 2.834 -14.007 1.00 94.38 314 THR A CA 1
ATOM 2472 C C . THR A 1 314 ? 6.790 3.689 -13.033 1.00 94.38 314 THR A C 1
ATOM 2474 O O . THR A 1 314 ? 7.866 3.266 -12.627 1.00 94.38 314 THR A O 1
ATOM 2477 N N . SER A 1 315 ? 6.305 4.877 -12.646 1.00 97.06 315 SER A N 1
ATOM 2478 C CA . SER A 1 315 ? 6.971 5.749 -11.669 1.00 97.06 315 SER A CA 1
ATOM 2479 C C . SER A 1 315 ? 6.929 5.207 -10.234 1.00 97.06 315 SER A C 1
ATOM 2481 O O . SER A 1 315 ? 7.701 5.672 -9.394 1.00 97.06 315 SER A O 1
ATOM 2483 N N . GLN A 1 316 ? 6.071 4.224 -9.936 1.00 95.88 316 GLN A N 1
ATOM 2484 C CA . GLN A 1 316 ? 6.090 3.488 -8.673 1.00 95.88 316 GLN A CA 1
ATOM 2485 C C . GLN A 1 316 ? 7.140 2.369 -8.738 1.00 95.88 316 GLN A C 1
ATOM 2487 O O . GLN A 1 316 ? 6.955 1.356 -9.412 1.00 95.88 316 GLN A O 1
ATOM 2492 N N . ILE A 1 317 ? 8.247 2.543 -8.014 1.00 94.56 317 ILE A N 1
ATOM 2493 C CA . ILE A 1 317 ? 9.370 1.595 -8.004 1.00 94.56 317 ILE A CA 1
ATOM 2494 C C . ILE A 1 317 ? 9.052 0.389 -7.125 1.00 94.56 317 ILE A C 1
ATOM 2496 O O . ILE A 1 317 ? 9.256 -0.751 -7.533 1.00 94.56 317 ILE A O 1
ATOM 2500 N N . THR A 1 318 ? 8.527 0.631 -5.923 1.00 93.56 318 THR A N 1
ATOM 2501 C CA . THR A 1 318 ? 8.122 -0.432 -5.001 1.00 93.56 318 THR A CA 1
ATOM 2502 C C . THR A 1 318 ? 6.768 -0.128 -4.381 1.00 93.56 318 THR A C 1
ATOM 2504 O O . THR A 1 318 ? 6.439 1.024 -4.095 1.00 93.56 318 THR A O 1
ATOM 2507 N N . ASN A 1 319 ? 5.996 -1.184 -4.142 1.00 88.88 319 ASN A N 1
ATOM 2508 C CA . ASN A 1 319 ? 4.845 -1.169 -3.252 1.00 88.88 319 ASN A CA 1
ATOM 2509 C C . ASN A 1 319 ? 4.779 -2.507 -2.513 1.00 88.88 319 ASN A C 1
ATOM 2511 O O . ASN A 1 319 ? 4.434 -3.535 -3.092 1.00 88.88 319 ASN A O 1
ATOM 2515 N N . ALA A 1 320 ? 5.195 -2.515 -1.250 1.00 85.94 320 ALA A N 1
ATOM 2516 C CA . ALA A 1 320 ? 5.291 -3.727 -0.453 1.00 85.94 320 ALA A CA 1
ATOM 2517 C C . ALA A 1 320 ? 5.072 -3.436 1.034 1.00 85.94 320 ALA A C 1
ATOM 2519 O O . ALA A 1 320 ? 5.573 -2.455 1.574 1.00 85.94 320 ALA A O 1
ATOM 2520 N N . ALA A 1 321 ? 4.358 -4.335 1.716 1.00 76.94 321 ALA A N 1
ATOM 2521 C CA . ALA A 1 321 ? 4.200 -4.332 3.174 1.00 76.94 321 ALA A CA 1
ATOM 2522 C C . ALA A 1 321 ? 3.697 -3.002 3.777 1.00 76.94 321 ALA A C 1
ATOM 2524 O O . ALA A 1 321 ? 4.094 -2.623 4.874 1.00 76.94 321 ALA A O 1
ATOM 2525 N N . GLY A 1 322 ? 2.807 -2.303 3.071 1.00 79.38 322 GLY A N 1
ATOM 2526 C CA . GLY A 1 322 ? 2.260 -1.026 3.529 1.00 79.38 322 GLY A CA 1
ATOM 2527 C C . GLY A 1 322 ? 3.149 0.190 3.237 1.00 79.38 322 GLY A C 1
ATOM 2528 O O . GLY A 1 322 ? 2.843 1.295 3.684 1.00 79.38 322 GLY A O 1
ATOM 2529 N N . LYS A 1 323 ? 4.234 -0.015 2.482 1.00 89.19 323 LYS A N 1
ATOM 2530 C CA . LYS A 1 323 ? 5.218 0.994 2.115 1.00 89.19 323 LYS A CA 1
ATOM 2531 C C . LYS A 1 323 ? 5.379 1.057 0.601 1.00 89.19 323 LYS A C 1
ATOM 2533 O O . LYS A 1 323 ? 5.603 0.036 -0.048 1.00 89.19 323 LYS A O 1
ATOM 2538 N N . PHE A 1 324 ? 5.313 2.258 0.042 1.00 94.06 324 PHE A N 1
ATOM 2539 C CA . PHE A 1 324 ? 5.543 2.480 -1.383 1.00 94.06 324 PHE A CA 1
ATOM 2540 C C . PHE A 1 324 ? 6.610 3.544 -1.619 1.00 94.06 324 PHE A C 1
ATOM 2542 O O . PHE A 1 324 ? 6.816 4.427 -0.784 1.00 94.06 324 PHE A O 1
ATOM 2549 N N . LEU A 1 325 ? 7.268 3.460 -2.773 1.00 97.00 325 LEU A N 1
ATOM 2550 C CA . LEU A 1 325 ? 8.253 4.422 -3.251 1.00 97.00 325 LEU A CA 1
ATOM 2551 C C . LEU A 1 325 ? 7.916 4.839 -4.683 1.00 97.00 325 LEU A C 1
ATOM 2553 O O . LEU A 1 325 ? 7.827 3.996 -5.577 1.00 97.00 325 LEU A O 1
ATOM 2557 N N . ILE A 1 326 ? 7.772 6.143 -4.897 1.00 97.88 326 ILE A N 1
ATOM 2558 C CA . ILE A 1 326 ? 7.517 6.759 -6.200 1.00 97.88 326 ILE A CA 1
ATOM 2559 C C . ILE A 1 326 ? 8.669 7.706 -6.537 1.00 97.88 326 ILE A C 1
ATOM 2561 O O . ILE A 1 326 ? 9.111 8.486 -5.693 1.00 97.88 326 ILE A O 1
ATOM 2565 N N . VAL A 1 327 ? 9.130 7.655 -7.784 1.00 98.06 327 VAL A N 1
ATOM 2566 C CA . VAL A 1 327 ? 10.069 8.631 -8.347 1.00 98.06 327 VAL A CA 1
ATOM 2567 C C . VAL A 1 327 ? 9.270 9.710 -9.073 1.00 98.06 327 VAL A C 1
ATOM 2569 O O . VAL A 1 327 ? 8.481 9.414 -9.969 1.00 98.06 327 VAL A O 1
ATOM 2572 N N . ALA A 1 328 ? 9.480 10.965 -8.685 1.00 97.81 328 ALA A N 1
ATOM 2573 C CA . ALA A 1 328 ? 8.775 12.133 -9.203 1.00 97.81 328 ALA A CA 1
ATOM 2574 C C . ALA A 1 328 ? 9.765 13.238 -9.631 1.00 97.81 328 ALA A C 1
ATOM 2576 O O . ALA A 1 328 ? 10.916 13.233 -9.187 1.00 97.81 328 ALA A O 1
ATOM 2577 N N . PRO A 1 329 ? 9.358 14.191 -10.487 1.00 97.25 329 PRO A N 1
ATOM 2578 C CA . PRO A 1 329 ? 10.177 15.359 -10.814 1.00 97.25 329 PRO A CA 1
ATOM 2579 C C . PRO A 1 329 ? 10.311 16.296 -9.608 1.00 97.25 329 PRO A C 1
ATOM 2581 O O . PRO A 1 329 ? 9.333 16.550 -8.904 1.00 97.25 329 PRO A O 1
ATOM 2584 N N . HIS A 1 330 ? 11.497 16.864 -9.384 1.00 97.19 330 HIS A N 1
ATOM 2585 C CA . HIS A 1 330 ? 11.681 17.890 -8.355 1.00 97.19 330 HIS A CA 1
ATOM 2586 C C . HIS A 1 330 ? 11.305 19.281 -8.864 1.00 97.19 330 HIS A C 1
ATOM 2588 O O . HIS A 1 330 ? 12.146 20.050 -9.324 1.00 97.19 330 HIS A O 1
ATOM 2594 N N . THR A 1 331 ? 10.017 19.610 -8.775 1.00 95.94 331 THR A N 1
ATOM 2595 C CA . THR A 1 331 ? 9.476 20.912 -9.186 1.00 95.94 331 THR A CA 1
ATOM 2596 C C . THR A 1 331 ? 8.621 21.526 -8.072 1.00 95.94 331 THR A C 1
ATOM 2598 O O . THR A 1 331 ? 8.055 20.787 -7.259 1.00 95.94 331 THR A O 1
ATOM 2601 N N . PRO A 1 332 ? 8.489 22.868 -8.012 1.00 95.38 332 PRO A N 1
ATOM 2602 C CA . PRO A 1 332 ? 7.597 23.521 -7.053 1.00 95.38 332 PRO A CA 1
ATOM 2603 C C . PRO A 1 332 ? 6.154 23.007 -7.145 1.00 95.38 332 PRO A C 1
ATOM 2605 O O . PRO A 1 332 ? 5.539 22.719 -6.122 1.00 95.38 332 PRO A O 1
ATOM 2608 N N . GLU A 1 333 ? 5.649 22.792 -8.366 1.00 94.19 333 GLU A N 1
ATOM 2609 C CA . GLU A 1 333 ? 4.310 22.236 -8.589 1.00 94.19 333 GLU A CA 1
ATOM 2610 C C . GLU A 1 333 ? 4.173 20.827 -7.992 1.00 94.19 333 GLU A C 1
ATOM 2612 O O . GLU A 1 333 ? 3.191 20.544 -7.306 1.00 94.19 333 GLU A O 1
ATOM 2617 N N . ALA A 1 334 ? 5.157 19.942 -8.196 1.00 95.19 334 ALA A N 1
ATOM 2618 C CA . ALA A 1 334 ? 5.114 18.593 -7.634 1.00 95.19 334 ALA A CA 1
ATOM 2619 C C . ALA A 1 334 ? 5.076 18.614 -6.096 1.00 95.19 334 ALA A C 1
ATOM 2621 O O . ALA A 1 334 ? 4.298 17.877 -5.490 1.00 95.19 334 ALA A O 1
ATOM 2622 N N . LEU A 1 335 ? 5.861 19.489 -5.458 1.00 96.25 335 LEU A N 1
ATOM 2623 C CA . LEU A 1 335 ? 5.864 19.655 -4.000 1.00 96.25 335 LEU A CA 1
ATOM 2624 C C . LEU A 1 335 ? 4.506 20.140 -3.470 1.00 96.25 335 LEU A C 1
ATOM 2626 O O . LEU A 1 335 ? 4.000 19.603 -2.482 1.00 96.25 335 LEU A O 1
ATOM 2630 N N . GLU A 1 336 ? 3.886 21.112 -4.142 1.00 96.44 336 GLU A N 1
ATOM 2631 C CA . GLU A 1 336 ? 2.550 21.603 -3.789 1.00 96.44 336 GLU A CA 1
ATOM 2632 C C . GLU A 1 336 ? 1.490 20.500 -3.918 1.00 96.44 336 GLU A C 1
ATOM 2634 O O . GLU A 1 336 ? 0.709 20.275 -2.990 1.00 96.44 336 GLU A O 1
ATOM 2639 N N . ARG A 1 337 ? 1.503 19.751 -5.027 1.00 95.25 337 ARG A N 1
ATOM 2640 C CA . ARG A 1 337 ? 0.582 18.629 -5.271 1.00 95.25 337 ARG A CA 1
ATOM 2641 C C . ARG A 1 337 ? 0.736 17.512 -4.243 1.00 95.25 337 ARG A C 1
ATOM 2643 O O . ARG A 1 337 ? -0.268 16.984 -3.768 1.00 95.25 337 ARG A O 1
ATOM 2650 N N . ILE A 1 338 ? 1.965 17.176 -3.847 1.00 95.56 338 ILE A N 1
ATOM 2651 C CA . ILE A 1 338 ? 2.223 16.199 -2.776 1.00 95.56 338 ILE A CA 1
ATOM 2652 C C . ILE A 1 338 ? 1.616 16.684 -1.453 1.00 95.56 338 ILE A C 1
ATOM 2654 O O . ILE A 1 338 ? 0.950 15.911 -0.762 1.00 95.56 338 ILE A O 1
ATOM 2658 N N . ALA A 1 339 ? 1.766 17.968 -1.115 1.00 95.25 339 ALA A N 1
ATOM 2659 C CA . ALA A 1 339 ? 1.157 18.537 0.088 1.00 95.25 339 ALA A CA 1
ATOM 2660 C C . ALA A 1 339 ? -0.386 18.522 0.037 1.00 95.25 339 ALA A C 1
ATOM 2662 O O . ALA A 1 339 ? -1.044 18.348 1.066 1.00 95.25 339 ALA A O 1
ATOM 2663 N N . GLU A 1 340 ? -0.991 18.682 -1.145 1.00 94.69 340 GLU A N 1
ATOM 2664 C CA . GLU A 1 340 ? -2.436 18.509 -1.341 1.00 94.69 340 GLU A CA 1
ATOM 2665 C C . GLU A 1 340 ? -2.875 17.054 -1.140 1.00 94.69 340 GLU A C 1
ATOM 2667 O O . GLU A 1 340 ? -3.864 16.808 -0.443 1.00 94.69 340 GLU A O 1
ATOM 2672 N N . VAL A 1 341 ? -2.132 16.094 -1.701 1.00 93.81 341 VAL A N 1
ATOM 2673 C CA . VAL A 1 341 ? -2.386 14.658 -1.510 1.00 93.81 341 VAL A CA 1
ATOM 2674 C C . VAL A 1 341 ? -2.330 14.302 -0.031 1.00 93.81 341 VAL A C 1
ATOM 2676 O O . VAL A 1 341 ? -3.253 13.653 0.459 1.00 93.81 341 VAL A O 1
ATOM 2679 N N . GLN A 1 342 ? -1.317 14.781 0.698 1.00 91.19 342 GLN A N 1
ATOM 2680 C CA . GLN A 1 342 ? -1.186 14.530 2.134 1.00 91.19 342 GLN A CA 1
ATOM 2681 C C . GLN A 1 342 ? -2.457 14.940 2.889 1.00 91.19 342 GLN A C 1
ATOM 2683 O O . GLN A 1 342 ? -3.027 14.134 3.617 1.00 91.19 342 GLN A O 1
ATOM 2688 N N . LYS A 1 343 ? -2.998 16.136 2.618 1.00 90.56 343 LYS A N 1
ATOM 2689 C CA . LYS A 1 343 ? -4.255 16.603 3.234 1.00 90.56 343 LYS A CA 1
ATOM 2690 C C . LYS A 1 343 ? -5.451 15.704 2.907 1.00 90.56 343 LYS A C 1
ATOM 2692 O O . LYS A 1 343 ? -6.368 15.588 3.719 1.00 90.56 343 LYS A O 1
ATOM 2697 N N . VAL A 1 344 ? -5.500 15.113 1.711 1.00 89.38 344 VAL A N 1
ATOM 2698 C CA . VAL A 1 344 ? -6.559 14.161 1.331 1.00 89.38 344 VAL A CA 1
ATOM 2699 C C . VAL A 1 344 ? -6.415 12.860 2.119 1.00 89.38 344 VAL A C 1
ATOM 2701 O O . VAL A 1 344 ? -7.409 12.379 2.663 1.00 89.38 344 VAL A O 1
ATOM 2704 N N . LEU A 1 345 ? -5.196 12.329 2.225 1.00 86.62 345 LEU A N 1
ATOM 2705 C CA . LEU A 1 345 ? -4.909 11.106 2.978 1.00 86.62 345 LEU A CA 1
ATOM 2706 C C . LEU A 1 345 ? -5.160 11.293 4.485 1.00 86.62 345 LEU A C 1
ATOM 2708 O O . LEU A 1 345 ? -5.777 10.433 5.114 1.00 86.62 345 LEU A O 1
ATOM 2712 N N . ASP A 1 346 ? -4.817 12.452 5.051 1.00 83.06 346 ASP A N 1
ATOM 2713 C CA . ASP A 1 346 ? -5.103 12.789 6.453 1.00 83.06 346 ASP A CA 1
ATOM 2714 C C . ASP A 1 346 ? -6.616 12.791 6.743 1.00 83.06 346 ASP A C 1
ATOM 2716 O O . ASP A 1 346 ? -7.072 12.340 7.798 1.00 83.06 346 ASP A O 1
ATOM 2720 N N . ARG A 1 347 ? -7.439 13.241 5.783 1.00 81.62 347 ARG A N 1
ATOM 2721 C CA . ARG A 1 347 ? -8.906 13.167 5.906 1.00 81.62 347 ARG A CA 1
ATOM 2722 C C . ARG A 1 347 ? -9.412 11.728 5.902 1.00 81.62 347 ARG A C 1
ATOM 2724 O O . ARG A 1 347 ? -10.371 11.439 6.617 1.00 81.62 347 ARG A O 1
ATOM 2731 N N . TRP A 1 348 ? -8.794 10.827 5.134 1.00 80.62 348 TRP A N 1
ATOM 2732 C CA . TRP A 1 348 ? -9.144 9.402 5.175 1.00 80.62 348 TRP A CA 1
ATOM 2733 C C . TRP A 1 348 ? -8.884 8.820 6.565 1.00 80.62 348 TRP A C 1
ATOM 2735 O O . TRP A 1 348 ? -9.750 8.133 7.106 1.00 80.62 348 TRP A O 1
ATOM 2745 N N . ALA A 1 349 ? -7.752 9.164 7.188 1.00 71.06 349 ALA A N 1
ATOM 2746 C CA . ALA A 1 349 ? -7.457 8.764 8.563 1.00 71.06 349 ALA A CA 1
ATOM 2747 C C . ALA A 1 349 ? -8.513 9.290 9.555 1.00 71.06 349 ALA A C 1
ATOM 2749 O O . ALA A 1 349 ? -8.985 8.543 10.413 1.00 71.06 349 ALA A O 1
ATOM 2750 N N . GLY A 1 350 ? -8.961 10.541 9.397 1.00 72.75 350 GLY A N 1
ATOM 2751 C CA . GLY A 1 350 ? -10.063 11.103 10.188 1.00 72.75 350 GLY A CA 1
ATOM 2752 C C . GLY A 1 350 ? -11.376 10.320 10.052 1.00 72.75 350 GLY A C 1
ATOM 2753 O O . GLY A 1 350 ? -12.018 10.009 11.054 1.00 72.75 350 GLY A O 1
ATOM 2754 N N . LEU A 1 351 ? -11.757 9.932 8.831 1.00 70.94 351 LEU A N 1
ATOM 2755 C CA . LEU A 1 351 ? -12.952 9.109 8.591 1.00 70.94 351 LEU A CA 1
ATOM 2756 C C . LEU A 1 351 ? -12.844 7.720 9.234 1.00 70.94 351 LEU A C 1
ATOM 2758 O O . LEU A 1 351 ? -13.829 7.210 9.771 1.00 70.94 351 LEU A O 1
ATOM 2762 N N . LEU A 1 352 ? -11.654 7.118 9.224 1.00 74.75 352 LEU A N 1
ATOM 2763 C CA . LEU A 1 352 ? -11.424 5.825 9.871 1.00 74.75 352 LEU A CA 1
ATOM 2764 C C . LEU A 1 352 ? -11.526 5.908 11.392 1.00 74.75 352 LEU A C 1
ATOM 2766 O O . LEU A 1 352 ? -12.084 5.002 12.011 1.00 74.75 352 LEU A O 1
ATOM 2770 N N . ARG A 1 353 ? -11.082 7.017 11.988 1.00 77.19 353 ARG A N 1
ATOM 2771 C CA . ARG A 1 353 ? -11.286 7.298 13.416 1.00 77.19 353 ARG A CA 1
ATOM 2772 C C . ARG A 1 353 ? -12.763 7.485 13.749 1.00 77.19 353 ARG A C 1
ATOM 2774 O O . ARG A 1 353 ? -13.240 6.950 14.739 1.00 77.19 353 ARG A O 1
ATOM 2781 N N . ILE A 1 354 ? -13.536 8.161 12.898 1.00 74.88 354 ILE A N 1
ATOM 2782 C CA . ILE A 1 354 ? -14.998 8.250 13.076 1.00 74.88 354 ILE A CA 1
ATOM 2783 C C . ILE A 1 354 ? -15.623 6.847 13.058 1.00 74.88 354 ILE A C 1
ATOM 2785 O O . ILE A 1 354 ? -16.446 6.526 13.914 1.00 74.88 354 ILE A O 1
ATOM 2789 N N . ALA A 1 355 ? -15.211 5.981 12.128 1.00 72.88 355 ALA A N 1
ATOM 2790 C CA . ALA A 1 355 ? -15.700 4.605 12.070 1.00 72.88 355 ALA A CA 1
ATOM 2791 C C . ALA A 1 355 ? -15.308 3.783 13.314 1.00 72.88 355 ALA A C 1
ATOM 2793 O O . ALA A 1 355 ? -16.127 3.003 13.811 1.00 72.88 355 ALA A O 1
ATOM 2794 N N . SER A 1 356 ? -14.096 3.970 13.855 1.00 80.38 356 SER A N 1
ATOM 2795 C CA . SER A 1 356 ? -13.666 3.304 15.093 1.00 80.38 356 SER A CA 1
ATOM 2796 C C . SER A 1 356 ? -14.490 3.765 16.301 1.00 80.38 356 SER A C 1
ATOM 2798 O O . SER A 1 356 ? -14.914 2.927 17.100 1.00 80.38 356 SER A O 1
ATOM 2800 N N . TRP A 1 357 ? -14.817 5.057 16.381 1.00 83.38 357 TRP A N 1
ATOM 2801 C CA . TRP A 1 357 ? -15.725 5.621 17.382 1.00 83.38 357 TRP A CA 1
ATOM 2802 C C . TRP A 1 357 ? -17.146 5.058 17.281 1.00 83.38 357 TRP A C 1
ATOM 2804 O O . TRP A 1 357 ? -17.719 4.651 18.292 1.00 83.38 357 TRP A O 1
ATOM 2814 N N . VAL A 1 358 ? -17.707 4.950 16.072 1.00 76.88 358 VAL A N 1
ATOM 2815 C CA . VAL A 1 358 ? -19.023 4.321 15.855 1.00 76.88 358 VAL A CA 1
ATOM 2816 C C . VAL A 1 358 ? -19.008 2.852 16.293 1.00 76.88 358 VAL A C 1
ATOM 2818 O O . VAL A 1 358 ? -19.947 2.387 16.942 1.00 76.88 358 VAL A O 1
ATOM 2821 N N . SER A 1 359 ? -17.925 2.120 16.012 1.00 79.56 359 SER A N 1
ATOM 2822 C CA . SER A 1 359 ? -17.766 0.748 16.504 1.00 79.56 359 SER A CA 1
ATOM 2823 C C . SER A 1 359 ? -17.666 0.689 18.030 1.00 79.56 359 SER A C 1
ATOM 2825 O O . SER A 1 359 ? -18.248 -0.211 18.629 1.00 79.56 359 SER A O 1
ATOM 2827 N N . ALA A 1 360 ? -16.953 1.624 18.666 1.00 84.44 360 ALA A N 1
ATOM 2828 C CA . ALA A 1 360 ? -16.840 1.700 20.121 1.00 84.44 360 ALA A CA 1
ATOM 2829 C C . ALA A 1 360 ? -18.203 1.980 20.774 1.00 84.44 360 ALA A C 1
ATOM 2831 O O . ALA A 1 360 ? -18.556 1.322 21.751 1.00 84.44 360 ALA A O 1
ATOM 2832 N N . LEU A 1 361 ? -19.007 2.875 20.187 1.00 80.81 361 LEU A N 1
ATOM 2833 C CA . LEU A 1 361 ? -20.385 3.129 20.618 1.00 80.81 361 LEU A CA 1
ATOM 2834 C C . LEU A 1 361 ? -21.248 1.872 20.518 1.00 80.81 361 LEU A C 1
ATOM 2836 O O . LEU A 1 361 ? -21.958 1.550 21.465 1.00 80.81 361 LEU A O 1
ATOM 2840 N N . SER A 1 362 ? -21.147 1.122 19.417 1.00 78.44 362 SER A N 1
ATOM 2841 C CA . SER A 1 362 ? -21.885 -0.135 19.268 1.00 78.44 362 SER A CA 1
ATOM 2842 C C . SER A 1 362 ? -21.466 -1.188 20.298 1.00 78.44 362 SER A C 1
ATOM 2844 O O . SER A 1 362 ? -22.328 -1.909 20.803 1.00 78.44 362 SER A O 1
ATOM 2846 N N . THR A 1 363 ? -20.171 -1.295 20.618 1.00 83.50 363 THR A N 1
ATOM 2847 C CA . THR A 1 363 ? -19.681 -2.198 21.672 1.00 83.50 363 THR A CA 1
ATOM 2848 C C . THR A 1 363 ? -20.201 -1.766 23.035 1.00 83.50 363 THR A C 1
ATOM 2850 O O . THR A 1 363 ? -20.718 -2.596 23.782 1.00 83.50 363 THR A O 1
ATOM 2853 N N . PHE A 1 364 ? -20.141 -0.466 23.337 1.00 86.31 364 PHE A N 1
ATOM 2854 C CA . PHE A 1 364 ? -20.730 0.062 24.556 1.00 86.31 364 PHE A CA 1
ATOM 2855 C C . PHE A 1 364 ? -22.217 -0.248 24.614 1.00 86.31 364 PHE A C 1
ATOM 2857 O O . PHE A 1 364 ? -22.655 -0.726 25.644 1.00 86.31 364 PHE A O 1
ATOM 2864 N N . ASP A 1 365 ? -23.003 -0.013 23.561 1.00 80.44 365 ASP A N 1
ATOM 2865 C CA . ASP A 1 365 ? -24.455 -0.240 23.553 1.00 80.44 365 ASP A CA 1
ATOM 2866 C C . ASP A 1 365 ? -24.822 -1.711 23.790 1.00 80.44 365 ASP A C 1
ATOM 2868 O O . ASP A 1 365 ? -25.855 -2.000 24.395 1.00 80.44 365 ASP A O 1
ATOM 2872 N N . LYS A 1 366 ? -23.933 -2.629 23.406 1.00 77.81 366 LYS A N 1
ATOM 2873 C CA . LYS A 1 366 ? -24.067 -4.059 23.669 1.00 77.81 366 LYS A CA 1
ATOM 2874 C C . LYS A 1 366 ? -23.662 -4.444 25.100 1.00 77.81 366 LYS A C 1
ATOM 2876 O O . LYS A 1 366 ? -24.468 -5.024 25.819 1.00 77.81 366 LYS A O 1
ATOM 2881 N N . ASP A 1 367 ? -22.448 -4.098 25.530 1.00 79.50 367 ASP A N 1
ATOM 2882 C CA . ASP A 1 367 ? -21.815 -4.709 26.715 1.00 79.50 367 ASP A CA 1
ATOM 2883 C C . ASP A 1 367 ? -21.814 -3.797 27.963 1.00 79.50 367 ASP A C 1
ATOM 2885 O O . ASP A 1 367 ? -21.6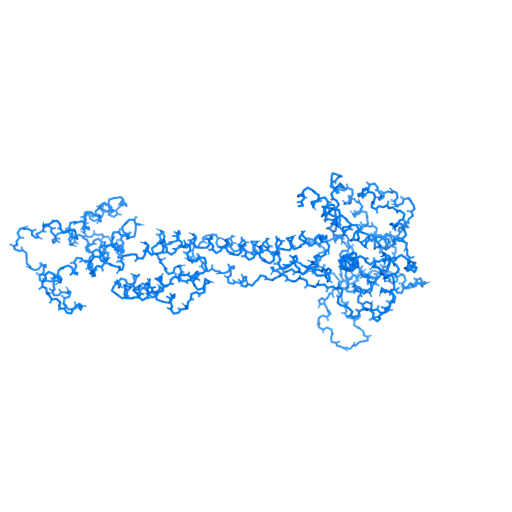07 -4.254 29.090 1.00 79.50 367 ASP A O 1
ATOM 2889 N N . GLY A 1 368 ? -22.058 -2.497 27.773 1.00 82.88 368 GLY A N 1
ATOM 2890 C CA . GLY A 1 368 ? -22.064 -1.466 28.824 1.00 82.88 368 GLY A CA 1
ATOM 2891 C C . GLY A 1 368 ? -20.672 -0.990 29.225 1.00 82.88 368 GLY A C 1
ATOM 2892 O O . GLY A 1 368 ? -20.540 -0.131 30.089 1.00 82.88 368 GLY A O 1
ATOM 2893 N N . ASP A 1 369 ? -19.635 -1.536 28.594 1.00 85.94 369 ASP A N 1
ATOM 2894 C CA . ASP A 1 369 ? -18.249 -1.225 28.904 1.00 85.94 369 ASP A CA 1
ATOM 2895 C C . ASP A 1 369 ? -17.823 0.065 28.198 1.00 85.94 369 ASP A C 1
ATOM 2897 O O . ASP A 1 369 ? -17.646 0.091 26.982 1.00 85.94 369 ASP A O 1
ATOM 2901 N N . TYR A 1 370 ? -17.667 1.147 28.958 1.00 89.25 370 TYR A N 1
ATOM 2902 C CA . TYR A 1 370 ? -17.185 2.434 28.452 1.00 89.25 370 TYR A CA 1
ATOM 2903 C C . TYR A 1 370 ? -15.654 2.556 28.457 1.00 89.25 370 TYR A C 1
ATOM 2905 O O . TYR A 1 370 ? -15.129 3.554 27.965 1.00 89.25 370 TYR A O 1
ATOM 2913 N N . SER A 1 371 ? -14.906 1.550 28.933 1.00 90.00 371 SER A N 1
ATOM 2914 C CA . SER A 1 371 ? -13.441 1.546 28.778 1.00 90.00 371 SER A CA 1
ATOM 2915 C C . SER A 1 371 ? -13.017 1.479 27.309 1.00 90.00 371 SER A C 1
ATOM 2917 O O . SER A 1 371 ? -11.948 1.973 26.964 1.00 90.00 371 SER A O 1
ATOM 2919 N N . VAL A 1 372 ? -13.888 0.978 26.424 1.00 88.81 372 VAL A N 1
ATOM 2920 C CA . VAL A 1 372 ? -13.667 0.920 24.969 1.00 88.81 372 VAL A CA 1
ATOM 2921 C C . VAL A 1 372 ? -13.456 2.291 24.322 1.00 88.81 372 VAL A C 1
ATOM 2923 O O . VAL A 1 372 ? -12.923 2.365 23.215 1.00 88.81 372 VAL A O 1
ATOM 2926 N N . PHE A 1 373 ? -13.873 3.373 24.988 1.00 91.44 373 PHE A N 1
ATOM 2927 C CA . PHE A 1 373 ? -13.640 4.740 24.524 1.00 91.44 373 PHE A CA 1
ATOM 2928 C C . PHE A 1 373 ? -12.262 5.275 24.931 1.00 91.44 373 PHE A C 1
ATOM 2930 O O . PHE A 1 373 ? -11.764 6.187 24.279 1.00 91.44 373 PHE A O 1
ATOM 2937 N N . ALA A 1 374 ? -11.627 4.720 25.970 1.00 91.06 374 ALA A N 1
ATOM 2938 C CA . ALA A 1 374 ? -10.373 5.240 26.518 1.00 91.06 374 ALA A CA 1
ATOM 2939 C C . ALA A 1 374 ? -9.243 5.224 25.479 1.00 91.06 374 ALA A C 1
ATOM 2941 O O . ALA A 1 374 ? -8.590 6.239 25.274 1.00 91.06 374 ALA A O 1
ATOM 2942 N N . ASP A 1 375 ? -9.086 4.116 24.751 1.00 85.88 375 ASP A N 1
ATOM 2943 C CA . ASP A 1 375 ? -8.052 3.996 23.716 1.00 85.88 375 ASP A CA 1
ATOM 2944 C C . ASP A 1 375 ? -8.271 4.995 22.564 1.00 85.88 375 ASP A C 1
ATOM 2946 O O . ASP A 1 375 ? -7.325 5.498 21.974 1.00 85.88 375 ASP A O 1
ATOM 2950 N N . ARG A 1 376 ? -9.530 5.333 22.260 1.00 88.81 376 ARG A N 1
ATOM 2951 C CA . ARG A 1 376 ? -9.895 6.233 21.148 1.00 88.81 376 ARG A CA 1
ATOM 2952 C C . ARG A 1 376 ? -9.661 7.682 21.550 1.00 88.81 376 ARG A C 1
ATOM 2954 O O . ARG A 1 376 ? -9.250 8.498 20.736 1.00 88.81 376 ARG A O 1
ATOM 2961 N N . LEU A 1 377 ? -9.896 7.987 22.822 1.00 90.31 377 LEU A N 1
ATOM 2962 C CA . LEU A 1 377 ? -9.554 9.270 23.422 1.00 90.31 377 LEU A CA 1
ATOM 2963 C C . LEU A 1 377 ? -8.034 9.475 23.475 1.00 90.31 377 LEU A C 1
ATOM 2965 O O . LEU A 1 377 ? -7.583 10.583 23.194 1.00 90.31 377 LEU A O 1
ATOM 2969 N N . ASP A 1 378 ? -7.254 8.426 23.764 1.00 87.56 378 ASP A N 1
ATOM 2970 C CA . ASP A 1 378 ? -5.786 8.479 23.689 1.00 87.56 378 ASP A CA 1
ATOM 2971 C C . ASP A 1 378 ? -5.321 8.754 22.252 1.00 87.56 378 ASP A C 1
ATOM 2973 O O . ASP A 1 378 ? -4.519 9.658 22.024 1.00 87.56 378 ASP A O 1
ATOM 2977 N N . GLU A 1 379 ? -5.874 8.033 21.268 1.00 84.19 379 GLU A N 1
ATOM 2978 C CA . GLU A 1 379 ? -5.607 8.270 19.841 1.00 84.19 379 GLU A CA 1
ATOM 2979 C C . GLU A 1 379 ? -5.952 9.716 19.431 1.00 84.19 379 GLU A C 1
ATOM 2981 O O . GLU A 1 379 ? -5.227 10.337 18.650 1.00 84.19 379 GLU A O 1
ATOM 2986 N N . ASP A 1 380 ? -7.044 10.269 19.973 1.00 85.06 380 ASP A N 1
ATOM 2987 C CA . ASP A 1 380 ? -7.519 11.650 19.796 1.00 85.06 380 ASP A CA 1
ATOM 2988 C C . ASP A 1 380 ? -6.707 12.712 20.546 1.00 85.06 380 ASP A C 1
ATOM 2990 O O . ASP A 1 380 ? -6.933 13.903 20.331 1.00 85.06 380 ASP A O 1
ATOM 2994 N N . GLY A 1 381 ? -5.680 12.310 21.299 1.00 84.56 381 GLY A N 1
ATOM 2995 C CA . GLY A 1 381 ? -4.729 13.216 21.939 1.00 84.56 381 GLY A CA 1
ATOM 2996 C C . GLY A 1 381 ? -5.157 13.680 23.329 1.00 84.56 381 GLY A C 1
ATOM 2997 O O . GLY A 1 381 ? -4.651 14.692 23.818 1.00 84.56 381 GLY A O 1
ATOM 2998 N N . LEU A 1 382 ? -6.090 12.973 23.972 1.00 87.06 382 LEU A N 1
ATOM 2999 C CA . LEU A 1 382 ? -6.389 13.184 25.384 1.00 87.06 382 LEU A CA 1
ATOM 3000 C C . LEU A 1 382 ? -5.234 12.668 26.254 1.00 87.06 382 LEU A C 1
ATOM 3002 O O . LEU A 1 382 ? -4.519 11.740 25.884 1.00 87.06 382 LEU A O 1
ATOM 3006 N N . THR A 1 383 ? -5.030 13.273 27.425 1.00 85.88 383 THR A N 1
ATOM 3007 C CA . THR A 1 383 ? -3.978 12.819 28.338 1.00 85.88 383 THR A CA 1
ATOM 3008 C C . THR A 1 383 ? -4.287 11.417 28.861 1.00 85.88 383 THR A C 1
ATOM 3010 O O . THR A 1 383 ? -5.421 11.116 29.240 1.00 85.88 383 THR A O 1
ATOM 3013 N N . VAL A 1 384 ? -3.246 10.585 28.964 1.00 84.19 384 VAL A N 1
ATOM 3014 C CA . VAL A 1 384 ? -3.343 9.215 29.503 1.00 84.19 384 VAL A CA 1
ATOM 3015 C C . VAL A 1 384 ? -3.941 9.208 30.916 1.00 84.19 384 VAL A C 1
ATOM 3017 O O . VAL A 1 384 ? -4.651 8.286 31.308 1.00 84.19 384 VAL A O 1
ATOM 3020 N N . GLU A 1 385 ? -3.693 10.256 31.702 1.00 85.06 385 GLU A N 1
ATOM 3021 C CA . GLU A 1 385 ? -4.309 10.430 33.020 1.00 85.06 385 GLU A CA 1
ATOM 3022 C C . GLU A 1 385 ? -5.838 10.575 32.930 1.00 85.06 385 GLU A C 1
ATOM 3024 O O . GLU A 1 385 ? -6.565 9.883 33.648 1.00 85.06 385 GLU A O 1
ATOM 3029 N N . GLY A 1 386 ? -6.328 11.392 31.989 1.00 84.31 386 GLY A N 1
ATOM 3030 C CA . GLY A 1 386 ? -7.754 11.559 31.718 1.00 84.31 386 GLY A CA 1
ATOM 3031 C C . GLY A 1 386 ? -8.416 10.243 31.308 1.00 84.31 386 GLY A C 1
ATOM 3032 O O . GLY A 1 386 ? -9.430 9.847 31.881 1.00 84.31 386 GLY A O 1
ATOM 3033 N N . THR A 1 387 ? -7.820 9.500 30.376 1.00 90.50 387 THR A N 1
ATOM 3034 C CA . THR A 1 387 ? -8.373 8.212 29.919 1.00 90.50 387 THR A CA 1
ATOM 3035 C C . THR A 1 387 ? -8.273 7.110 30.977 1.00 90.50 387 THR A C 1
ATOM 3037 O O . THR A 1 387 ? -9.148 6.242 31.055 1.00 90.50 387 THR A O 1
ATOM 3040 N N . ASN A 1 388 ? -7.287 7.168 31.879 1.00 91.81 388 ASN A N 1
ATOM 3041 C CA . ASN A 1 388 ? -7.172 6.246 33.011 1.00 91.81 388 ASN A CA 1
ATOM 3042 C C . ASN A 1 388 ? -8.293 6.395 34.043 1.00 91.81 388 ASN A C 1
ATOM 3044 O O . ASN A 1 388 ? -8.656 5.400 34.674 1.00 91.81 388 ASN A O 1
ATOM 3048 N N . HIS A 1 389 ? -8.866 7.588 34.222 1.00 93.06 389 HIS A N 1
ATOM 3049 C CA . HIS A 1 389 ? -10.089 7.742 35.017 1.00 93.06 389 HIS A CA 1
ATOM 3050 C C . HIS A 1 389 ? -11.237 6.915 34.422 1.00 93.06 389 HIS A C 1
ATOM 3052 O O . HIS A 1 389 ? -11.883 6.145 35.132 1.00 93.06 389 HIS A O 1
ATOM 3058 N N . LEU A 1 390 ? -11.421 6.959 33.099 1.00 92.62 390 LEU A N 1
ATOM 3059 C CA . LEU A 1 390 ? -12.457 6.182 32.415 1.00 92.62 390 LEU A CA 1
ATOM 3060 C C . LEU A 1 390 ? -12.226 4.662 32.534 1.00 92.62 390 LEU A C 1
ATOM 3062 O O . LEU A 1 390 ? -13.159 3.912 32.831 1.00 92.62 390 LEU A O 1
ATOM 3066 N N . ARG A 1 391 ? -10.975 4.199 32.380 1.00 93.44 391 ARG A N 1
ATOM 3067 C CA . ARG A 1 391 ? -10.607 2.780 32.562 1.00 93.44 391 ARG A CA 1
ATOM 3068 C C . ARG A 1 391 ? -10.864 2.290 33.989 1.00 93.44 391 ARG A C 1
ATOM 3070 O O . ARG A 1 391 ? -11.452 1.222 34.174 1.00 93.44 391 ARG A O 1
ATOM 3077 N N . ARG A 1 392 ? -10.447 3.063 34.999 1.00 94.19 392 ARG A N 1
ATOM 3078 C CA . ARG A 1 392 ? -10.653 2.735 36.421 1.00 94.19 392 ARG A CA 1
ATOM 3079 C C . ARG A 1 392 ? -12.125 2.734 36.791 1.00 94.19 392 ARG A C 1
ATOM 3081 O O . ARG A 1 392 ? -12.577 1.797 37.442 1.00 94.19 392 ARG A O 1
ATOM 3088 N N . ALA A 1 393 ? -12.882 3.718 36.315 1.00 93.75 393 ALA A N 1
ATOM 3089 C CA . ALA A 1 393 ? -14.321 3.748 36.496 1.00 93.75 393 ALA A CA 1
ATOM 3090 C C . ALA A 1 393 ? -14.975 2.459 35.978 1.00 93.75 393 ALA A C 1
ATOM 3092 O O . ALA A 1 393 ? -15.734 1.825 36.707 1.00 93.75 393 ALA A O 1
ATOM 3093 N N . ALA A 1 394 ? -14.647 2.037 34.752 1.00 92.12 394 ALA A N 1
ATOM 3094 C CA . ALA A 1 394 ? -15.198 0.817 34.159 1.00 92.12 394 ALA A CA 1
ATOM 3095 C C . ALA A 1 394 ? -14.771 -0.446 34.924 1.00 92.12 394 ALA A C 1
ATOM 3097 O O . ALA A 1 394 ? -15.519 -1.420 35.012 1.00 92.12 394 ALA A O 1
ATOM 3098 N N . PHE A 1 395 ? -13.553 -0.464 35.472 1.00 93.25 395 PHE A N 1
ATOM 3099 C CA . PHE A 1 395 ? -13.098 -1.534 36.357 1.00 93.25 395 PHE A CA 1
ATOM 3100 C C . PHE A 1 395 ? -13.936 -1.600 37.640 1.00 93.25 395 PHE A C 1
ATOM 3102 O O . PHE A 1 395 ? -14.470 -2.665 37.946 1.00 93.25 395 PHE A O 1
ATOM 3109 N N . PHE A 1 396 ? -14.100 -0.481 38.350 1.00 92.50 396 PHE A N 1
ATOM 3110 C CA . PHE A 1 396 ? -14.884 -0.425 39.585 1.00 92.50 396 PHE A CA 1
ATOM 3111 C C . PHE A 1 396 ? -16.355 -0.774 39.359 1.00 92.50 396 PHE A C 1
ATOM 3113 O O . PHE A 1 396 ? -16.936 -1.512 40.151 1.00 92.50 396 PHE A O 1
ATOM 3120 N N . GLU A 1 397 ? -16.958 -0.324 38.258 1.00 91.00 397 GLU A N 1
ATOM 3121 C CA . GLU A 1 397 ? -18.341 -0.682 37.941 1.00 91.00 397 GLU A CA 1
ATOM 3122 C C . GLU A 1 397 ? -18.486 -2.196 37.717 1.00 91.00 397 GLU A C 1
ATOM 3124 O O . GLU A 1 397 ? -19.370 -2.831 38.297 1.00 91.00 397 GLU A O 1
ATOM 3129 N N . ARG A 1 398 ? -17.573 -2.810 36.951 1.00 88.50 398 ARG A N 1
ATOM 3130 C CA . ARG A 1 398 ? -17.581 -4.262 36.694 1.00 88.50 398 ARG A CA 1
ATOM 3131 C C . ARG A 1 398 ? -17.318 -5.094 37.947 1.00 88.50 398 ARG A C 1
ATOM 3133 O O . ARG A 1 398 ? -17.861 -6.189 38.066 1.00 88.50 398 ARG A O 1
ATOM 3140 N N . THR A 1 399 ? -16.543 -4.579 38.899 1.00 88.75 399 THR A N 1
ATOM 3141 C CA . THR A 1 399 ? -16.329 -5.218 40.208 1.00 88.75 399 THR A CA 1
ATOM 3142 C C . THR A 1 399 ? -17.403 -4.858 41.239 1.00 88.75 399 THR A C 1
ATOM 3144 O O . THR A 1 399 ? -17.253 -5.170 42.418 1.00 88.75 399 THR A O 1
ATOM 3147 N N . SER A 1 400 ? -18.532 -4.284 40.797 1.00 86.62 400 SER A N 1
ATOM 3148 C CA . SER A 1 400 ? -19.695 -3.941 41.631 1.00 86.62 400 SER A CA 1
ATOM 3149 C C . SER A 1 400 ? -19.411 -2.882 42.703 1.00 86.62 400 SER A C 1
ATOM 3151 O O . SER A 1 400 ? -20.017 -2.890 43.774 1.00 86.62 400 SER A O 1
ATOM 3153 N N . ASN A 1 401 ? -18.520 -1.935 42.405 1.00 87.00 401 ASN A N 1
ATOM 3154 C CA . ASN A 1 401 ? -18.194 -0.787 43.245 1.00 87.00 401 ASN A CA 1
ATOM 3155 C C . ASN A 1 401 ? -18.620 0.539 42.572 1.00 87.00 401 ASN A C 1
ATOM 3157 O O . ASN A 1 401 ? -17.795 1.274 42.025 1.00 87.00 401 ASN A O 1
ATOM 3161 N N . PRO A 1 402 ? -19.923 0.879 42.608 1.00 86.50 402 PRO A N 1
ATOM 3162 C CA . PRO A 1 402 ? -20.450 2.067 41.934 1.00 86.50 402 PRO A CA 1
ATOM 3163 C C . PRO A 1 402 ? -19.988 3.383 42.576 1.00 86.50 402 PRO A C 1
ATOM 3165 O O . PRO A 1 402 ? -20.033 4.425 41.928 1.00 86.50 402 PRO A O 1
ATOM 3168 N N . ARG A 1 403 ? -19.537 3.357 43.838 1.00 86.44 403 ARG A N 1
ATOM 3169 C CA . ARG A 1 403 ? -19.046 4.546 44.546 1.00 86.44 403 ARG A CA 1
ATOM 3170 C C . ARG A 1 403 ? -17.710 5.009 43.973 1.00 86.44 403 ARG A C 1
ATOM 3172 O O . ARG A 1 403 ? -17.592 6.166 43.581 1.00 86.44 403 ARG A O 1
ATOM 3179 N N . ASP A 1 404 ? -16.742 4.103 43.879 1.00 88.69 404 ASP A N 1
ATOM 3180 C CA . ASP A 1 404 ? -15.432 4.436 43.316 1.00 88.69 404 ASP A CA 1
ATOM 3181 C C . ASP A 1 404 ? -15.525 4.671 41.805 1.00 88.69 404 ASP A C 1
ATOM 3183 O O . ASP A 1 404 ? -14.896 5.593 41.289 1.00 88.69 404 ASP A O 1
ATOM 3187 N N . ALA A 1 405 ? -16.404 3.939 41.107 1.00 91.38 405 ALA A N 1
ATOM 3188 C CA . ALA A 1 405 ? -16.705 4.214 39.704 1.00 91.38 405 ALA A CA 1
ATOM 3189 C C . ALA A 1 405 ? -17.229 5.644 39.492 1.00 91.38 405 ALA A C 1
ATOM 3191 O O . ALA A 1 405 ? -16.748 6.346 38.605 1.00 91.38 405 ALA A O 1
ATOM 3192 N N . ARG A 1 406 ? -18.160 6.108 40.340 1.00 90.88 406 ARG A N 1
ATOM 3193 C CA . ARG A 1 406 ? -18.675 7.484 40.303 1.00 90.88 406 ARG A CA 1
ATOM 3194 C C . ARG A 1 406 ? -17.563 8.508 40.521 1.00 90.88 406 ARG A C 1
ATOM 3196 O O . ARG A 1 406 ? -17.517 9.495 39.799 1.00 90.88 406 ARG A O 1
ATOM 3203 N N . ASN A 1 407 ? -16.684 8.292 41.500 1.00 90.94 407 ASN A N 1
ATOM 3204 C CA . ASN A 1 407 ? -15.583 9.217 41.787 1.00 90.94 407 ASN A CA 1
ATOM 3205 C C . ASN A 1 407 ? -14.662 9.381 40.571 1.00 90.94 407 ASN A C 1
ATOM 3207 O O . ASN A 1 407 ? -14.344 10.498 40.172 1.00 90.94 407 ASN A O 1
ATOM 3211 N N . GLU A 1 408 ? -14.289 8.266 39.944 1.00 93.81 408 GLU A N 1
ATOM 3212 C CA . GLU A 1 408 ? -13.460 8.268 38.739 1.00 93.81 408 GLU A CA 1
ATOM 3213 C C . GLU A 1 408 ? -14.182 8.918 37.540 1.00 93.81 408 GLU A C 1
ATOM 3215 O O . GLU A 1 408 ? -13.572 9.704 36.815 1.00 93.81 408 GLU A O 1
ATOM 3220 N N . LEU A 1 409 ? -15.489 8.681 37.356 1.00 92.56 409 LEU A N 1
ATOM 3221 C CA . LEU A 1 409 ? -16.277 9.352 36.310 1.00 92.56 409 LEU A CA 1
ATOM 3222 C C . LEU A 1 409 ? -16.410 10.860 36.541 1.00 92.56 409 LEU A C 1
ATOM 3224 O O . LEU A 1 409 ? -16.335 11.613 35.576 1.00 92.56 409 LEU A O 1
ATOM 3228 N N . THR A 1 410 ? -16.543 11.312 37.790 1.00 91.12 410 THR A N 1
ATOM 3229 C CA . THR A 1 410 ? -16.565 12.744 38.126 1.00 91.12 410 THR A CA 1
ATOM 3230 C C . THR A 1 410 ? -15.255 13.422 37.725 1.00 91.12 410 THR A C 1
ATOM 3232 O O . THR A 1 410 ? -15.286 14.467 37.078 1.00 91.12 410 THR A O 1
ATOM 3235 N N . ASN A 1 411 ? -14.110 12.793 38.017 1.00 90.25 411 ASN A N 1
ATOM 3236 C CA . ASN A 1 411 ? -12.797 13.297 37.599 1.00 90.25 411 ASN A CA 1
ATOM 3237 C C . ASN A 1 411 ? -12.673 13.339 36.066 1.00 90.25 411 ASN A C 1
ATOM 3239 O O . ASN A 1 411 ? -12.187 14.312 35.489 1.00 90.25 411 ASN A O 1
ATOM 3243 N N . PHE A 1 412 ? -13.171 12.307 35.377 1.00 90.69 412 PHE A N 1
ATOM 3244 C CA . PHE A 1 412 ? -13.216 12.302 33.916 1.00 90.69 412 PHE A CA 1
ATOM 3245 C C . PHE A 1 412 ? -14.154 13.385 33.353 1.00 90.69 412 PHE A C 1
ATOM 3247 O O . PHE A 1 412 ? -13.862 13.985 32.315 1.00 90.69 412 PHE A O 1
ATOM 3254 N N . ASN A 1 413 ? -15.257 13.690 34.040 1.00 88.31 413 ASN A N 1
ATOM 3255 C CA . ASN A 1 413 ? -16.239 14.669 33.590 1.00 88.31 413 ASN A CA 1
ATOM 3256 C C . ASN A 1 413 ? -15.656 16.090 33.507 1.00 88.31 413 ASN A C 1
ATOM 3258 O O . ASN A 1 413 ? -16.032 16.856 32.619 1.00 88.31 413 ASN A O 1
ATOM 3262 N N . GLU A 1 414 ? -14.684 16.440 34.355 1.00 84.25 414 GLU A N 1
ATOM 3263 C CA . GLU A 1 414 ? -13.944 17.705 34.221 1.00 84.25 414 GLU A CA 1
ATOM 3264 C C . GLU A 1 414 ? -13.259 17.821 32.854 1.00 84.25 414 GLU A C 1
ATOM 3266 O O . GLU A 1 414 ? -13.265 18.881 32.227 1.00 84.25 414 GLU A O 1
ATOM 3271 N N . THR A 1 415 ? -12.720 16.705 32.362 1.00 83.81 415 THR A N 1
ATOM 3272 C CA . THR A 1 415 ? -12.063 16.622 31.055 1.00 83.81 415 THR A CA 1
ATOM 3273 C C . THR A 1 415 ? -13.076 16.736 29.915 1.00 83.81 415 THR A C 1
ATOM 3275 O O . THR A 1 415 ? -12.873 17.514 28.987 1.00 83.81 415 THR A O 1
ATOM 3278 N N . LEU A 1 416 ? -14.212 16.040 30.022 1.00 83.81 416 LEU A N 1
ATOM 3279 C CA . LEU A 1 416 ? -15.345 16.172 29.094 1.00 83.81 416 LEU A CA 1
ATOM 3280 C C . LEU A 1 416 ? -15.851 17.617 28.984 1.00 83.81 416 LEU A C 1
ATOM 3282 O O . LEU A 1 416 ? -16.186 18.071 27.893 1.00 83.81 416 LEU A O 1
ATOM 3286 N N . THR A 1 417 ? -15.890 18.341 30.105 1.00 83.69 417 THR A N 1
ATOM 3287 C CA . THR A 1 417 ? -16.405 19.719 30.166 1.00 83.69 417 THR A CA 1
ATOM 3288 C C . THR A 1 417 ? -15.445 20.724 29.523 1.00 83.69 417 THR A C 1
ATOM 3290 O O . THR A 1 417 ? -15.886 21.715 28.948 1.00 83.69 417 THR A O 1
ATOM 3293 N N . ARG A 1 418 ? -14.129 20.466 29.572 1.00 84.94 418 ARG A N 1
ATOM 3294 C CA . ARG A 1 418 ? -13.106 21.291 28.897 1.00 84.94 418 ARG A CA 1
ATOM 3295 C C . ARG A 1 418 ? -13.115 21.139 27.372 1.00 84.94 418 ARG A C 1
ATOM 3297 O O . ARG A 1 418 ? -12.538 21.977 26.684 1.00 84.94 418 ARG A O 1
ATOM 3304 N N . GLY A 1 419 ? -13.794 20.116 26.860 1.00 83.88 419 GLY A N 1
ATOM 3305 C CA . GLY A 1 419 ? -13.863 19.790 25.442 1.00 83.88 419 GLY A CA 1
ATOM 3306 C C . GLY A 1 419 ? -12.891 18.674 25.079 1.00 83.88 419 GLY A C 1
ATOM 3307 O O . GLY A 1 419 ? -11.736 18.659 25.503 1.00 83.88 419 GLY A O 1
ATOM 3308 N N . LEU A 1 420 ? -13.383 17.722 24.288 1.00 87.44 420 LEU A N 1
ATOM 3309 C CA . LEU A 1 420 ? -12.579 16.605 23.813 1.00 87.44 420 LEU A CA 1
ATOM 3310 C C . LEU A 1 420 ? -11.829 16.984 22.519 1.00 87.44 420 LEU A C 1
ATOM 3312 O O . LEU A 1 420 ? -12.380 17.716 21.695 1.00 87.44 420 LEU A O 1
ATOM 3316 N N . PRO A 1 421 ? -10.587 16.514 22.321 1.00 85.94 421 PRO A N 1
ATOM 3317 C CA . PRO A 1 421 ? -9.790 16.833 21.139 1.00 85.94 421 PRO A CA 1
ATOM 3318 C C . PRO A 1 421 ? -10.174 15.994 19.907 1.00 85.94 421 PRO A C 1
ATOM 3320 O O . PRO A 1 421 ? -10.745 14.910 20.002 1.00 85.94 421 PRO A O 1
ATOM 3323 N N . GLY A 1 422 ? -9.824 16.477 18.715 1.00 83.62 422 GLY A N 1
ATOM 3324 C CA . GLY A 1 422 ? -9.916 15.685 17.486 1.00 83.62 422 GLY A CA 1
ATOM 3325 C C . GLY A 1 422 ? -11.329 15.184 17.159 1.00 83.62 422 GLY A C 1
ATOM 3326 O O . GLY A 1 422 ? -12.300 15.940 17.201 1.00 83.62 422 GLY A O 1
ATOM 3327 N N . VAL A 1 423 ? -11.437 13.906 16.785 1.00 84.00 423 VAL A N 1
ATOM 3328 C CA . VAL A 1 423 ? -12.700 13.279 16.361 1.00 84.00 423 VAL A CA 1
ATOM 3329 C C . VAL A 1 423 ? -13.663 13.081 17.534 1.00 84.00 423 VAL A C 1
ATOM 3331 O O . VAL A 1 423 ? -14.872 13.229 17.359 1.00 84.00 423 VAL A O 1
ATOM 3334 N N . SER A 1 424 ? -13.147 12.818 18.734 1.00 86.06 424 SER A N 1
ATOM 3335 C CA . SER A 1 424 ? -13.937 12.609 19.947 1.00 86.06 424 SER A CA 1
ATOM 3336 C C . SER A 1 424 ? -14.842 13.789 20.308 1.00 86.06 424 SER A C 1
ATOM 3338 O O . SER A 1 424 ? -15.900 13.577 20.902 1.00 86.06 424 SER A O 1
ATOM 3340 N N . ALA A 1 425 ? -14.510 15.009 19.865 1.00 86.38 425 ALA A N 1
ATOM 3341 C CA . ALA A 1 425 ? -15.377 16.183 19.976 1.00 86.38 425 ALA A CA 1
ATOM 3342 C C . ALA A 1 425 ? -16.777 15.944 19.380 1.00 86.38 425 ALA A C 1
ATOM 3344 O O . ALA A 1 425 ? -17.777 16.367 19.956 1.00 86.38 425 ALA A O 1
ATOM 3345 N N . LEU A 1 426 ? -16.861 15.215 18.260 1.00 83.12 426 LEU A N 1
ATOM 3346 C CA . LEU A 1 426 ? -18.123 14.884 17.584 1.00 83.12 426 LEU A CA 1
ATOM 3347 C C . LEU A 1 426 ? -18.999 13.925 18.401 1.00 83.12 426 LEU A C 1
ATOM 3349 O O . LEU A 1 426 ? -20.206 13.850 18.184 1.00 83.12 426 LEU A O 1
ATOM 3353 N N . PHE A 1 427 ? -18.395 13.181 19.328 1.00 85.00 427 PHE A N 1
ATOM 3354 C CA . PHE A 1 427 ? -19.050 12.153 20.132 1.00 85.00 427 PHE A CA 1
ATOM 3355 C C . PHE A 1 427 ? -19.239 12.566 21.595 1.00 85.00 427 PHE A C 1
ATOM 3357 O O . PHE A 1 427 ? -19.784 11.785 22.375 1.00 85.00 427 PHE A O 1
ATOM 3364 N N . ALA A 1 428 ? -18.832 13.782 21.974 1.00 86.50 428 ALA A N 1
ATOM 3365 C CA . ALA A 1 428 ? -18.868 14.261 23.353 1.00 86.50 428 ALA A CA 1
ATOM 3366 C C . ALA A 1 428 ? -20.272 14.164 23.974 1.00 86.50 428 ALA A C 1
ATOM 3368 O O . ALA A 1 428 ? -20.421 13.612 25.061 1.00 86.50 428 ALA A O 1
ATOM 3369 N N . GLU A 1 429 ? -21.309 14.609 23.258 1.00 84.88 429 GLU A N 1
ATOM 3370 C CA . GLU A 1 429 ? -22.705 14.532 23.718 1.00 84.88 429 GLU A CA 1
ATOM 3371 C C . GLU A 1 429 ? -23.157 13.076 23.925 1.00 84.88 429 GLU A C 1
ATOM 3373 O O . GLU A 1 429 ? -23.746 12.728 24.948 1.00 84.88 429 GLU A O 1
ATOM 3378 N N . GLN A 1 430 ? -22.814 12.190 22.985 1.00 84.12 430 GLN A N 1
ATOM 3379 C CA . GLN A 1 430 ? -23.153 10.767 23.071 1.00 84.12 430 GLN A CA 1
ATOM 3380 C C . GLN A 1 430 ? -22.436 10.065 24.229 1.00 84.12 430 GLN A C 1
ATOM 3382 O O . GLN A 1 430 ? -23.007 9.148 24.826 1.00 84.12 430 GLN A O 1
ATOM 3387 N N . LEU A 1 431 ? -21.204 10.480 24.542 1.00 88.38 431 LEU A N 1
ATOM 3388 C CA . LEU A 1 431 ? -20.436 9.977 25.677 1.00 88.38 431 LEU A CA 1
ATOM 3389 C C . LEU A 1 431 ? -21.018 10.490 27.002 1.00 88.38 431 LEU A C 1
ATOM 3391 O O . LEU A 1 431 ? -21.227 9.693 27.913 1.00 88.38 431 LEU A O 1
ATOM 3395 N N . GLN A 1 432 ? -21.361 11.780 27.095 1.00 88.62 432 GLN A N 1
ATOM 3396 C CA . GLN A 1 432 ? -22.016 12.360 28.275 1.00 88.62 432 GLN A CA 1
ATOM 3397 C C . GLN A 1 432 ? -23.334 11.652 28.594 1.00 88.62 432 GLN A C 1
ATOM 3399 O O . GLN A 1 432 ? -23.534 11.201 29.720 1.00 88.62 432 GLN A O 1
ATOM 3404 N N . GLU A 1 433 ? -24.199 11.471 27.595 1.00 85.88 433 GLU A N 1
ATOM 3405 C CA . GLU A 1 433 ? -25.495 10.805 27.762 1.00 85.88 433 GLU A CA 1
ATOM 3406 C C . GLU A 1 433 ? -25.353 9.354 28.253 1.00 85.88 433 GLU A C 1
ATOM 3408 O O . GLU A 1 433 ? -26.174 8.860 29.027 1.00 85.88 433 GLU A O 1
ATOM 3413 N N . ARG A 1 434 ? -24.286 8.661 27.842 1.00 85.75 434 ARG A N 1
ATOM 3414 C CA . ARG A 1 434 ? -24.006 7.273 28.241 1.00 85.75 434 ARG A CA 1
ATOM 3415 C C . ARG A 1 434 ? -23.367 7.156 29.620 1.00 85.75 434 ARG A C 1
ATOM 3417 O O . ARG A 1 434 ? -23.576 6.150 30.295 1.00 85.75 434 ARG A O 1
ATOM 3424 N N . LEU A 1 435 ? -22.634 8.178 30.050 1.00 89.25 435 LEU A N 1
ATOM 3425 C CA . LEU A 1 435 ? -22.011 8.236 31.370 1.00 89.25 435 LEU A CA 1
ATOM 3426 C C . LEU A 1 435 ? -22.913 8.883 32.428 1.00 89.25 435 LEU A C 1
ATOM 3428 O O . LEU A 1 435 ? -22.593 8.794 33.608 1.00 89.25 435 LEU A O 1
ATOM 3432 N N . LYS A 1 436 ? -24.049 9.483 32.053 1.00 88.88 436 LYS A N 1
ATOM 3433 C CA . LYS A 1 436 ? -24.901 10.327 32.917 1.00 88.88 436 LYS A CA 1
ATOM 3434 C C . LYS A 1 436 ? -25.340 9.737 34.258 1.00 88.88 436 LYS A C 1
ATOM 3436 O O . LYS A 1 436 ? -25.760 10.478 35.141 1.00 88.88 436 LYS A O 1
ATOM 3441 N N . TRP A 1 437 ? -25.291 8.415 34.421 1.00 87.19 437 TRP A N 1
ATOM 3442 C CA . TRP A 1 437 ? -25.717 7.765 35.659 1.00 87.19 437 TRP A CA 1
ATOM 3443 C C . TRP A 1 437 ? -24.907 8.247 36.873 1.00 87.19 437 TRP A C 1
ATOM 3445 O O . TRP A 1 437 ? -25.440 8.236 37.973 1.00 87.19 437 TRP A O 1
ATOM 3455 N N . HIS A 1 438 ? -23.658 8.708 36.700 1.00 86.00 438 HIS A N 1
ATOM 3456 C CA . HIS A 1 438 ? -22.823 9.186 37.813 1.00 86.00 438 HIS A CA 1
ATOM 3457 C C . HIS A 1 438 ? -23.255 10.549 38.385 1.00 86.00 438 HIS A C 1
ATOM 3459 O O . HIS A 1 438 ? -22.885 10.882 39.518 1.00 86.00 438 HIS A O 1
ATOM 3465 N N . HIS A 1 439 ? -24.042 11.320 37.624 1.00 83.19 439 HIS A N 1
ATOM 3466 C CA . HIS A 1 439 ? -24.479 12.675 37.968 1.00 83.19 439 HIS A CA 1
ATOM 3467 C C . HIS A 1 439 ? -25.672 12.733 38.929 1.00 83.19 439 HIS A C 1
ATOM 3469 O O . HIS A 1 439 ? -26.087 13.838 39.270 1.00 83.19 439 HIS A O 1
ATOM 3475 N N . ARG A 1 440 ? -26.260 11.610 39.377 1.00 82.06 440 ARG A N 1
ATOM 3476 C CA . ARG A 1 440 ? -27.392 11.699 40.320 1.00 82.06 440 ARG A CA 1
ATOM 3477 C C . ARG A 1 440 ? -26.952 12.200 41.686 1.00 82.06 440 ARG A C 1
ATOM 3479 O O . ARG A 1 440 ? -25.795 12.069 42.079 1.00 82.06 440 ARG A O 1
ATOM 3486 N N . ASP A 1 441 ? -27.921 12.723 42.427 1.00 75.88 441 ASP A N 1
ATOM 3487 C CA . ASP A 1 441 ? -27.702 13.387 43.711 1.00 75.88 441 ASP A CA 1
ATOM 3488 C C . ASP A 1 441 ? -27.100 12.447 44.769 1.00 75.88 441 ASP A C 1
ATOM 3490 O O . ASP A 1 441 ? -26.247 12.855 45.557 1.00 75.88 441 ASP A O 1
ATOM 3494 N N . ASN A 1 442 ? -27.482 11.165 44.766 1.00 82.00 442 ASN A N 1
ATOM 3495 C CA . ASN A 1 442 ? -27.066 10.190 45.775 1.00 82.00 442 ASN A CA 1
ATOM 3496 C C . ASN A 1 442 ? -26.714 8.809 45.188 1.00 82.00 442 ASN A C 1
ATOM 3498 O O . ASN A 1 442 ? -27.056 8.469 44.054 1.00 82.00 442 ASN A O 1
ATOM 3502 N N . LEU A 1 443 ? -26.003 8.003 45.989 1.00 83.19 443 LEU A N 1
ATOM 3503 C CA . LEU A 1 443 ? -25.545 6.663 45.604 1.00 83.19 443 LEU A CA 1
ATOM 3504 C C . LEU A 1 443 ? -26.715 5.724 45.275 1.00 83.19 443 LEU A C 1
ATOM 3506 O O . LEU A 1 443 ? -26.611 4.941 44.332 1.00 83.19 443 LEU A O 1
ATOM 3510 N N . PHE A 1 444 ? -27.824 5.842 46.010 1.00 86.94 444 PHE A N 1
ATOM 3511 C CA . PHE A 1 444 ? -29.043 5.081 45.758 1.00 86.94 444 PHE A CA 1
ATOM 3512 C C . PHE A 1 444 ? -29.546 5.288 44.323 1.00 86.94 444 PHE A C 1
ATOM 3514 O O . PHE A 1 444 ? -29.709 4.322 43.580 1.00 86.94 444 PHE A O 1
ATOM 3521 N N . ALA A 1 445 ? -29.715 6.541 43.894 1.00 86.31 445 ALA A N 1
ATOM 3522 C CA . ALA A 1 445 ? -30.182 6.874 42.552 1.00 86.31 445 ALA A CA 1
ATOM 3523 C C . ALA A 1 445 ? -29.231 6.354 41.460 1.00 86.31 445 ALA A C 1
ATOM 3525 O O . ALA A 1 445 ? -29.694 5.803 40.461 1.00 86.31 445 ALA A O 1
ATOM 3526 N N . ASN A 1 446 ? -27.913 6.440 41.679 1.00 87.44 446 ASN A N 1
ATOM 3527 C CA . ASN A 1 446 ? -26.916 5.864 40.771 1.00 87.44 446 ASN A CA 1
ATOM 3528 C C . ASN A 1 446 ? -27.093 4.345 40.613 1.00 87.44 446 ASN A C 1
ATOM 3530 O O . ASN A 1 446 ? -27.094 3.823 39.500 1.00 87.44 446 ASN A O 1
ATOM 3534 N N . GLN A 1 447 ? -27.254 3.619 41.724 1.00 90.88 447 GLN A N 1
ATOM 3535 C CA . GLN A 1 447 ? -27.430 2.164 41.705 1.00 90.88 447 GLN A CA 1
ATOM 3536 C C . GLN A 1 447 ? -28.757 1.757 41.046 1.00 90.88 447 GLN A C 1
ATOM 3538 O O . GLN A 1 447 ? -28.798 0.756 40.331 1.00 90.88 447 GLN A O 1
ATOM 3543 N N . VAL A 1 448 ? -29.830 2.535 41.235 1.00 90.75 448 VAL A N 1
ATOM 3544 C CA . VAL A 1 448 ? -31.121 2.324 40.555 1.00 90.75 448 VAL A CA 1
ATOM 3545 C C . VAL A 1 448 ? -30.985 2.503 39.042 1.00 90.75 448 VAL A C 1
ATOM 3547 O O . VAL A 1 448 ? -31.500 1.681 38.275 1.00 90.75 448 VAL A O 1
ATOM 3550 N N . ASP A 1 449 ? -30.281 3.544 38.597 1.00 90.62 449 ASP A N 1
ATOM 3551 C CA . ASP A 1 449 ? -30.021 3.775 37.176 1.00 90.62 449 ASP A CA 1
ATOM 3552 C C . ASP A 1 449 ? -29.181 2.642 36.574 1.00 90.62 449 ASP A C 1
ATOM 3554 O O . ASP A 1 449 ? -29.556 2.107 35.530 1.00 90.62 449 ASP A O 1
ATOM 3558 N N . LEU A 1 450 ? -28.118 2.200 37.259 1.00 91.50 450 LEU A N 1
ATOM 3559 C CA . LEU A 1 450 ? -27.299 1.056 36.839 1.00 91.50 450 LEU A CA 1
ATOM 3560 C C . LEU A 1 450 ? -28.111 -0.245 36.770 1.00 91.50 450 LEU A C 1
ATOM 3562 O O . LEU A 1 450 ? -28.020 -0.983 35.787 1.00 91.50 450 LEU A O 1
ATOM 3566 N N . ALA A 1 451 ? -28.959 -0.521 37.765 1.00 93.12 451 ALA A N 1
ATOM 3567 C CA . ALA A 1 451 ? -29.821 -1.702 37.766 1.00 93.12 451 ALA A CA 1
ATOM 3568 C C . ALA A 1 451 ? -30.768 -1.718 36.554 1.00 93.12 451 ALA A C 1
ATOM 3570 O O . ALA A 1 451 ? -30.907 -2.734 35.866 1.00 93.12 451 ALA A O 1
ATOM 3571 N N . ASN A 1 452 ? -31.388 -0.575 36.252 1.00 92.62 452 ASN A N 1
ATOM 3572 C CA . ASN A 1 452 ? -32.252 -0.422 35.086 1.00 92.62 452 ASN A CA 1
ATOM 3573 C C . ASN A 1 452 ? -31.481 -0.496 33.765 1.00 92.62 452 ASN A C 1
ATOM 3575 O O . ASN A 1 452 ? -31.974 -1.090 32.803 1.00 92.62 452 ASN A O 1
ATOM 3579 N N . PHE A 1 453 ? -30.292 0.100 33.715 1.00 90.25 453 PHE A N 1
ATOM 3580 C CA . PHE A 1 453 ? -29.410 0.091 32.556 1.00 90.25 453 PHE A CA 1
ATOM 3581 C C . PHE A 1 453 ? -29.029 -1.339 32.170 1.00 90.25 453 PHE A C 1
ATOM 3583 O O . PHE A 1 453 ? -29.292 -1.757 31.041 1.00 90.25 453 PHE A O 1
ATOM 3590 N N . TYR A 1 454 ? -28.517 -2.124 33.119 1.00 91.31 454 TYR A N 1
ATOM 3591 C CA . TYR A 1 454 ? -28.120 -3.510 32.875 1.00 91.31 454 TYR A CA 1
ATOM 3592 C C . TYR A 1 454 ? -29.307 -4.430 32.576 1.00 91.31 454 TYR A C 1
ATOM 3594 O O . TYR A 1 454 ? -29.214 -5.271 31.679 1.00 91.31 454 TYR A O 1
ATOM 3602 N N . ARG A 1 455 ? -30.468 -4.214 33.215 1.00 93.38 455 ARG A N 1
ATOM 3603 C CA . ARG A 1 455 ? -31.696 -4.964 32.894 1.00 93.38 455 ARG A CA 1
ATOM 3604 C C . ARG A 1 455 ? -32.118 -4.767 31.438 1.00 93.38 455 ARG A C 1
ATOM 3606 O O . ARG A 1 455 ? -32.445 -5.740 30.764 1.00 93.38 455 ARG A O 1
ATOM 3613 N N . LYS A 1 456 ? -32.128 -3.522 30.945 1.00 90.56 456 LYS A N 1
ATOM 3614 C CA . LYS A 1 456 ? -32.525 -3.209 29.558 1.00 90.56 456 LYS A CA 1
ATOM 3615 C C . LYS A 1 456 ? -31.620 -3.874 28.513 1.00 90.56 456 LYS A C 1
ATOM 3617 O O . LYS A 1 456 ? -32.045 -4.030 27.376 1.00 90.56 456 LYS A O 1
ATOM 3622 N N . ARG A 1 457 ? -30.404 -4.264 28.903 1.00 86.81 457 ARG A N 1
ATOM 3623 C CA . ARG A 1 457 ? -29.380 -4.887 28.049 1.00 86.81 457 ARG A CA 1
ATOM 3624 C C . ARG A 1 457 ? -29.318 -6.409 28.164 1.00 86.81 457 ARG A C 1
ATOM 3626 O O . ARG A 1 457 ? -28.543 -7.033 27.451 1.00 86.81 457 ARG A O 1
ATOM 3633 N N . GLY A 1 458 ? -30.103 -7.001 29.063 1.00 88.94 458 GLY A N 1
ATOM 3634 C CA . GLY A 1 458 ? -30.080 -8.441 29.314 1.00 88.94 458 GLY A CA 1
ATOM 3635 C C . GLY A 1 458 ? -28.942 -8.915 30.226 1.00 88.94 458 GLY A C 1
ATOM 3636 O O . GLY A 1 458 ? -28.771 -10.118 30.400 1.00 88.94 458 GLY A O 1
ATOM 3637 N N . ASP A 1 459 ? -28.188 -8.012 30.867 1.00 90.50 459 ASP A N 1
ATOM 3638 C CA . ASP A 1 459 ? -27.236 -8.399 31.917 1.00 90.50 459 ASP A CA 1
ATOM 3639 C C . ASP A 1 459 ? -27.955 -8.491 33.269 1.00 90.50 459 ASP A C 1
ATOM 3641 O O . ASP A 1 459 ? -27.928 -7.589 34.114 1.00 90.50 459 ASP A O 1
ATOM 3645 N N . TYR A 1 460 ? -28.667 -9.600 33.452 1.00 92.31 460 TYR A N 1
ATOM 3646 C CA . TYR A 1 460 ? -29.511 -9.808 34.626 1.00 92.31 460 TYR A CA 1
ATOM 3647 C C . TYR A 1 460 ? -28.710 -9.998 35.921 1.00 92.31 460 TYR A C 1
ATOM 3649 O O . TYR A 1 460 ? -29.224 -9.681 36.994 1.00 92.31 460 TYR A O 1
ATOM 3657 N N . ILE A 1 461 ? -27.456 -10.463 35.845 1.00 91.88 461 ILE A N 1
ATOM 3658 C CA . ILE A 1 461 ? -26.588 -10.630 37.020 1.00 91.88 461 ILE A CA 1
ATOM 3659 C C . ILE A 1 461 ? -26.230 -9.259 37.590 1.00 91.88 461 ILE A C 1
ATOM 3661 O O . ILE A 1 461 ? -26.529 -8.993 38.757 1.00 91.88 461 ILE A O 1
ATOM 3665 N N . ARG A 1 462 ? -25.645 -8.367 36.777 1.00 91.44 462 ARG A N 1
ATOM 3666 C CA . ARG A 1 462 ? -25.298 -7.012 37.232 1.00 91.44 462 ARG A CA 1
ATOM 3667 C C . ARG A 1 462 ? -26.543 -6.228 37.623 1.00 91.44 462 ARG A C 1
ATOM 3669 O O . ARG A 1 462 ? -26.536 -5.575 38.665 1.00 91.44 462 ARG A O 1
ATOM 3676 N N . ALA A 1 463 ? -27.641 -6.367 36.878 1.00 93.81 463 ALA A N 1
ATOM 3677 C CA . ALA A 1 463 ? -28.914 -5.753 37.249 1.00 93.81 463 ALA A CA 1
ATOM 3678 C C . ALA A 1 463 ? -29.384 -6.181 38.651 1.00 93.81 463 ALA A C 1
ATOM 3680 O O . ALA A 1 463 ? -29.778 -5.334 39.453 1.00 93.81 463 ALA A O 1
ATOM 3681 N N . ALA A 1 464 ? -29.312 -7.477 38.975 1.00 93.56 464 ALA A N 1
ATOM 3682 C CA . ALA A 1 464 ? -29.709 -7.995 40.282 1.00 93.56 464 ALA A CA 1
ATOM 3683 C C . ALA A 1 464 ? -28.744 -7.588 41.404 1.00 93.56 464 ALA A C 1
ATOM 3685 O O . ALA A 1 464 ? -29.196 -7.330 42.521 1.00 93.56 464 ALA A O 1
ATOM 3686 N N . ILE A 1 465 ? -27.441 -7.484 41.119 1.00 93.00 465 ILE A N 1
ATOM 3687 C CA . ILE A 1 465 ? -26.443 -6.969 42.066 1.00 93.00 465 ILE A CA 1
ATOM 3688 C C . ILE A 1 465 ? -26.750 -5.510 42.409 1.00 93.00 465 ILE A C 1
ATOM 3690 O O . ILE A 1 465 ? -26.971 -5.205 43.580 1.00 93.00 465 ILE A O 1
ATOM 3694 N N . PHE A 1 466 ? -26.840 -4.626 41.411 1.00 93.38 466 PHE A N 1
ATOM 3695 C CA . PHE A 1 466 ? -27.092 -3.204 41.656 1.00 93.38 466 PHE A CA 1
ATOM 3696 C C . PHE A 1 466 ? -28.467 -2.950 42.278 1.00 93.38 466 PHE A C 1
ATOM 3698 O O . PHE A 1 466 ? -28.576 -2.097 43.151 1.00 93.38 466 PHE A O 1
ATOM 3705 N N . ALA A 1 467 ? -29.497 -3.727 41.920 1.00 93.31 467 ALA A N 1
ATOM 3706 C CA . ALA A 1 467 ? -30.807 -3.628 42.562 1.00 93.31 467 ALA A CA 1
ATOM 3707 C C . ALA A 1 467 ? -30.774 -4.055 44.043 1.00 93.31 467 ALA A C 1
ATOM 3709 O O . ALA A 1 467 ? -31.410 -3.415 44.882 1.00 93.31 467 ALA A O 1
ATOM 3710 N N . CYS A 1 468 ? -30.024 -5.114 44.385 1.00 90.25 468 CYS A N 1
ATOM 3711 C CA . CYS A 1 468 ? -29.814 -5.512 45.781 1.00 90.25 468 CYS A CA 1
ATOM 3712 C C . CYS A 1 468 ? -29.081 -4.420 46.566 1.00 90.25 468 CYS A C 1
ATOM 3714 O O . CYS A 1 468 ? -29.515 -4.061 47.659 1.00 90.25 468 CYS A O 1
ATOM 3716 N N . GLU A 1 469 ? -27.983 -3.902 46.009 1.00 88.94 469 GLU A N 1
ATOM 3717 C CA . GLU A 1 469 ? -27.178 -2.860 46.650 1.00 88.94 469 GLU A CA 1
ATOM 3718 C C . GLU A 1 469 ? -27.981 -1.567 46.833 1.00 88.94 469 GLU A C 1
ATOM 3720 O O . GLU A 1 469 ? -27.979 -1.022 47.932 1.00 88.94 469 GLU A O 1
ATOM 3725 N N . ALA A 1 470 ? -28.758 -1.143 45.829 1.00 89.50 470 ALA A N 1
ATOM 3726 C CA . ALA A 1 470 ? -29.657 0.009 45.931 1.00 89.50 470 ALA A CA 1
ATOM 3727 C C . ALA A 1 470 ? -30.649 -0.140 47.089 1.00 89.50 470 ALA A C 1
ATOM 3729 O O . ALA A 1 470 ? -30.837 0.781 47.882 1.00 89.50 470 ALA A O 1
ATOM 3730 N N . PHE A 1 471 ? -31.267 -1.315 47.232 1.00 87.94 471 PHE A N 1
ATOM 3731 C CA . PHE A 1 471 ? -32.201 -1.552 48.328 1.00 87.94 471 PHE A CA 1
ATOM 3732 C C . PHE A 1 471 ? -31.514 -1.446 49.696 1.00 87.94 471 PHE A C 1
ATOM 3734 O O . PHE A 1 471 ? -32.055 -0.827 50.609 1.00 87.94 471 PHE A O 1
ATOM 3741 N N . ILE A 1 472 ? -30.308 -2.004 49.838 1.00 84.25 472 ILE A N 1
ATOM 3742 C CA . ILE A 1 472 ? -29.525 -1.912 51.078 1.00 84.25 472 ILE A CA 1
ATOM 3743 C C . ILE A 1 472 ? -29.148 -0.454 51.375 1.00 84.25 472 ILE A C 1
ATOM 3745 O O . ILE A 1 472 ? -29.312 -0.014 52.511 1.00 84.25 472 ILE A O 1
ATOM 3749 N N . THR A 1 473 ? -28.693 0.302 50.373 1.00 83.75 473 THR A N 1
ATOM 3750 C CA . THR A 1 473 ? -28.366 1.728 50.515 1.00 83.75 473 THR A CA 1
ATOM 3751 C C . THR A 1 473 ? -29.588 2.532 50.966 1.00 83.75 473 THR A C 1
ATOM 3753 O O . THR A 1 473 ? -29.495 3.264 51.947 1.00 83.75 473 THR A O 1
ATOM 3756 N N . ARG A 1 474 ? -30.768 2.297 50.375 1.00 83.00 474 ARG A N 1
ATOM 3757 C CA . ARG A 1 474 ? -32.036 2.911 50.815 1.00 83.00 474 ARG A CA 1
ATOM 3758 C C . ARG A 1 474 ? -32.371 2.606 52.278 1.00 83.00 474 ARG A C 1
ATOM 3760 O O . ARG A 1 474 ? -32.862 3.482 52.984 1.00 83.00 474 ARG A O 1
ATOM 3767 N N . LEU A 1 475 ? -32.147 1.373 52.739 1.00 78.44 475 LEU A N 1
ATOM 3768 C CA . LEU A 1 475 ? -32.409 0.999 54.135 1.00 78.44 475 LEU A CA 1
ATOM 3769 C C . LEU A 1 475 ? -31.504 1.749 55.114 1.00 78.44 475 LEU A C 1
ATOM 3771 O O . LEU A 1 475 ? -31.955 2.128 56.191 1.00 78.44 475 LEU A O 1
ATOM 3775 N N . ILE A 1 476 ? -30.243 1.964 54.741 1.00 72.69 476 ILE A N 1
ATOM 3776 C CA . ILE A 1 476 ? -29.279 2.699 55.564 1.00 72.69 476 ILE A CA 1
ATOM 3777 C C . ILE A 1 476 ? -29.655 4.176 55.612 1.00 72.69 476 ILE A C 1
ATOM 3779 O O . ILE A 1 476 ? -29.760 4.716 56.710 1.00 72.69 476 ILE A O 1
ATOM 3783 N N . ASP A 1 477 ? -29.960 4.783 54.463 1.00 68.19 477 ASP A N 1
ATOM 3784 C CA . ASP A 1 477 ? -30.378 6.188 54.378 1.00 68.19 477 ASP A CA 1
ATOM 3785 C C . ASP A 1 477 ? -31.673 6.455 55.176 1.00 68.19 477 ASP A C 1
ATOM 3787 O O . ASP A 1 477 ? -31.829 7.516 55.778 1.00 68.19 477 ASP A O 1
ATOM 3791 N N . HIS A 1 478 ? -32.593 5.480 55.244 1.00 60.38 478 HIS A N 1
ATOM 3792 C CA . HIS A 1 478 ? -33.858 5.590 55.984 1.00 60.38 478 HIS A CA 1
ATOM 3793 C C . HIS A 1 478 ? -33.734 5.286 57.498 1.00 60.38 478 HIS A C 1
ATOM 3795 O O . HIS A 1 478 ? -34.592 5.709 58.277 1.00 60.38 478 HIS A O 1
ATOM 3801 N N . GLU A 1 479 ? -32.713 4.547 57.956 1.00 51.53 479 GLU A N 1
ATOM 3802 C CA . GLU A 1 479 ? -32.528 4.200 59.383 1.00 51.53 479 GLU A CA 1
ATOM 3803 C C . GLU A 1 479 ? -31.376 4.952 60.078 1.00 51.53 479 GLU A C 1
ATOM 3805 O O . GLU A 1 479 ? -31.342 5.005 61.311 1.00 51.53 479 GLU A O 1
ATOM 3810 N N . ALA A 1 480 ? -30.445 5.558 59.340 1.00 48.44 480 ALA A N 1
ATOM 3811 C CA . ALA A 1 480 ? -29.295 6.249 59.904 1.00 48.44 480 ALA A CA 1
ATOM 3812 C C . ALA A 1 480 ? -28.905 7.454 59.043 1.00 48.44 480 ALA A C 1
ATOM 3814 O O . ALA A 1 480 ? -28.184 7.306 58.062 1.00 48.44 480 ALA A O 1
ATOM 3815 N N . GLY A 1 481 ? -29.326 8.656 59.455 1.00 46.50 481 GLY A N 1
ATOM 3816 C CA . GLY A 1 481 ? -28.735 9.897 58.954 1.00 46.50 481 GLY A CA 1
ATOM 3817 C C . GLY A 1 481 ? -27.209 9.802 59.041 1.00 46.50 481 GLY A C 1
ATOM 3818 O O . GLY A 1 481 ? -26.669 9.687 60.141 1.00 46.50 481 GLY A O 1
ATOM 3819 N N . GLU A 1 482 ? -26.577 9.726 57.869 1.00 45.03 482 GLU A N 1
ATOM 3820 C CA . GLU A 1 482 ? -25.138 9.614 57.613 1.00 45.03 482 GLU A CA 1
ATOM 3821 C C . GLU A 1 482 ? -24.338 8.854 58.687 1.00 45.03 482 GLU A C 1
ATOM 3823 O O . GLU A 1 482 ? -23.556 9.429 59.445 1.00 45.03 482 GLU A O 1
ATOM 3828 N N . LYS A 1 483 ? -24.489 7.526 58.751 1.00 50.16 483 LYS A N 1
ATOM 3829 C CA . LYS A 1 483 ? -23.502 6.672 59.434 1.00 50.16 483 LYS A CA 1
ATOM 3830 C C . LYS A 1 483 ? -22.707 5.874 58.416 1.00 50.16 483 LYS A C 1
ATOM 3832 O O . LYS A 1 483 ? -23.278 5.312 57.491 1.00 50.16 483 LYS A O 1
ATOM 3837 N N . GLU A 1 484 ? -21.393 5.833 58.632 1.00 52.56 484 GLU A N 1
ATOM 3838 C CA . GLU A 1 484 ? -20.380 5.131 57.837 1.00 52.56 484 GLU A CA 1
ATOM 3839 C C . GLU A 1 484 ? -20.919 3.928 57.042 1.00 52.56 484 GLU A C 1
ATOM 3841 O O . GLU A 1 484 ? -21.311 2.901 57.610 1.00 52.56 484 GLU A O 1
ATOM 3846 N N . ASP A 1 485 ? -20.877 4.055 55.712 1.00 58.50 485 ASP A N 1
ATOM 3847 C CA . ASP A 1 485 ? -21.236 3.029 54.731 1.00 58.50 485 ASP A CA 1
ATOM 3848 C C . ASP A 1 485 ? -20.183 1.904 54.694 1.00 58.50 485 ASP A C 1
ATOM 3850 O O . ASP A 1 485 ? -19.395 1.768 53.758 1.00 58.50 485 ASP A O 1
ATOM 3854 N N . ASN A 1 486 ? -20.115 1.129 55.777 1.00 66.75 486 ASN A N 1
ATOM 3855 C CA . ASN A 1 486 ? -19.214 -0.006 55.937 1.00 66.75 486 ASN A CA 1
ATOM 3856 C C . ASN A 1 486 ? -20.001 -1.328 56.044 1.00 66.75 486 ASN A C 1
ATOM 3858 O O . ASN A 1 486 ? -21.199 -1.358 56.341 1.00 66.75 486 ASN A O 1
ATOM 3862 N N . TYR A 1 487 ? -19.322 -2.458 55.814 1.00 65.12 487 TYR A N 1
ATOM 3863 C CA . TYR A 1 487 ? -19.943 -3.792 55.802 1.00 65.12 487 TYR A CA 1
ATOM 3864 C C . TYR A 1 487 ? -20.740 -4.110 57.080 1.00 65.12 487 TYR A C 1
ATOM 3866 O O . TYR A 1 487 ? -21.785 -4.762 57.017 1.00 65.12 487 TYR A O 1
ATOM 3874 N N . LYS A 1 488 ? -20.272 -3.641 58.246 1.00 67.75 488 LYS A N 1
ATOM 3875 C CA . LYS A 1 488 ? -20.946 -3.882 59.528 1.00 67.75 488 LYS A CA 1
ATOM 3876 C C . LYS A 1 488 ? -22.276 -3.131 59.592 1.00 67.75 488 LYS A C 1
ATOM 3878 O O . LYS A 1 488 ? -23.274 -3.743 59.968 1.00 67.75 488 LYS A O 1
ATOM 3883 N N . THR A 1 489 ? -22.310 -1.867 59.168 1.00 68.94 489 THR A N 1
ATOM 3884 C CA . THR A 1 489 ? -23.532 -1.050 59.099 1.00 68.94 489 THR A CA 1
ATOM 3885 C C . THR A 1 489 ? -24.533 -1.632 58.102 1.00 68.94 489 THR A C 1
ATOM 3887 O O . THR A 1 489 ? -25.696 -1.826 58.451 1.00 68.94 489 THR A O 1
ATOM 3890 N N . ARG A 1 490 ? -24.074 -2.034 56.905 1.00 70.75 490 ARG A N 1
ATOM 3891 C CA . ARG A 1 490 ? -24.910 -2.688 55.877 1.00 70.75 490 ARG A CA 1
ATOM 3892 C C . ARG A 1 490 ? -25.565 -3.968 56.387 1.00 70.75 490 ARG A C 1
ATOM 3894 O O . ARG A 1 490 ? -26.772 -4.166 56.247 1.00 70.75 490 ARG A O 1
ATOM 3901 N N . LYS A 1 491 ? -24.776 -4.834 57.028 1.00 71.38 491 LYS A N 1
ATOM 3902 C CA . LYS A 1 491 ? -25.271 -6.088 57.606 1.00 71.38 491 LYS A CA 1
ATOM 3903 C C . LYS A 1 491 ? -26.233 -5.836 58.770 1.00 71.38 491 LYS A C 1
ATOM 3905 O O . LYS A 1 491 ? -27.223 -6.555 58.890 1.00 71.38 491 LYS A O 1
ATOM 3910 N N . ALA A 1 492 ? -25.963 -4.831 59.604 1.00 70.88 492 ALA A N 1
ATOM 3911 C CA . ALA A 1 492 ? -26.821 -4.459 60.724 1.00 70.88 492 ALA A CA 1
ATOM 3912 C C . ALA A 1 492 ? -28.175 -3.906 60.255 1.00 70.88 492 ALA A C 1
ATOM 3914 O O . ALA A 1 492 ? -29.195 -4.397 60.730 1.00 70.88 492 ALA A O 1
ATOM 3915 N N . ALA A 1 493 ? -28.199 -2.980 59.289 1.00 70.50 493 ALA A N 1
ATOM 3916 C CA . ALA A 1 493 ? -29.429 -2.438 58.704 1.00 70.50 493 ALA A CA 1
ATOM 3917 C C . ALA A 1 493 ? -30.273 -3.546 58.056 1.00 70.50 493 ALA A C 1
ATOM 3919 O O . ALA A 1 493 ? -31.465 -3.688 58.330 1.00 70.50 493 ALA A O 1
ATOM 3920 N N . LEU A 1 494 ? -29.638 -4.436 57.285 1.00 72.12 494 LEU A N 1
ATOM 3921 C CA . LEU A 1 494 ? -30.335 -5.567 56.676 1.00 72.12 494 LEU A CA 1
ATOM 3922 C C . LEU A 1 494 ? -30.872 -6.563 57.721 1.00 72.12 494 LEU A C 1
ATOM 3924 O O . LEU A 1 494 ? -31.979 -7.087 57.577 1.00 72.12 494 LEU A O 1
ATOM 3928 N N . SER A 1 495 ? -30.110 -6.824 58.789 1.00 70.44 495 SER A N 1
ATOM 3929 C CA . SER A 1 495 ? -30.530 -7.689 59.900 1.00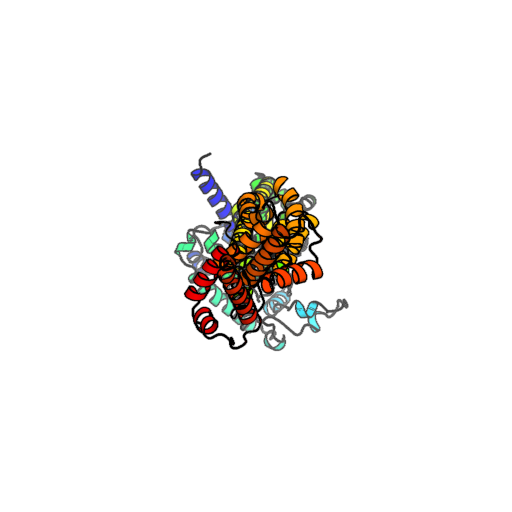 70.44 495 SER A CA 1
ATOM 3930 C C . SER A 1 495 ? -31.657 -7.061 60.728 1.00 70.44 495 SER A C 1
ATOM 3932 O O . SER A 1 495 ? -32.573 -7.764 61.157 1.00 70.44 495 SER A O 1
ATOM 3934 N N . ALA A 1 496 ? -31.625 -5.747 60.951 1.00 69.25 496 ALA A N 1
ATOM 3935 C CA . ALA A 1 496 ? -32.689 -5.002 61.618 1.00 69.25 496 ALA A CA 1
ATOM 3936 C C . ALA A 1 496 ? -33.976 -5.040 60.782 1.00 69.25 496 ALA A C 1
ATOM 3938 O O . ALA A 1 496 ? -35.050 -5.342 61.303 1.00 69.25 496 ALA A O 1
ATOM 3939 N N . TYR A 1 497 ? -33.857 -4.852 59.468 1.00 68.94 497 TYR A N 1
ATOM 3940 C CA . TYR A 1 497 ? -34.979 -4.914 58.539 1.00 68.94 497 TYR A CA 1
ATOM 3941 C C . TYR A 1 497 ? -35.611 -6.314 58.466 1.00 68.94 497 TYR A C 1
ATOM 3943 O O . TYR A 1 497 ? -36.825 -6.469 58.589 1.00 68.94 497 TYR A O 1
ATOM 3951 N N . THR A 1 498 ? -34.794 -7.366 58.358 1.00 64.75 498 THR A N 1
ATOM 3952 C CA . THR A 1 498 ? -35.281 -8.758 58.275 1.00 64.75 498 THR A CA 1
ATOM 3953 C C . THR A 1 498 ? -35.827 -9.311 59.598 1.00 64.75 498 THR A C 1
ATOM 3955 O O . THR A 1 498 ? -36.659 -10.222 59.580 1.00 64.75 498 THR A O 1
ATOM 3958 N N . SER A 1 499 ? -35.417 -8.760 60.747 1.00 64.19 499 SER A N 1
ATOM 3959 C CA . SER A 1 499 ? -35.915 -9.159 62.076 1.00 64.19 499 SER A CA 1
ATOM 3960 C C . SER A 1 499 ? -37.204 -8.438 62.503 1.00 64.19 499 SER A C 1
ATOM 3962 O O . SER A 1 499 ? -37.991 -9.011 63.263 1.00 64.19 499 SER A O 1
ATOM 3964 N N . LYS A 1 500 ? -37.503 -7.241 61.967 1.00 56.91 500 LYS A N 1
ATOM 3965 C CA . LYS A 1 500 ? -38.744 -6.463 62.207 1.00 56.91 500 LYS A CA 1
ATOM 3966 C C . LYS A 1 500 ? -39.982 -7.034 61.481 1.00 56.91 500 LYS A C 1
ATOM 3968 O O . LYS A 1 500 ? -40.784 -6.309 60.900 1.00 56.91 500 LYS A O 1
ATOM 3973 N N . LYS A 1 501 ? -40.208 -8.346 61.584 1.00 50.91 501 LYS A N 1
ATOM 3974 C CA . LYS A 1 501 ? -41.292 -9.140 60.957 1.00 50.91 501 LYS A CA 1
ATOM 3975 C C . LYS A 1 501 ? -42.749 -8.756 61.332 1.00 50.91 501 LYS A C 1
ATOM 3977 O O . LYS A 1 501 ? -43.647 -9.555 61.089 1.00 50.91 501 LYS A O 1
ATOM 3982 N N . ARG A 1 502 ? -43.016 -7.606 61.971 1.00 47.75 502 ARG A N 1
ATOM 3983 C CA . ARG A 1 502 ? -44.268 -7.351 62.725 1.00 47.75 502 ARG A CA 1
ATOM 3984 C C . ARG A 1 502 ? -45.224 -6.276 62.182 1.00 47.75 502 ARG A C 1
ATOM 3986 O O . ARG A 1 502 ? -46.287 -6.118 62.770 1.00 47.75 502 ARG A O 1
ATOM 3993 N N . ARG A 1 503 ? -44.925 -5.566 61.088 1.00 55.84 503 ARG A N 1
ATOM 3994 C CA . ARG A 1 503 ? -45.897 -4.656 60.438 1.00 55.84 503 ARG A CA 1
ATOM 3995 C C . ARG A 1 503 ? -46.340 -5.224 59.085 1.00 55.84 503 ARG A C 1
ATOM 3997 O O . ARG A 1 503 ? -45.497 -5.541 58.250 1.00 55.84 503 ARG A O 1
ATOM 4004 N N . GLN A 1 504 ? -47.653 -5.346 58.890 1.00 56.06 504 GLN A N 1
ATOM 4005 C CA . GLN A 1 504 ? -48.299 -5.966 57.720 1.00 56.06 504 GLN A CA 1
ATOM 4006 C C . GLN A 1 504 ? -47.895 -5.291 56.391 1.00 56.06 504 GLN A C 1
ATOM 4008 O O . GLN A 1 504 ? -47.709 -5.968 55.384 1.00 56.06 504 GLN A O 1
ATOM 4013 N N . GLU A 1 505 ? -47.642 -3.979 56.427 1.00 57.06 505 GLU A N 1
ATOM 4014 C CA . GLU A 1 505 ? -47.194 -3.144 55.297 1.00 57.06 505 GLU A CA 1
ATOM 4015 C C . GLU A 1 505 ? -45.830 -3.566 54.710 1.00 57.06 505 GLU A C 1
ATOM 4017 O O . GLU A 1 505 ? -45.572 -3.389 53.524 1.00 57.06 505 GLU A O 1
ATOM 4022 N N . TRP A 1 506 ? -44.955 -4.194 55.503 1.00 61.66 506 TRP A N 1
ATOM 4023 C CA . TRP A 1 506 ? -43.548 -4.431 55.129 1.00 61.66 506 TRP A CA 1
ATOM 4024 C C . TRP A 1 506 ? -43.271 -5.868 54.672 1.00 61.66 506 TRP A C 1
ATOM 4026 O O . TRP A 1 506 ? -42.185 -6.198 54.191 1.00 61.66 506 TRP A O 1
ATOM 4036 N N . GLN A 1 507 ? -44.266 -6.746 54.799 1.00 67.44 507 GLN A N 1
ATOM 4037 C CA . GLN A 1 507 ? -44.140 -8.171 54.501 1.00 67.44 507 GLN A CA 1
ATOM 4038 C C . GLN A 1 507 ? -43.942 -8.420 52.995 1.00 67.44 507 GLN A C 1
ATOM 4040 O O . GLN A 1 507 ? -43.146 -9.278 52.600 1.00 67.44 507 GLN A O 1
ATOM 4045 N N . HIS A 1 508 ? -44.598 -7.612 52.155 1.00 73.38 508 HIS A N 1
ATOM 4046 C CA . HIS A 1 508 ? -44.475 -7.666 50.698 1.00 73.38 508 HIS A CA 1
ATOM 4047 C C . HIS A 1 508 ? -43.076 -7.241 50.207 1.00 73.38 508 HIS A C 1
ATOM 4049 O O . HIS A 1 508 ? -42.487 -7.934 49.370 1.00 73.38 508 HIS A O 1
ATOM 4055 N N . LEU A 1 509 ? -42.498 -6.174 50.772 1.00 76.69 509 LEU A N 1
ATOM 4056 C CA . LEU A 1 509 ? -41.146 -5.696 50.441 1.00 76.69 509 LEU A CA 1
ATOM 4057 C C . LEU A 1 509 ? -40.067 -6.710 50.843 1.00 76.69 509 LEU A C 1
ATOM 4059 O O . LEU A 1 509 ? -39.234 -7.080 50.016 1.00 76.69 509 LEU A O 1
ATOM 4063 N N . CYS A 1 510 ? -40.141 -7.254 52.064 1.00 75.62 510 CYS A N 1
ATOM 4064 C CA . CYS A 1 510 ? -39.251 -8.328 52.515 1.00 75.62 510 CYS A CA 1
ATOM 4065 C C . CYS A 1 510 ? -39.296 -9.546 51.582 1.00 75.62 510 CYS A C 1
ATOM 4067 O O . CYS A 1 510 ? -38.252 -10.071 51.199 1.00 75.62 510 CYS A O 1
ATOM 4069 N N . SER A 1 511 ? -40.496 -9.981 51.181 1.00 81.06 511 SER A N 1
ATOM 4070 C CA . SER A 1 511 ? -40.647 -11.120 50.267 1.00 81.06 511 SER A CA 1
ATOM 4071 C C . SER A 1 511 ? -40.046 -10.850 48.881 1.00 81.06 511 SER A C 1
ATOM 4073 O O . SER A 1 511 ? -39.395 -11.726 48.310 1.00 81.06 511 SER A O 1
ATOM 4075 N N . SER A 1 512 ? -40.199 -9.624 48.371 1.00 87.38 512 SER A N 1
ATOM 4076 C CA . SER A 1 512 ? -39.653 -9.205 47.078 1.00 87.38 512 SER A CA 1
ATOM 4077 C C . SER A 1 512 ? -38.127 -9.106 47.117 1.00 87.38 512 SER A C 1
ATOM 4079 O O . SER A 1 512 ? -37.465 -9.578 46.197 1.00 87.38 512 SER A O 1
ATOM 4081 N N . TYR A 1 513 ? -37.548 -8.587 48.203 1.00 87.56 513 TYR A N 1
ATOM 4082 C CA . TYR A 1 513 ? -36.096 -8.546 48.374 1.00 87.56 513 TYR A CA 1
ATOM 4083 C C . TYR A 1 513 ? -35.490 -9.948 48.520 1.00 87.56 513 TYR A C 1
ATOM 4085 O O . TYR A 1 513 ? -34.465 -10.236 47.904 1.00 87.56 513 TYR A O 1
ATOM 4093 N N . CYS A 1 514 ? -36.125 -10.850 49.280 1.00 85.50 514 CYS A N 1
ATOM 4094 C CA . CYS A 1 514 ? -35.686 -12.246 49.346 1.00 85.50 514 CYS A CA 1
ATOM 4095 C C . CYS A 1 514 ? -35.673 -12.888 47.955 1.00 85.50 514 CYS A C 1
ATOM 4097 O O . CYS A 1 514 ? -34.676 -13.504 47.591 1.00 85.50 514 CYS A O 1
ATOM 4099 N N . LEU A 1 515 ? -36.723 -12.671 47.154 1.00 88.56 515 LEU A N 1
ATOM 4100 C CA . LEU A 1 515 ? -36.776 -13.165 45.779 1.00 88.56 515 LEU A CA 1
ATOM 4101 C C . LEU A 1 515 ? -35.652 -12.580 44.907 1.00 88.56 515 LEU A C 1
ATOM 4103 O O . LEU A 1 515 ? -35.004 -13.337 44.192 1.00 88.56 515 LEU A O 1
ATOM 4107 N N . LEU A 1 516 ? -35.383 -11.272 44.987 1.00 90.88 516 LEU A N 1
ATOM 4108 C CA . LEU A 1 516 ? -34.297 -10.620 44.244 1.00 90.88 516 LEU A CA 1
ATOM 4109 C C . LEU A 1 516 ? -32.914 -11.163 44.639 1.00 90.88 516 LEU A C 1
ATOM 4111 O O . LEU A 1 516 ? -32.089 -11.460 43.776 1.00 90.88 516 LEU A O 1
ATOM 4115 N N . ARG A 1 517 ? -32.664 -11.329 45.941 1.00 89.62 517 ARG A N 1
ATOM 4116 C CA . ARG A 1 517 ? -31.414 -11.889 46.470 1.00 89.62 517 ARG A CA 1
ATOM 4117 C C . ARG A 1 517 ? -31.214 -13.333 46.013 1.00 89.62 517 ARG A C 1
ATOM 4119 O O . ARG A 1 517 ? -30.109 -13.708 45.625 1.00 89.62 517 ARG A O 1
ATOM 4126 N N . ASP A 1 518 ? -32.268 -14.138 46.072 1.00 87.81 518 ASP A N 1
ATOM 4127 C CA . ASP A 1 518 ? -32.212 -15.543 45.682 1.00 87.81 518 ASP A CA 1
ATOM 4128 C C . ASP A 1 518 ? -32.056 -15.674 44.153 1.00 87.81 518 ASP A C 1
ATOM 4130 O O . ASP A 1 518 ? -31.274 -16.509 43.696 1.00 87.81 518 ASP A O 1
ATOM 4134 N N . LEU A 1 519 ? -32.685 -14.792 43.360 1.00 89.75 519 LEU A N 1
ATOM 4135 C CA . LEU A 1 519 ? -32.441 -14.652 41.917 1.00 89.75 519 LEU A CA 1
ATOM 4136 C C . LEU A 1 519 ? -30.977 -14.307 41.628 1.00 89.75 519 LEU A C 1
ATOM 4138 O O . LEU A 1 519 ? -30.332 -15.019 40.867 1.00 89.75 519 LEU A O 1
ATOM 4142 N N . ARG A 1 520 ? -30.424 -13.275 42.279 1.00 91.81 520 ARG A N 1
ATOM 4143 C CA . ARG A 1 520 ? -29.011 -12.885 42.142 1.00 91.81 520 ARG A CA 1
ATOM 4144 C C . ARG A 1 520 ? -28.075 -14.060 42.435 1.00 91.81 520 ARG A C 1
ATOM 4146 O O . ARG A 1 520 ? -27.166 -14.323 41.658 1.00 91.81 520 ARG A O 1
ATOM 4153 N N . ASN A 1 521 ? -28.297 -14.768 43.544 1.00 88.50 521 ASN A N 1
ATOM 4154 C CA . ASN A 1 521 ? -27.473 -15.916 43.929 1.00 88.50 521 ASN A CA 1
ATOM 4155 C C . ASN A 1 521 ? -27.588 -17.062 42.913 1.00 88.50 521 ASN A C 1
ATOM 4157 O O . ASN A 1 521 ? -26.581 -17.672 42.568 1.00 88.50 521 ASN A O 1
ATOM 4161 N N . THR A 1 522 ? -28.796 -17.337 42.417 1.00 89.00 522 THR A N 1
ATOM 4162 C CA . THR A 1 522 ? -29.035 -18.380 41.407 1.00 89.00 522 THR A CA 1
ATOM 4163 C C . THR A 1 522 ? -28.326 -18.038 40.097 1.00 89.00 522 THR A C 1
ATOM 4165 O O . THR A 1 522 ? -27.612 -18.876 39.555 1.00 89.00 522 THR A O 1
ATOM 4168 N N . LEU A 1 523 ? -28.450 -16.793 39.626 1.00 88.44 523 LEU A N 1
ATOM 4169 C CA . LEU A 1 523 ? -27.790 -16.318 38.408 1.00 88.44 523 LEU A CA 1
ATOM 4170 C C . LEU A 1 523 ? -26.256 -16.305 38.539 1.00 88.44 523 LEU A C 1
ATOM 4172 O O . LEU A 1 523 ? -25.564 -16.580 37.566 1.00 88.44 523 LEU A O 1
ATOM 4176 N N . ALA A 1 524 ? -25.722 -16.013 39.730 1.00 86.31 524 ALA A N 1
ATOM 4177 C CA . ALA A 1 524 ? -24.280 -15.974 39.979 1.00 86.31 524 ALA A CA 1
ATOM 4178 C C . ALA A 1 524 ? -23.644 -17.365 40.153 1.00 86.31 524 ALA A C 1
ATOM 4180 O O . ALA A 1 524 ? -22.505 -17.569 39.741 1.00 86.31 524 ALA A O 1
ATOM 4181 N N . HIS A 1 525 ? -24.346 -18.314 40.782 1.00 84.25 525 HIS A N 1
ATOM 4182 C CA . HIS A 1 525 ? -23.801 -19.643 41.083 1.00 84.25 525 HIS A CA 1
ATOM 4183 C C . HIS A 1 525 ? -24.205 -20.724 40.073 1.00 84.25 525 HIS A C 1
ATOM 4185 O O . HIS A 1 525 ? -23.579 -21.778 40.055 1.00 84.25 525 HIS A O 1
ATOM 4191 N N . GLY A 1 526 ? -25.240 -20.497 39.255 1.00 73.00 526 GLY A N 1
ATOM 4192 C CA . GLY A 1 526 ? -25.727 -21.472 38.270 1.00 73.00 526 GLY A CA 1
ATOM 4193 C C . GLY A 1 526 ? -26.344 -22.739 38.877 1.00 73.00 526 GLY A C 1
ATOM 4194 O O . GLY A 1 526 ? -26.565 -23.715 38.166 1.00 73.00 526 GLY A O 1
ATOM 4195 N N . ASN A 1 527 ? -26.606 -22.743 40.186 1.00 71.94 527 ASN A N 1
ATOM 4196 C CA . ASN A 1 527 ? -27.169 -23.888 40.895 1.00 71.94 527 ASN A CA 1
ATOM 4197 C C . ASN A 1 527 ? -28.676 -24.011 40.648 1.00 71.94 527 ASN A C 1
ATOM 4199 O O . ASN A 1 527 ? -29.362 -23.012 40.429 1.00 71.94 527 ASN A O 1
ATOM 4203 N N . GLU A 1 528 ? -29.202 -25.232 40.762 1.00 70.00 528 GLU A N 1
ATOM 4204 C CA . GLU A 1 528 ? -30.641 -25.474 40.704 1.00 70.00 528 GLU A CA 1
ATOM 4205 C C . GLU A 1 528 ? -31.345 -24.696 41.837 1.00 70.00 528 GLU A C 1
ATOM 4207 O O . GLU A 1 528 ? -31.002 -24.866 43.015 1.00 70.00 528 GLU A O 1
ATOM 4212 N N . PRO A 1 529 ? -32.277 -23.780 41.515 1.00 71.69 529 PRO A N 1
ATOM 4213 C CA . PRO A 1 529 ? -32.879 -22.924 42.523 1.00 71.69 529 PRO A CA 1
ATOM 4214 C C . PRO A 1 529 ? -33.757 -23.739 43.472 1.00 71.69 529 PRO A C 1
ATOM 4216 O O . PRO A 1 529 ? -34.674 -24.438 43.050 1.00 71.69 529 PRO A O 1
ATOM 4219 N N . SER A 1 530 ? -33.557 -23.564 44.778 1.00 66.00 530 SER A N 1
ATOM 4220 C CA . SER A 1 530 ? -34.369 -24.208 45.823 1.00 66.00 530 SER A CA 1
ATOM 4221 C C . SER A 1 530 ? -35.842 -23.770 45.824 1.00 66.00 530 SER A C 1
ATOM 4223 O O . SER A 1 530 ? -36.680 -24.403 46.465 1.00 66.00 530 SER A O 1
ATOM 4225 N N . ASN A 1 531 ? -36.175 -22.690 45.110 1.00 76.69 531 ASN A N 1
ATOM 4226 C CA . ASN A 1 531 ? -37.525 -22.158 44.973 1.00 76.69 531 ASN A CA 1
ATOM 4227 C C . ASN A 1 531 ? -38.078 -22.432 43.555 1.00 76.69 531 ASN A C 1
ATOM 4229 O O . ASN A 1 531 ? -37.569 -21.845 42.593 1.00 76.69 531 ASN A O 1
ATOM 4233 N N . PRO A 1 532 ? -39.167 -23.218 43.404 1.00 75.44 532 PRO A N 1
ATOM 4234 C CA . PRO A 1 532 ? -39.779 -23.525 42.104 1.00 75.44 532 PRO A CA 1
ATOM 4235 C C . PRO A 1 532 ? -40.169 -22.280 41.301 1.00 75.44 532 PRO A C 1
ATOM 4237 O O . PRO A 1 532 ? -40.126 -22.280 40.071 1.00 75.44 532 PRO A O 1
ATOM 4240 N N . LYS A 1 533 ? -40.510 -21.186 41.996 1.00 80.50 533 LYS A N 1
ATOM 4241 C CA . LYS A 1 533 ? -40.855 -19.908 41.371 1.00 80.50 533 LYS A CA 1
ATOM 4242 C C . LYS A 1 533 ? -39.666 -19.307 40.617 1.00 80.50 533 LYS A C 1
ATOM 4244 O O . LYS A 1 533 ? -39.869 -18.734 39.558 1.00 80.50 533 LYS A O 1
ATOM 4249 N N . ILE A 1 534 ? -38.440 -19.464 41.124 1.00 84.19 534 ILE A N 1
ATOM 4250 C CA . ILE A 1 534 ? -37.221 -18.957 40.474 1.00 84.19 534 ILE A CA 1
ATOM 4251 C C . ILE A 1 534 ? -36.913 -19.767 39.214 1.00 84.19 534 ILE A C 1
ATOM 4253 O O . ILE A 1 534 ? -36.607 -19.167 38.189 1.00 84.19 534 ILE A O 1
ATOM 4257 N N . SER A 1 535 ? -37.079 -21.095 39.259 1.00 82.56 535 SER A N 1
ATOM 4258 C CA . SER A 1 535 ? -36.890 -21.977 38.095 1.00 82.56 535 SER A CA 1
ATOM 4259 C C . SER A 1 535 ? -37.750 -21.538 36.900 1.00 82.56 535 SER A C 1
ATOM 4261 O O . SER A 1 535 ? -37.248 -21.352 35.795 1.00 82.56 535 SER A O 1
ATOM 4263 N N . GLY A 1 536 ? -39.033 -21.239 37.139 1.00 85.12 536 GLY A N 1
ATOM 4264 C CA . GLY A 1 536 ? -39.941 -20.756 36.092 1.00 85.12 536 GLY A CA 1
ATOM 4265 C C . GLY A 1 536 ? -39.641 -19.346 35.563 1.00 85.12 536 GLY A C 1
ATOM 4266 O O . GLY A 1 536 ? -40.082 -19.019 34.458 1.00 85.12 536 GLY A O 1
ATOM 4267 N N . ILE A 1 537 ? -38.918 -18.524 36.335 1.00 87.88 537 ILE A N 1
ATOM 4268 C CA . ILE A 1 537 ? -38.500 -17.166 35.953 1.00 87.88 537 ILE A CA 1
ATOM 4269 C C . ILE A 1 537 ? -37.246 -17.223 35.081 1.00 87.88 537 ILE A C 1
ATOM 4271 O O . ILE A 1 537 ? -37.226 -16.604 34.025 1.00 87.88 537 ILE A O 1
ATOM 4275 N N . ILE A 1 538 ? -36.215 -17.968 35.493 1.00 88.69 538 ILE A N 1
ATOM 4276 C CA . ILE A 1 538 ? -34.93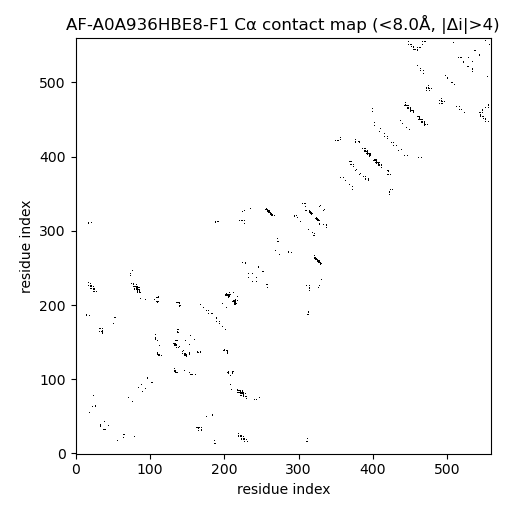8 -18.041 34.761 1.00 88.69 538 ILE A CA 1
ATOM 4277 C C . ILE A 1 538 ? -35.024 -18.878 33.477 1.00 88.69 538 ILE A C 1
ATOM 4279 O O . ILE A 1 538 ? -34.166 -18.748 32.611 1.00 88.69 538 ILE A O 1
ATOM 4283 N N . ALA A 1 539 ? -36.054 -19.720 33.341 1.00 87.25 539 ALA A N 1
ATOM 4284 C CA . ALA A 1 539 ? -36.278 -20.546 32.154 1.00 87.25 539 ALA A CA 1
ATOM 4285 C C . ALA A 1 539 ? -36.675 -19.748 30.895 1.00 87.25 539 ALA A C 1
ATOM 4287 O O . ALA A 1 539 ? -36.617 -20.292 29.795 1.00 87.25 539 ALA A O 1
ATOM 4288 N N . ASP A 1 540 ? -37.099 -18.488 31.037 1.00 90.38 540 ASP A N 1
ATOM 4289 C CA . ASP A 1 540 ? -37.527 -17.635 29.927 1.00 90.38 540 ASP A CA 1
ATOM 4290 C C . ASP A 1 540 ? -37.029 -16.199 30.138 1.00 90.38 540 ASP A C 1
ATOM 4292 O O . ASP A 1 540 ? -37.338 -15.556 31.143 1.00 90.38 540 ASP A O 1
ATOM 4296 N N . GLU A 1 541 ? -36.271 -15.678 29.173 1.00 91.00 541 GLU A N 1
ATOM 4297 C CA . GLU A 1 541 ? -35.666 -14.348 29.273 1.00 91.00 541 GLU A CA 1
ATOM 4298 C C . GLU A 1 541 ? -36.711 -13.238 29.463 1.00 91.00 541 GLU A C 1
ATOM 4300 O O . GLU A 1 541 ? -36.508 -12.312 30.250 1.00 91.00 541 GLU A O 1
ATOM 4305 N N . LYS A 1 542 ? -37.857 -13.328 28.781 1.00 92.56 542 LYS A N 1
ATOM 4306 C CA . LYS A 1 542 ? -38.910 -12.313 28.867 1.00 92.56 542 LYS A CA 1
ATOM 4307 C C . LYS A 1 542 ? -39.535 -12.304 30.261 1.00 92.56 542 LYS A C 1
ATOM 4309 O O . LYS A 1 542 ? -39.780 -11.225 30.800 1.00 92.56 542 LYS A O 1
ATOM 4314 N N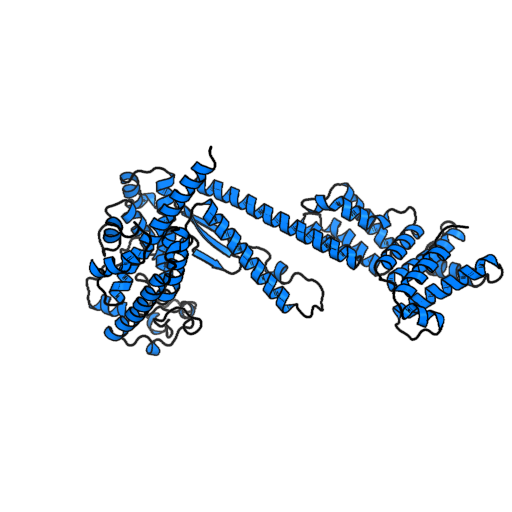 . ARG A 1 543 ? -39.747 -13.477 30.868 1.00 92.75 543 ARG A N 1
ATOM 4315 C CA . ARG A 1 543 ? -40.211 -13.600 32.260 1.00 92.75 543 ARG A CA 1
ATOM 4316 C C . ARG A 1 543 ? -39.185 -13.058 33.246 1.00 92.75 543 ARG A C 1
ATOM 4318 O O . ARG A 1 543 ? -39.563 -12.298 34.135 1.00 92.75 543 ARG A O 1
ATOM 4325 N N . LEU A 1 544 ? -37.905 -13.391 33.071 1.00 93.00 544 LEU A N 1
ATOM 4326 C CA . LEU A 1 544 ? -36.823 -12.856 33.899 1.00 93.00 544 LEU A CA 1
ATOM 4327 C C . LEU A 1 544 ? -36.763 -11.328 33.824 1.00 93.00 544 LEU A C 1
ATOM 4329 O O . LEU A 1 544 ? -36.711 -10.662 34.856 1.00 93.00 544 LEU A O 1
ATOM 4333 N N . ASN A 1 545 ? -36.841 -10.763 32.620 1.00 94.12 545 ASN A N 1
ATOM 4334 C CA . ASN A 1 545 ? -36.821 -9.321 32.414 1.00 94.12 545 ASN A CA 1
ATOM 4335 C C . ASN A 1 545 ? -38.018 -8.623 33.085 1.00 94.12 545 ASN A C 1
ATOM 4337 O O . ASN A 1 545 ? -37.835 -7.634 33.799 1.00 94.12 545 ASN A O 1
ATOM 4341 N N . GLN A 1 546 ? -39.226 -9.171 32.913 1.00 94.12 546 GLN A N 1
ATOM 4342 C CA . GLN A 1 546 ? -40.456 -8.652 33.520 1.00 94.12 546 GLN A CA 1
ATOM 4343 C C . GLN A 1 546 ? -40.432 -8.727 35.050 1.00 94.12 546 GLN A C 1
ATOM 4345 O O . GLN A 1 546 ? -40.816 -7.765 35.716 1.00 94.12 546 GLN A O 1
ATOM 4350 N N . GLU A 1 547 ? -39.956 -9.834 35.626 1.00 93.94 547 GLU A N 1
ATOM 4351 C CA . GLU A 1 547 ? -39.825 -9.957 37.080 1.00 93.94 547 GLU A CA 1
ATOM 4352 C C . GLU A 1 547 ? -38.738 -9.041 37.637 1.00 93.94 547 GLU A C 1
ATOM 4354 O O . GLU A 1 547 ? -38.959 -8.408 38.667 1.00 93.94 547 GLU A O 1
ATOM 4359 N N . MET A 1 548 ? -37.605 -8.887 36.948 1.00 94.44 548 MET A N 1
ATOM 4360 C CA . MET A 1 548 ? -36.580 -7.910 37.325 1.00 94.44 548 MET A CA 1
ATOM 4361 C C . MET A 1 548 ? -37.128 -6.480 37.305 1.00 94.44 548 MET A C 1
ATOM 4363 O O . MET A 1 548 ? -36.883 -5.719 38.237 1.00 94.44 548 MET A O 1
ATOM 4367 N N . GLU A 1 549 ? -37.913 -6.114 36.289 1.00 94.81 549 GLU A N 1
ATOM 4368 C CA . GLU A 1 549 ? -38.582 -4.811 36.224 1.00 94.81 549 GLU A CA 1
ATOM 4369 C C . GLU A 1 549 ? -39.569 -4.619 37.380 1.00 94.81 549 GLU A C 1
ATOM 4371 O O . GLU A 1 549 ? -39.553 -3.578 38.038 1.00 94.81 549 GLU A O 1
ATOM 4376 N N . ARG A 1 550 ? -40.391 -5.635 37.673 1.00 94.19 550 ARG A N 1
ATOM 4377 C CA . ARG A 1 550 ? -41.327 -5.616 38.804 1.00 94.19 550 ARG A CA 1
ATOM 4378 C C . ARG A 1 550 ? -40.591 -5.446 40.131 1.00 94.19 550 ARG A C 1
ATOM 4380 O O . ARG A 1 550 ? -41.012 -4.636 40.949 1.00 94.19 550 ARG A O 1
ATOM 4387 N N . LEU A 1 551 ? -39.513 -6.198 40.351 1.00 92.56 551 LEU A N 1
ATOM 4388 C CA . LEU A 1 551 ? -38.725 -6.163 41.584 1.00 92.56 551 LEU A CA 1
ATOM 4389 C C . LEU A 1 551 ? -38.023 -4.820 41.773 1.00 92.56 551 LEU A C 1
ATOM 4391 O O . LEU A 1 551 ? -38.098 -4.267 42.867 1.00 92.56 551 LEU A O 1
ATOM 4395 N N . ILE A 1 552 ? -37.404 -4.277 40.719 1.00 92.56 552 ILE A N 1
ATOM 4396 C CA . ILE A 1 552 ? -36.794 -2.940 40.742 1.00 92.56 552 ILE A CA 1
ATOM 4397 C C . ILE A 1 552 ? -37.848 -1.893 41.108 1.00 92.56 552 ILE A C 1
ATOM 4399 O O . ILE A 1 552 ? -37.623 -1.125 42.035 1.00 92.56 552 ILE A O 1
ATOM 4403 N N . ARG A 1 553 ? -39.027 -1.907 40.473 1.00 90.94 553 ARG A N 1
ATOM 4404 C CA . ARG A 1 553 ? -40.106 -0.961 40.807 1.00 90.94 553 ARG A CA 1
ATOM 4405 C C . ARG A 1 553 ? -40.585 -1.107 42.248 1.00 90.94 553 ARG A C 1
ATOM 4407 O O . ARG A 1 553 ? -40.615 -0.135 42.986 1.00 90.94 553 ARG A O 1
ATOM 4414 N N . VAL A 1 554 ? -40.927 -2.323 42.672 1.00 88.88 554 VAL A N 1
ATOM 4415 C CA . VAL A 1 554 ? -41.475 -2.579 44.016 1.00 88.88 554 VAL A CA 1
ATOM 4416 C C . VAL A 1 554 ? -40.489 -2.199 45.120 1.00 88.88 554 VAL A C 1
ATOM 4418 O O . VAL A 1 554 ? -40.906 -1.707 46.162 1.00 88.88 554 VAL A O 1
ATOM 4421 N N . LEU A 1 555 ? -39.196 -2.461 44.927 1.00 85.88 555 LEU A N 1
ATOM 4422 C CA . LEU A 1 555 ? -38.184 -2.245 45.961 1.00 85.88 555 LEU A CA 1
ATOM 4423 C C . LEU A 1 555 ? -37.584 -0.836 45.927 1.00 85.88 555 LEU A C 1
ATOM 4425 O O . LEU A 1 555 ? -37.129 -0.355 46.966 1.00 85.88 555 LEU A O 1
ATOM 4429 N N . LEU A 1 556 ? -37.541 -0.194 44.756 1.00 86.38 556 LEU A N 1
ATOM 4430 C CA . LEU A 1 556 ? -36.716 0.993 44.521 1.00 86.38 556 LEU A CA 1
ATOM 4431 C C . LEU A 1 556 ? -37.506 2.224 44.038 1.00 86.38 556 LEU A C 1
ATOM 4433 O O . LEU A 1 556 ? -36.965 3.320 44.142 1.00 86.38 556 LEU A O 1
ATOM 4437 N N . ASP A 1 557 ? -38.767 2.107 43.597 1.00 80.25 557 ASP A N 1
ATOM 4438 C CA . ASP A 1 557 ? -39.594 3.294 43.324 1.00 80.25 557 ASP A CA 1
ATOM 4439 C C . ASP A 1 557 ? -40.208 3.851 44.622 1.00 80.25 557 ASP A C 1
ATOM 4441 O O . ASP A 1 557 ? -40.745 3.123 45.457 1.00 80.25 557 ASP A O 1
ATOM 4445 N N . ASN A 1 558 ? -40.156 5.177 44.778 1.00 55.38 558 ASN A N 1
ATOM 4446 C CA . ASN A 1 558 ? -40.659 5.934 45.934 1.00 55.38 558 ASN A CA 1
ATOM 4447 C C . ASN A 1 558 ? -42.175 6.215 45.885 1.00 55.38 558 ASN A C 1
ATOM 4449 O O . ASN A 1 558 ? -42.624 7.280 46.305 1.00 55.38 558 ASN A O 1
ATOM 4453 N N . ARG A 1 559 ? -42.991 5.301 45.354 1.00 44.69 559 ARG A N 1
ATOM 4454 C CA . ARG A 1 559 ? -44.452 5.444 45.466 1.00 44.69 559 ARG A CA 1
ATOM 4455 C C . ARG A 1 559 ? -44.931 4.733 46.726 1.00 44.69 559 ARG A C 1
ATOM 4457 O O . ARG A 1 559 ? -45.275 3.563 46.646 1.00 44.69 559 ARG A O 1
ATOM 4464 N N . GLU A 1 560 ? -44.865 5.502 47.815 1.00 33.78 560 GLU A N 1
ATOM 4465 C CA . GLU A 1 560 ? -45.524 5.355 49.131 1.00 33.78 560 GLU A CA 1
ATOM 4466 C C . GLU A 1 560 ? -45.462 3.982 49.817 1.00 33.78 560 GLU A C 1
ATOM 4468 O O . GLU A 1 560 ? -46.173 3.038 49.409 1.00 33.78 560 GLU A O 1
#

Nearest PDB structures (foldseek):
  6ifk-assembly1_A  TM=8.144E-01  e=6.952E-07  Streptococcus thermophilus ND03
  6ifz-assembly1_A  TM=8.031E-01  e=3.026E-06  Streptococcus thermophilus ND03
  7v00-assembly1_F  TM=7.361E-01  e=1.151E-06  Staphylococcus epidermidis RP62A
  7uzz-assembly1_F  TM=7.234E-01  e=2.352E-06  Staphylococcus epidermidis RP62A
  7v02-assembly1_F  TM=7.275E-01  e=5.928E-06  Staphylococcus epidermidis RP62A

Mean predicted aligned error: 13.48 Å

Secondary structure (DSSP, 8-state):
--HHHHHHHHHHHHHHHHHHHHHHHHHHHHHHHHHTT----HHHHHHHHTTSPTTSSSHHHHHHHSTTPPP-SHHHHHHHHHHHHHTT-SS--------HHHHHHHHH--EEPSTTTTT--S-TTSHHHH--EEE-S----TTT-S-EEHHHH--S-HHHHHHHHHHHHHHHHHHHHHS-GGGGGSHHHHHHHHHHHHHHHHTTSBPSS-TTSBHHHHHHHHHHHHHHHHHHHHHTT--HHHHHHHHH-GGGTTS--EEEEEEE-TTHHHHHH----S--TTHHHHHHHHHHHHHHHHHHHHHHHHHHHT--GGGEEEEETTEEEEEEE--HHHHHHHHHHHHHHHHHHHHHHHHHHHHHHHHHHHH--GGGGHHHHHHTT--HHHHHHHHHHHHHHHTT-HHHHHHHHHHHHHHHHH---GGGGGGHHHHHHHHGGGGSSSHHHHHHHHHHHHHHTT-HHHHHHHHHHHHHHHHHHHH-TT----HHHHHHHHHHHHH-TT-GGGHHHHHHHHHHHHHHHHHHH-PPPSSHHHHHHHT-HHHHHHHHHHHHHHHH----

pLDDT: mean 82.24, std 14.26, range [32.47, 98.06]

Sequence (560 aa):
MDRSQTKRDLRNRLDVSCRIALTSLLRDLGKFAERAGLAMDATLLSELKNDFPPNVIDSGFIAATAPHQQPETALDWVLTIANQAAAGLGDKKIAADQDTAAEQKRLTVRLLTLFEQINARSDKKSASDFLQYRYPLKPMTPASLFPVLADDCEHGDRNRSVKEYFTLWEGFGKGLKSIPASHREALPLWLDHFETLWACYTACIPSTAAPDVSFYDQSKTAAALAVALWRYHHDRGEDEETIRHHLADRATWDEPKFLLVQGDCFGIQEFIFATGGETQKRAAKLLRGRSFYVSLLSECAALKVLEMLDLPPTSQITNAAGKFLIVAPHTPEALERIAEVQKVLDRWAGLLRIASWVSALSTFDKDGDYSVFADRLDEDGLTVEGTNHLRRAAFFERTSNPRDARNELTNFNETLTRGLPGVSALFAEQLQERLKWHHRDNLFANQVDLANFYRKRGDYIRAAIFACEAFITRLIDHEAGEKEDNYKTRKAALSAYTSKKRRQEWQHLCSSYCLLRDLRNTLAHGNEPSNPKISGIIADEKRLNQEMERLIRVLLDNRE